Protein AF-A0A9Q0CT18-F1 (afdb_monomer)

Mean predicted aligned error: 7.5 Å

Organism: NCBI:txid2022672

Foldseek 3Di:
DDDDDDDDDDDPDDDDLPDPDDPPPPDDPLAAAAADEDLVVVLQLQFVVRQPLQPVVLLVVLLVVLVVPPCPPLLDDDPQLLVLLVPDDDPLNVLVLVVLVRQLSNLLSLLVHLQVSLVSNCVRHVSSSSSSNSLSVLSVSRSVSSQVSNVSNSDGDPSVVCVVPGDYDYDYPLLCLLQLLLVLLLLLLLLVVLLVLCVVVVVLCSGCVSVSSVVSNVSSVSSNSSSLSSCSSPCVCAPDPVVQLSNAVSLLVVLLSQLLVQVVSQVNQVSSVHRSLVSSLSSSVSSQVVSLQAHQWYFPSVPVVLSVLSVVLNVLVVQLVVLVPDPDDPVVSVVSNVVSVVVNVVSSVVRSPPDIDGGHHPVPPPPPPPPDD

Structure (mmCIF, N/CA/C/O backbone):
data_AF-A0A9Q0CT18-F1
#
_entry.id   AF-A0A9Q0CT18-F1
#
loop_
_atom_site.group_PDB
_atom_site.id
_atom_site.type_symbol
_atom_site.label_atom_id
_atom_site.label_alt_id
_atom_site.label_comp_id
_atom_site.label_asym_id
_atom_site.label_entity_id
_atom_site.label_seq_id
_atom_site.pdbx_PDB_ins_code
_atom_site.Cartn_x
_atom_site.Cartn_y
_atom_site.Cartn_z
_atom_site.occupancy
_atom_site.B_iso_or_equiv
_atom_site.auth_seq_id
_atom_site.auth_comp_id
_atom_site.auth_asym_id
_atom_site.auth_atom_id
_atom_site.pdbx_PDB_model_num
ATOM 1 N N . MET A 1 1 ? -78.141 -13.645 -13.204 1.00 37.09 1 MET A N 1
ATOM 2 C CA . MET A 1 1 ? -77.635 -14.468 -12.087 1.00 37.09 1 MET A CA 1
ATOM 3 C C . MET A 1 1 ? -76.149 -14.703 -12.318 1.00 37.09 1 MET A C 1
ATOM 5 O O . MET A 1 1 ? -75.851 -15.618 -13.051 1.00 37.09 1 MET A O 1
ATOM 9 N N . PHE A 1 2 ? -75.234 -13.877 -11.800 1.00 25.94 2 PHE A N 1
ATOM 10 C CA . PHE A 1 2 ? -73.840 -14.288 -11.570 1.00 25.94 2 PHE A CA 1
ATOM 11 C C . PHE A 1 2 ? -73.202 -13.406 -10.491 1.00 25.94 2 PHE A C 1
ATOM 13 O O . PHE A 1 2 ? -73.494 -12.220 -10.369 1.00 25.94 2 PHE A O 1
ATOM 20 N N . ARG A 1 3 ? -72.445 -14.095 -9.643 1.00 26.97 3 ARG A N 1
ATOM 21 C CA . ARG A 1 3 ? -72.035 -13.786 -8.272 1.00 26.97 3 ARG A CA 1
ATOM 22 C C . ARG A 1 3 ? -70.812 -12.869 -8.260 1.00 26.97 3 ARG A C 1
ATOM 24 O O . ARG A 1 3 ? -69.884 -13.076 -9.032 1.00 26.97 3 ARG A O 1
ATOM 31 N N . VAL A 1 4 ? -70.780 -11.946 -7.304 1.00 29.36 4 VAL A N 1
ATOM 32 C CA . VAL A 1 4 ? -69.551 -11.295 -6.838 1.00 29.36 4 VAL A CA 1
ATOM 33 C C . VAL A 1 4 ? -68.779 -12.294 -5.973 1.00 29.36 4 VAL A C 1
ATOM 35 O O . VAL A 1 4 ? -69.360 -12.881 -5.060 1.00 29.36 4 VAL A O 1
ATOM 38 N N . MET A 1 5 ? -67.482 -12.468 -6.226 1.00 28.91 5 MET A N 1
ATOM 39 C CA . MET A 1 5 ? -66.538 -13.013 -5.248 1.00 28.91 5 MET A CA 1
ATOM 40 C C . MET A 1 5 ? -65.206 -12.270 -5.335 1.00 28.91 5 MET A C 1
ATOM 42 O O . MET A 1 5 ? -64.633 -12.100 -6.407 1.00 28.91 5 MET A O 1
ATOM 46 N N . ALA A 1 6 ? -64.768 -11.805 -4.168 1.00 28.98 6 ALA A N 1
ATOM 47 C CA . ALA A 1 6 ? -63.523 -11.106 -3.924 1.00 28.98 6 ALA A CA 1
ATOM 48 C C . ALA A 1 6 ? -62.331 -12.074 -3.944 1.00 28.98 6 ALA A C 1
ATOM 50 O O . ALA A 1 6 ? -62.404 -13.167 -3.385 1.00 28.98 6 ALA A O 1
ATOM 51 N N . THR A 1 7 ? -61.212 -11.634 -4.513 1.00 28.05 7 THR A N 1
ATOM 52 C CA . THR A 1 7 ? -59.902 -12.279 -4.362 1.00 28.05 7 THR A CA 1
ATOM 53 C C . THR A 1 7 ? -59.005 -11.414 -3.489 1.00 28.05 7 THR A C 1
ATOM 55 O O . THR A 1 7 ? -58.726 -10.261 -3.812 1.00 28.05 7 THR A O 1
ATOM 58 N N . ALA A 1 8 ? -58.581 -11.997 -2.370 1.00 28.03 8 ALA A N 1
ATOM 59 C CA . ALA A 1 8 ? -57.641 -11.433 -1.417 1.00 28.03 8 ALA A CA 1
ATOM 60 C C . ALA A 1 8 ? -56.243 -11.292 -2.040 1.00 28.03 8 ALA A C 1
ATOM 62 O O . ALA A 1 8 ? -55.682 -12.257 -2.558 1.00 28.03 8 ALA A O 1
ATOM 63 N N . THR A 1 9 ? -55.667 -10.096 -1.956 1.00 27.78 9 THR A N 1
ATOM 64 C CA . THR A 1 9 ? -54.257 -9.844 -2.252 1.00 27.78 9 THR A CA 1
ATOM 65 C C . THR A 1 9 ? -53.419 -10.117 -1.005 1.00 27.78 9 THR A C 1
ATOM 67 O O . THR A 1 9 ? -53.618 -9.527 0.055 1.00 27.78 9 THR A O 1
ATOM 70 N N . ALA A 1 10 ? -52.476 -11.050 -1.131 1.00 29.23 10 ALA A N 1
ATOM 71 C CA . ALA A 1 10 ? -51.483 -11.342 -0.111 1.00 29.23 10 ALA A CA 1
ATOM 72 C C . ALA A 1 10 ? -50.518 -10.152 0.043 1.00 29.23 10 ALA A C 1
ATOM 74 O O . ALA A 1 10 ? -49.819 -9.775 -0.896 1.00 29.23 10 ALA A O 1
ATOM 75 N N . ASN A 1 11 ? -50.475 -9.570 1.243 1.00 26.28 11 ASN A N 1
ATOM 76 C CA . ASN A 1 11 ? -49.497 -8.558 1.633 1.00 26.28 11 ASN A CA 1
ATOM 77 C C . ASN A 1 11 ? -48.119 -9.207 1.840 1.00 26.28 11 ASN A C 1
ATOM 79 O O . ASN A 1 11 ? -47.824 -9.719 2.919 1.00 26.28 11 ASN A O 1
ATOM 83 N N . THR A 1 12 ? -47.239 -9.140 0.843 1.00 28.80 12 THR A N 1
ATOM 84 C CA . THR A 1 12 ? -45.795 -9.280 1.073 1.00 28.80 12 THR A CA 1
ATOM 85 C C . THR A 1 12 ? -45.243 -7.929 1.513 1.00 28.80 12 THR A C 1
ATOM 87 O O . THR A 1 12 ? -45.058 -7.024 0.699 1.00 28.80 12 THR A O 1
ATOM 90 N N . SER A 1 13 ? -45.001 -7.775 2.815 1.00 27.81 13 SER A N 1
ATOM 91 C CA . SER A 1 13 ? -44.369 -6.590 3.389 1.00 27.81 13 SER A CA 1
ATOM 92 C C . SER A 1 13 ? -42.893 -6.514 2.979 1.00 27.81 13 SER A C 1
ATOM 94 O O . SER A 1 13 ? -41.992 -7.058 3.616 1.00 27.81 13 SER A O 1
ATOM 96 N N . THR A 1 14 ? -42.608 -5.798 1.894 1.00 31.64 14 THR A N 1
ATOM 97 C CA . THR A 1 14 ? -41.249 -5.341 1.596 1.00 31.64 14 THR A CA 1
ATOM 98 C C . THR A 1 14 ? -40.839 -4.318 2.652 1.00 31.64 14 THR A C 1
ATOM 100 O O . THR A 1 14 ? -41.264 -3.163 2.605 1.00 31.64 14 THR A O 1
ATOM 103 N N . LYS A 1 15 ? -40.015 -4.736 3.623 1.00 30.94 15 LYS A N 1
ATOM 104 C CA . LYS A 1 15 ? -39.313 -3.808 4.521 1.00 30.94 15 LYS A CA 1
ATOM 105 C C . LYS A 1 15 ? -38.559 -2.773 3.668 1.00 30.94 15 LYS A C 1
ATOM 107 O O . LYS A 1 15 ? -37.808 -3.170 2.774 1.00 30.94 15 LYS A O 1
ATOM 112 N N . PRO A 1 16 ? -38.716 -1.463 3.921 1.00 31.94 16 PRO A N 1
ATOM 113 C CA . PRO A 1 16 ? -37.997 -0.452 3.163 1.00 31.94 16 PRO A CA 1
ATOM 114 C C . PRO A 1 16 ? -36.503 -0.543 3.495 1.00 31.94 16 PRO A C 1
ATOM 116 O O . PRO A 1 16 ? -36.105 -0.414 4.655 1.00 31.94 16 PRO A O 1
ATOM 119 N N . LYS A 1 17 ? -35.663 -0.755 2.473 1.00 32.50 17 LYS A N 1
ATOM 120 C CA . LYS A 1 17 ? -34.214 -0.542 2.580 1.00 32.50 17 LYS A CA 1
ATOM 121 C C . LYS A 1 17 ? -33.999 0.912 3.004 1.00 32.50 17 LYS A C 1
ATOM 123 O O . LYS A 1 17 ? -34.314 1.832 2.251 1.00 32.50 17 LYS A O 1
ATOM 128 N N . LYS A 1 18 ? -33.507 1.121 4.224 1.00 32.28 18 LYS A N 1
ATOM 129 C CA . LYS A 1 18 ? -33.183 2.448 4.755 1.00 32.28 18 LYS A CA 1
ATOM 130 C C . LYS A 1 18 ? -32.035 3.013 3.906 1.00 32.28 18 LYS A C 1
ATOM 132 O O . LYS A 1 18 ? -30.899 2.572 4.038 1.00 32.28 18 LYS A O 1
ATOM 137 N N . LYS A 1 19 ? -32.331 3.950 2.996 1.00 33.59 19 LYS A N 1
ATOM 138 C CA . LYS A 1 19 ? -31.304 4.774 2.339 1.00 33.59 19 LYS A CA 1
ATOM 139 C C . LYS A 1 19 ? -30.612 5.568 3.441 1.00 33.59 19 LYS A C 1
ATOM 141 O O . LYS A 1 19 ? -31.255 6.403 4.074 1.00 33.59 19 LYS A O 1
ATOM 146 N N . PHE A 1 20 ? -29.336 5.288 3.687 1.00 38.56 20 PHE A N 1
ATOM 147 C CA . PHE A 1 20 ? -28.523 6.139 4.544 1.00 38.56 20 PHE A CA 1
ATOM 148 C C . PHE A 1 20 ? -28.525 7.545 3.930 1.00 38.56 20 PHE A C 1
ATOM 150 O O . PHE A 1 20 ? -28.284 7.708 2.729 1.00 38.56 20 PHE A O 1
ATOM 157 N N . SER A 1 21 ? -28.878 8.555 4.725 1.00 33.00 21 SER A N 1
ATOM 158 C CA . SER A 1 21 ? -28.666 9.947 4.343 1.00 33.00 21 SER A CA 1
ATOM 159 C C . SER A 1 21 ? -27.179 10.123 4.065 1.00 33.00 21 SER A C 1
ATOM 161 O O . SER A 1 21 ? -26.369 9.682 4.875 1.00 33.00 21 SER A O 1
ATOM 163 N N . LYS A 1 22 ? -26.834 10.734 2.926 1.00 38.16 22 LYS A N 1
ATOM 164 C CA . LYS A 1 22 ? -25.461 11.072 2.538 1.00 38.16 22 LYS A CA 1
ATOM 165 C C . LYS A 1 22 ? -24.767 11.830 3.675 1.00 38.16 22 LYS A C 1
ATOM 167 O O . LYS A 1 22 ? -24.882 13.050 3.755 1.00 38.16 22 LYS A O 1
ATOM 172 N N . THR A 1 23 ? -24.036 11.128 4.530 1.00 37.28 23 THR A N 1
ATOM 173 C CA . THR A 1 23 ? -22.955 11.753 5.278 1.00 37.28 23 THR A CA 1
ATOM 174 C C . THR A 1 23 ? -21.861 11.954 4.246 1.00 37.28 23 THR A C 1
ATOM 176 O O . THR A 1 23 ? -21.271 10.996 3.755 1.00 37.28 23 THR A O 1
ATOM 179 N N . GLU A 1 24 ? -21.693 13.191 3.794 1.00 39.03 24 GLU A N 1
ATOM 180 C CA . GLU A 1 24 ? -20.613 13.557 2.888 1.00 39.03 24 GLU A CA 1
ATOM 181 C C . GLU A 1 24 ? -19.298 13.138 3.562 1.00 39.03 24 GLU A C 1
ATOM 183 O O . GLU A 1 24 ? -18.986 13.617 4.655 1.00 39.03 24 GLU A O 1
ATOM 188 N N . ILE A 1 25 ? -18.577 12.172 2.978 1.00 49.22 25 ILE A N 1
ATOM 189 C CA . ILE A 1 25 ? -17.281 11.734 3.505 1.00 49.22 25 ILE A CA 1
ATOM 190 C C . ILE A 1 25 ? -16.395 12.976 3.509 1.00 49.22 25 ILE A C 1
ATOM 192 O O . ILE A 1 25 ? -16.024 13.469 2.442 1.00 49.22 25 ILE A O 1
ATOM 196 N N . LYS A 1 26 ? -16.095 13.511 4.697 1.00 47.03 26 LYS A N 1
ATOM 197 C CA . LYS A 1 26 ? -15.188 14.650 4.840 1.00 47.03 26 LYS A CA 1
ATOM 198 C C . LYS A 1 26 ? -13.833 14.227 4.289 1.00 47.03 26 LYS A C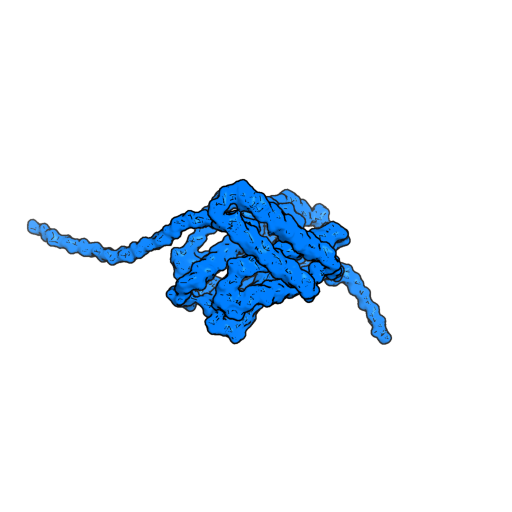 1
ATOM 200 O O . LYS A 1 26 ? -13.132 13.442 4.920 1.00 47.03 26 LYS A O 1
ATOM 205 N N . GLU A 1 27 ? -13.487 14.728 3.106 1.00 54.78 27 GLU A N 1
ATOM 206 C CA . GLU A 1 27 ? -12.212 14.420 2.468 1.00 54.78 27 GLU A CA 1
ATOM 207 C C . GLU A 1 27 ? -11.072 14.963 3.336 1.00 54.78 27 GLU A C 1
ATOM 209 O O . GLU A 1 27 ? -10.928 16.168 3.547 1.00 54.78 27 GLU A O 1
ATOM 214 N N . THR A 1 28 ? -10.262 14.050 3.862 1.00 60.06 28 THR A N 1
ATOM 215 C CA . THR A 1 28 ? -9.001 14.355 4.541 1.00 60.06 28 THR A CA 1
ATOM 216 C C . THR A 1 28 ? -7.823 13.961 3.650 1.00 60.06 28 THR A C 1
ATOM 218 O O . THR A 1 28 ? -7.990 13.322 2.607 1.00 60.06 28 THR A O 1
ATOM 221 N N . LEU A 1 29 ? -6.598 14.308 4.060 1.00 52.19 29 LEU A N 1
ATOM 222 C CA . LEU A 1 29 ? -5.382 13.788 3.420 1.00 52.19 29 LEU A CA 1
ATOM 223 C C . LEU A 1 29 ? -5.353 12.247 3.402 1.00 52.19 29 LEU A C 1
ATOM 225 O O . LEU A 1 29 ? -4.788 11.658 2.492 1.00 52.19 29 LEU A O 1
ATOM 229 N N . LEU A 1 30 ? -6.007 11.615 4.380 1.00 60.31 30 LEU A N 1
ATOM 230 C CA . LEU A 1 30 ? -5.958 10.181 4.654 1.00 60.31 30 LEU A CA 1
ATOM 231 C C . LEU A 1 30 ? -7.120 9.385 4.022 1.00 60.31 30 LEU A C 1
ATOM 233 O O . LEU A 1 30 ? -7.256 8.183 4.256 1.00 60.31 30 LEU A O 1
ATOM 237 N N . THR A 1 31 ? -8.003 10.049 3.269 1.00 69.25 31 THR A N 1
ATOM 238 C CA . THR A 1 31 ? -9.148 9.402 2.605 1.00 69.25 31 THR A CA 1
ATOM 239 C C . THR A 1 31 ? -8.705 8.770 1.278 1.00 69.25 31 THR A C 1
ATOM 241 O O . THR A 1 31 ? -7.980 9.438 0.536 1.00 69.25 31 THR A O 1
ATOM 244 N N . PRO A 1 32 ? -9.145 7.540 0.932 1.00 71.25 32 PRO A N 1
ATOM 245 C CA . PRO A 1 32 ? -8.850 6.931 -0.366 1.00 71.25 32 PRO A CA 1
ATOM 246 C C . PRO A 1 32 ? -9.275 7.831 -1.533 1.00 71.25 32 PRO A C 1
ATOM 248 O O . PRO A 1 32 ? -10.363 8.412 -1.515 1.00 71.25 32 PRO A O 1
ATOM 251 N N . ARG A 1 33 ? -8.416 7.949 -2.551 1.00 82.25 33 ARG A N 1
ATOM 252 C CA . ARG A 1 33 ? -8.641 8.793 -3.736 1.00 82.25 33 ARG A CA 1
ATOM 253 C C . ARG A 1 33 ? -8.632 7.967 -5.008 1.00 82.25 33 ARG A C 1
ATOM 255 O O . ARG A 1 33 ? -8.068 6.877 -5.050 1.00 82.25 33 ARG A O 1
ATOM 262 N N . PHE A 1 34 ? -9.253 8.519 -6.046 1.00 87.38 34 PHE A N 1
ATOM 263 C CA . PHE A 1 34 ? -9.203 7.954 -7.390 1.00 87.38 34 PHE A CA 1
ATOM 264 C C . PHE A 1 34 ? -8.017 8.557 -8.121 1.00 87.38 34 PHE A C 1
ATOM 266 O O . PHE A 1 34 ? -7.815 9.771 -8.047 1.00 87.38 34 PHE A O 1
ATOM 273 N N . TYR A 1 35 ? -7.232 7.728 -8.801 1.00 88.81 35 TYR A N 1
ATOM 274 C CA . TYR A 1 35 ? -5.984 8.161 -9.421 1.00 88.81 35 TYR A CA 1
ATOM 275 C C . TYR A 1 35 ? -6.036 8.079 -10.943 1.00 88.81 35 TYR A C 1
ATOM 277 O O . TYR A 1 35 ? -6.716 7.237 -11.524 1.00 88.81 35 TYR A O 1
ATOM 285 N N . THR A 1 36 ? -5.316 8.992 -11.586 1.00 92.06 36 THR A N 1
ATOM 286 C CA . THR A 1 36 ? -5.040 8.978 -13.024 1.00 92.06 36 THR A CA 1
ATOM 287 C C . THR A 1 36 ? -3.581 9.353 -13.257 1.00 92.06 36 THR A C 1
ATOM 289 O O . THR A 1 36 ? -2.927 9.900 -12.364 1.00 92.06 36 THR A O 1
ATOM 292 N N . THR A 1 37 ? -3.063 9.079 -14.448 1.00 95.75 37 THR A N 1
ATOM 293 C CA . THR A 1 37 ? -1.662 9.332 -14.782 1.00 95.75 37 THR A CA 1
ATOM 294 C C . THR A 1 37 ? -1.495 9.884 -16.191 1.00 95.75 37 THR A C 1
ATOM 296 O O . THR A 1 37 ? -2.474 10.089 -16.912 1.00 95.75 37 THR A O 1
ATOM 299 N N . ASP A 1 38 ? -0.250 10.171 -16.556 1.00 96.56 38 ASP A N 1
ATOM 300 C CA . ASP A 1 38 ? 0.129 10.510 -17.919 1.00 96.56 38 ASP A CA 1
ATOM 301 C C . ASP A 1 38 ? 0.225 9.215 -18.736 1.00 96.56 38 ASP A C 1
ATOM 303 O O . ASP A 1 38 ? 1.203 8.471 -18.658 1.00 96.56 38 ASP A O 1
ATOM 307 N N . PHE A 1 39 ? -0.853 8.897 -19.453 1.00 95.38 39 PHE A N 1
ATOM 308 C CA . PHE A 1 39 ? -0.930 7.671 -20.245 1.00 95.38 39 PHE A CA 1
ATOM 309 C C . PHE A 1 39 ? 0.007 7.693 -21.452 1.00 95.38 39 PHE A C 1
ATOM 311 O O . PHE A 1 39 ? 0.484 6.632 -21.844 1.00 95.38 39 PHE A O 1
ATOM 318 N N . ASP A 1 40 ? 0.306 8.871 -21.998 1.00 96.12 40 ASP A N 1
ATOM 319 C CA . ASP A 1 40 ? 1.212 8.998 -23.136 1.00 96.12 40 ASP A CA 1
ATOM 320 C C . ASP A 1 40 ? 2.658 8.735 -22.679 1.00 96.12 40 ASP A C 1
ATOM 322 O O . ASP A 1 40 ? 3.394 7.996 -23.334 1.00 96.12 40 ASP A O 1
ATOM 326 N N . GLU A 1 41 ? 3.047 9.243 -21.502 1.00 96.69 41 GLU A N 1
ATOM 327 C CA . GLU A 1 41 ? 4.329 8.902 -20.869 1.00 96.69 41 GLU A CA 1
ATOM 328 C C . GLU A 1 41 ? 4.395 7.400 -20.518 1.00 96.69 41 GLU A C 1
ATOM 330 O O . GLU A 1 41 ? 5.408 6.760 -20.795 1.00 96.69 41 GLU A O 1
ATOM 335 N N . MET A 1 42 ? 3.320 6.791 -19.994 1.00 96.19 42 MET A N 1
ATOM 336 C CA . MET A 1 42 ? 3.272 5.332 -19.768 1.00 96.19 42 MET A CA 1
ATOM 337 C C . MET A 1 42 ? 3.462 4.541 -21.070 1.00 96.19 42 MET A C 1
ATOM 339 O O . MET A 1 42 ? 4.226 3.577 -21.094 1.00 96.19 42 MET A O 1
ATOM 343 N N . GLU A 1 43 ? 2.801 4.941 -22.160 1.00 95.62 43 GLU A N 1
ATOM 344 C CA . GLU A 1 43 ? 2.976 4.314 -23.474 1.00 95.62 43 GLU A CA 1
ATOM 345 C C . GLU A 1 43 ? 4.432 4.412 -23.948 1.00 95.62 43 GLU A C 1
ATOM 347 O O . GLU A 1 43 ? 4.987 3.409 -24.392 1.00 95.62 43 GLU A O 1
ATOM 352 N N . GLN A 1 44 ? 5.092 5.564 -23.788 1.00 95.12 44 GLN A N 1
ATOM 353 C CA . GLN A 1 44 ? 6.511 5.718 -24.131 1.00 95.12 44 GLN A CA 1
ATOM 354 C C . GLN A 1 44 ? 7.428 4.835 -23.274 1.00 95.12 44 GLN A C 1
ATOM 356 O O . GLN A 1 44 ? 8.319 4.180 -23.817 1.00 95.12 44 GLN A O 1
ATOM 361 N N . LEU A 1 45 ? 7.200 4.779 -21.957 1.00 95.12 45 LEU A N 1
ATOM 362 C CA . LEU A 1 45 ? 8.011 3.992 -21.019 1.00 95.12 45 LEU A CA 1
ATOM 363 C C . LEU A 1 45 ? 7.974 2.487 -21.328 1.00 95.12 45 LEU A C 1
ATOM 365 O O . LEU A 1 45 ? 8.971 1.795 -21.104 1.00 95.12 45 LEU A O 1
ATOM 369 N N . PHE A 1 46 ? 6.854 1.981 -21.852 1.00 95.12 46 PHE A N 1
ATOM 370 C CA . PHE A 1 46 ? 6.678 0.560 -22.176 1.00 95.12 46 PHE A CA 1
ATOM 371 C C . PHE A 1 46 ? 6.799 0.232 -23.659 1.00 95.12 46 PHE A C 1
ATOM 373 O O . PHE A 1 46 ? 6.676 -0.936 -24.022 1.00 95.12 46 PHE A O 1
ATOM 380 N N . ASN A 1 47 ? 7.069 1.216 -24.512 1.00 94.94 47 ASN A N 1
ATOM 381 C CA . ASN A 1 47 ? 7.254 0.986 -25.935 1.00 94.94 47 ASN A CA 1
ATOM 382 C C . ASN A 1 47 ? 8.495 0.126 -26.194 1.00 94.94 47 ASN A C 1
ATOM 384 O O . ASN A 1 47 ? 9.612 0.516 -25.861 1.00 94.94 47 ASN A O 1
ATOM 388 N N . THR A 1 48 ? 8.293 -1.037 -26.814 1.00 92.31 48 THR A N 1
ATOM 389 C CA . THR A 1 48 ? 9.344 -2.027 -27.101 1.00 92.31 48 THR A CA 1
ATOM 390 C C . THR A 1 48 ? 10.388 -1.537 -28.114 1.00 92.31 48 THR A C 1
ATOM 392 O O . THR A 1 48 ? 11.539 -1.987 -28.121 1.00 92.31 48 THR A O 1
ATOM 395 N N . GLU A 1 49 ? 10.026 -0.572 -28.956 1.00 93.19 49 GLU A N 1
ATOM 396 C CA . GLU A 1 49 ? 10.926 0.053 -29.921 1.00 93.19 49 GLU A CA 1
ATOM 397 C C . GLU A 1 49 ? 11.780 1.149 -29.270 1.00 93.19 49 GLU A C 1
ATOM 399 O O . GLU A 1 49 ? 12.949 1.290 -29.638 1.00 93.19 49 GLU A O 1
ATOM 404 N N . ILE A 1 50 ? 11.237 1.865 -28.276 1.00 91.75 50 ILE A N 1
ATOM 405 C CA . ILE A 1 50 ? 11.886 3.005 -27.606 1.00 91.75 50 ILE A CA 1
ATOM 406 C C . ILE A 1 50 ? 12.695 2.560 -26.380 1.00 91.75 50 ILE A C 1
ATOM 408 O O . ILE A 1 50 ? 13.868 2.913 -26.257 1.00 91.75 50 ILE A O 1
ATOM 412 N N . ASN A 1 51 ? 12.102 1.782 -25.472 1.00 90.81 51 ASN A N 1
ATOM 413 C CA . ASN A 1 51 ? 12.747 1.367 -24.231 1.00 90.81 51 ASN A CA 1
ATOM 414 C C . ASN A 1 51 ? 13.441 0.007 -24.385 1.00 90.81 51 ASN A C 1
ATOM 416 O O . ASN A 1 51 ? 12.801 -1.042 -24.442 1.00 90.81 51 ASN A O 1
ATOM 420 N N . LYS A 1 52 ? 14.777 0.024 -24.397 1.00 88.25 52 LYS A N 1
ATOM 421 C CA . LYS A 1 52 ? 15.612 -1.182 -24.518 1.00 88.25 52 LYS A CA 1
ATOM 422 C C . LYS A 1 52 ? 15.879 -1.904 -23.196 1.00 88.25 52 LYS A C 1
ATOM 424 O O . LYS A 1 52 ? 16.424 -2.998 -23.227 1.00 88.25 52 LYS A O 1
ATOM 429 N N . ASN A 1 53 ? 15.462 -1.335 -22.065 1.00 88.44 53 ASN A N 1
ATOM 430 C CA . ASN A 1 53 ? 15.614 -1.949 -20.742 1.00 88.44 53 ASN A CA 1
ATOM 431 C C . ASN A 1 53 ? 14.445 -2.882 -20.377 1.00 88.44 53 ASN A C 1
ATOM 433 O O . ASN A 1 53 ? 14.410 -3.426 -19.276 1.00 88.44 53 ASN A O 1
ATOM 437 N N . LEU A 1 54 ? 13.461 -3.051 -21.267 1.00 90.75 54 LEU A N 1
ATOM 438 C CA . LEU A 1 54 ? 12.340 -3.963 -21.047 1.00 90.75 54 LEU A CA 1
ATOM 439 C C . LEU A 1 54 ? 12.825 -5.416 -21.104 1.00 90.75 54 LEU A C 1
ATOM 441 O O . LEU A 1 54 ? 13.106 -5.943 -22.181 1.00 90.75 54 LEU A O 1
ATOM 445 N N . ASN A 1 55 ? 12.863 -6.081 -19.951 1.00 92.62 55 ASN A N 1
ATOM 446 C CA . ASN A 1 55 ? 13.124 -7.512 -19.867 1.00 92.62 55 ASN A CA 1
ATOM 447 C C . ASN A 1 55 ? 11.854 -8.304 -20.218 1.00 92.62 55 ASN A C 1
ATOM 449 O O . ASN A 1 55 ? 11.054 -8.648 -19.349 1.00 92.62 55 ASN A O 1
ATOM 453 N N . GLN A 1 56 ? 11.640 -8.567 -21.510 1.00 93.62 56 GLN A N 1
ATOM 454 C CA . GLN A 1 56 ? 10.411 -9.229 -21.961 1.00 93.62 56 GLN A CA 1
ATOM 455 C C . GLN A 1 56 ? 10.260 -10.652 -21.420 1.00 93.62 56 GLN A C 1
ATOM 457 O O . GLN A 1 56 ? 9.142 -11.051 -21.121 1.00 93.62 56 GLN A O 1
ATOM 462 N N . ALA A 1 57 ? 11.358 -11.380 -21.203 1.00 95.25 57 ALA A N 1
ATOM 463 C CA . ALA A 1 57 ? 11.296 -12.716 -20.615 1.00 95.25 57 ALA A CA 1
ATOM 464 C C . ALA A 1 57 ? 10.742 -12.690 -19.175 1.00 95.25 57 ALA A C 1
ATOM 466 O O . ALA A 1 57 ? 9.936 -13.545 -18.810 1.00 95.25 57 ALA A O 1
ATOM 467 N N . GLU A 1 58 ? 11.117 -11.687 -18.370 1.00 95.50 58 GLU A N 1
ATOM 468 C CA . GLU A 1 58 ? 10.564 -11.488 -17.020 1.00 95.50 58 GLU A CA 1
ATOM 469 C C . GLU A 1 58 ? 9.071 -11.128 -17.083 1.00 95.50 58 GLU A C 1
ATOM 471 O O . GLU A 1 58 ? 8.268 -11.713 -16.356 1.00 95.50 58 GLU A O 1
ATOM 476 N N . PHE A 1 59 ? 8.662 -10.244 -18.001 1.00 97.44 59 PHE A N 1
ATOM 477 C CA . PHE A 1 59 ? 7.242 -9.919 -18.186 1.00 97.44 59 PHE A CA 1
ATOM 478 C C . PHE A 1 59 ? 6.414 -11.105 -18.695 1.00 97.44 59 PHE A C 1
ATOM 480 O O . PHE A 1 59 ? 5.291 -11.297 -18.240 1.00 97.44 59 PHE A O 1
ATOM 487 N N . GLU A 1 60 ? 6.939 -11.928 -19.599 1.00 98.12 60 GLU A N 1
ATOM 488 C CA . GLU A 1 60 ? 6.264 -13.140 -20.074 1.00 98.12 60 GLU A CA 1
ATOM 489 C C . GLU A 1 60 ? 6.101 -14.176 -18.953 1.00 98.12 60 GLU A C 1
ATOM 491 O O . GLU A 1 60 ? 5.035 -14.784 -18.824 1.00 98.12 60 GLU A O 1
ATOM 496 N N . ALA A 1 61 ? 7.118 -14.344 -18.101 1.00 97.88 61 ALA A N 1
ATOM 497 C CA . ALA A 1 61 ? 7.033 -15.206 -16.925 1.00 97.88 61 ALA A CA 1
ATOM 498 C C . ALA A 1 61 ? 5.956 -14.716 -15.944 1.00 97.88 61 ALA A C 1
ATOM 500 O O . ALA A 1 61 ? 5.096 -15.496 -15.532 1.00 97.88 61 ALA A O 1
ATOM 501 N N . LEU A 1 62 ? 5.945 -13.414 -15.641 1.00 97.94 62 LEU A N 1
ATOM 502 C CA . LEU A 1 62 ? 4.910 -12.794 -14.812 1.00 97.94 62 LEU A CA 1
ATOM 503 C C . LEU A 1 62 ? 3.521 -12.952 -15.440 1.00 97.94 62 LEU A C 1
ATOM 505 O O . LEU A 1 62 ? 2.569 -13.315 -14.757 1.00 97.94 62 LEU A O 1
ATOM 509 N N . LEU A 1 63 ? 3.384 -12.753 -16.751 1.00 98.50 63 LEU A N 1
ATOM 510 C CA . LEU A 1 63 ? 2.115 -12.944 -17.447 1.00 98.50 63 LEU A CA 1
ATOM 511 C C . LEU A 1 63 ? 1.574 -14.372 -17.279 1.00 98.50 63 LEU A C 1
ATOM 513 O O . LEU A 1 63 ? 0.375 -14.545 -17.058 1.00 98.50 63 LEU A O 1
ATOM 517 N N . ASN A 1 64 ? 2.435 -15.387 -17.351 1.00 98.12 64 ASN A N 1
ATOM 518 C CA . ASN A 1 64 ? 2.032 -16.775 -17.115 1.00 98.12 64 ASN A CA 1
ATOM 519 C C . ASN A 1 64 ? 1.568 -17.003 -15.668 1.00 98.12 64 ASN A C 1
ATOM 521 O O . ASN A 1 64 ? 0.561 -17.680 -15.445 1.00 98.12 64 ASN A O 1
ATOM 525 N N . GLU A 1 65 ? 2.236 -16.381 -14.698 1.00 97.06 65 GLU A N 1
ATOM 526 C CA . GLU A 1 65 ? 1.822 -16.411 -13.292 1.00 97.06 65 GLU A CA 1
ATOM 527 C C . GLU A 1 65 ? 0.418 -15.794 -13.108 1.00 97.06 65 GLU A C 1
ATOM 529 O O . GLU A 1 65 ? -0.468 -16.418 -12.524 1.00 97.06 65 GLU A O 1
ATOM 534 N N . PHE A 1 66 ? 0.144 -14.630 -13.711 1.00 97.94 66 PHE A N 1
ATOM 535 C CA . PHE A 1 66 ? -1.186 -13.996 -13.673 1.00 97.94 66 PHE A CA 1
ATOM 536 C C . PHE A 1 66 ? -2.277 -14.806 -14.398 1.00 97.94 66 PHE A C 1
ATOM 538 O O . PHE A 1 66 ? -3.436 -14.833 -13.957 1.00 97.94 66 PHE A O 1
ATOM 545 N N . LYS A 1 67 ? -1.929 -15.464 -15.514 1.00 97.88 67 LYS A N 1
ATOM 546 C CA . LYS A 1 67 ? -2.841 -16.327 -16.289 1.00 97.88 67 LYS A CA 1
ATOM 547 C C . LYS A 1 67 ? -3.260 -17.575 -15.525 1.00 97.88 67 LYS A C 1
ATOM 549 O O . LYS A 1 67 ? -4.364 -18.062 -15.754 1.00 97.88 67 LYS A O 1
ATOM 554 N N . THR A 1 68 ? -2.408 -18.064 -14.628 1.00 96.88 68 THR A N 1
ATOM 555 C CA . THR A 1 68 ? -2.686 -19.270 -13.841 1.00 96.88 68 THR A CA 1
ATOM 556 C C . THR A 1 68 ? -3.854 -19.066 -12.870 1.00 96.88 68 THR A C 1
ATOM 558 O O . THR A 1 68 ? -4.585 -20.014 -12.607 1.00 96.88 68 THR A O 1
ATOM 561 N N . ASP A 1 69 ? -4.088 -17.829 -12.406 1.00 95.06 69 ASP A N 1
ATOM 562 C CA . ASP A 1 69 ? -5.257 -17.434 -11.599 1.00 95.06 69 ASP A CA 1
ATOM 563 C C . ASP A 1 69 ? -5.565 -18.398 -10.441 1.00 95.06 69 ASP A C 1
ATOM 565 O O . ASP A 1 69 ? -6.670 -18.929 -10.312 1.00 95.06 69 ASP A O 1
ATOM 569 N N . TYR A 1 70 ? -4.583 -18.605 -9.560 1.00 93.38 70 TYR A N 1
ATOM 570 C CA . TYR A 1 70 ? -4.711 -19.489 -8.394 1.00 93.38 70 TYR A CA 1
ATOM 571 C C . TYR A 1 70 ? -5.936 -19.175 -7.513 1.00 93.38 70 TYR A C 1
ATOM 573 O O . TYR A 1 70 ? -6.457 -20.056 -6.831 1.00 93.38 70 TYR A O 1
ATOM 581 N N . ASN A 1 71 ? -6.429 -17.933 -7.559 1.00 93.06 71 ASN A N 1
ATOM 582 C CA . ASN A 1 71 ? -7.551 -17.450 -6.759 1.00 93.06 71 ASN A CA 1
ATOM 583 C C . ASN A 1 71 ? -8.905 -17.465 -7.493 1.00 93.06 71 ASN A C 1
ATOM 585 O O . ASN A 1 71 ? -9.887 -16.922 -6.972 1.00 93.06 71 ASN A O 1
ATOM 589 N N . GLN A 1 72 ? -9.009 -18.086 -8.676 1.00 91.69 72 GLN A N 1
ATOM 590 C CA . GLN A 1 72 ? -10.229 -18.102 -9.500 1.00 91.69 72 GLN A CA 1
ATOM 591 C C . GLN A 1 72 ? -11.489 -18.485 -8.706 1.00 91.69 72 GLN A C 1
ATOM 593 O O . GLN A 1 72 ? -12.522 -17.822 -8.816 1.00 91.69 72 GLN A O 1
ATOM 598 N N . THR A 1 73 ? -11.395 -19.523 -7.871 1.00 91.00 73 THR A N 1
ATOM 599 C CA . THR A 1 73 ? -12.507 -20.047 -7.060 1.00 91.00 73 THR A CA 1
ATOM 600 C C . THR A 1 73 ? -12.424 -19.656 -5.584 1.00 91.00 73 THR A C 1
ATOM 602 O O . THR A 1 73 ? -13.207 -20.155 -4.779 1.00 91.00 73 THR A O 1
ATOM 605 N N . HIS A 1 74 ? -11.486 -18.784 -5.206 1.00 91.19 74 HIS A N 1
ATOM 606 C CA . HIS A 1 74 ? -11.234 -18.437 -3.804 1.00 91.19 74 HIS A CA 1
ATOM 607 C C . HIS A 1 74 ? -12.321 -17.529 -3.220 1.00 91.19 74 HIS A C 1
ATOM 609 O O . HIS A 1 74 ? -12.801 -17.757 -2.117 1.00 91.19 74 HIS A O 1
ATOM 615 N N . PHE A 1 75 ? -12.783 -16.530 -3.976 1.00 91.00 75 PHE A N 1
ATOM 616 C CA . PHE A 1 75 ? -13.713 -15.493 -3.498 1.00 91.00 75 PHE A CA 1
ATOM 617 C C . PHE A 1 75 ? -15.192 -15.928 -3.498 1.00 91.00 75 PHE A C 1
ATOM 619 O O . PHE A 1 75 ? -16.088 -15.208 -3.958 1.00 91.00 75 PHE A O 1
ATOM 626 N N . VAL A 1 76 ? -15.459 -17.122 -2.967 1.00 91.25 76 VAL A N 1
ATOM 627 C CA . VAL A 1 76 ? -16.797 -17.704 -2.820 1.00 91.25 76 VAL A CA 1
ATOM 628 C C . VAL A 1 76 ? -17.266 -17.550 -1.377 1.00 91.25 76 VAL A C 1
ATOM 630 O O . VAL A 1 76 ? -16.575 -17.923 -0.431 1.00 91.25 76 VAL A O 1
ATOM 633 N N . ARG A 1 77 ? -18.459 -16.976 -1.204 1.00 92.44 77 ARG A N 1
ATOM 634 C CA . ARG A 1 77 ? -19.049 -16.692 0.111 1.00 92.44 77 ARG A CA 1
ATOM 635 C C . ARG A 1 77 ? -19.836 -17.894 0.624 1.00 92.44 77 ARG A C 1
ATOM 637 O O . ARG A 1 77 ? -20.407 -18.643 -0.164 1.00 92.44 77 ARG A O 1
ATOM 644 N N . ASN A 1 78 ? -19.928 -18.013 1.942 1.00 92.56 78 ASN A N 1
ATOM 645 C CA . ASN A 1 78 ? -20.733 -19.019 2.632 1.00 92.56 78 ASN A CA 1
ATOM 646 C C . ASN A 1 78 ? -21.748 -18.341 3.591 1.00 92.56 78 ASN A C 1
ATOM 648 O O . ASN A 1 78 ? -21.693 -17.118 3.770 1.00 92.56 78 ASN A O 1
ATOM 652 N N . PRO A 1 79 ? -22.684 -19.093 4.200 1.00 93.75 79 PRO A N 1
ATOM 653 C CA . PRO A 1 79 ? -23.673 -18.527 5.124 1.00 93.75 79 PRO A CA 1
ATOM 654 C C . PRO A 1 79 ? -23.092 -17.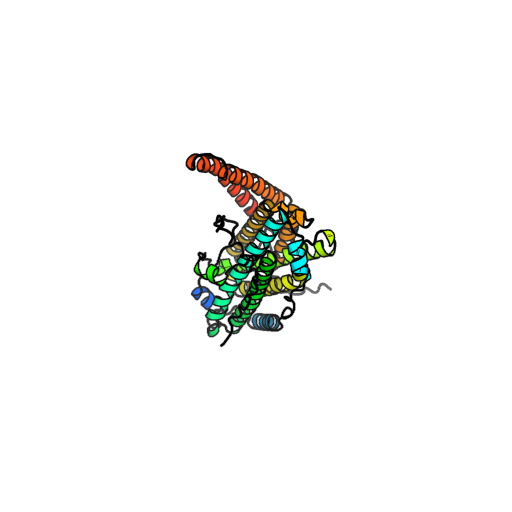841 6.375 1.00 93.75 79 PRO A C 1
ATOM 656 O O . PRO A 1 79 ? -23.734 -16.933 6.906 1.00 93.75 79 PRO A O 1
ATOM 659 N N . GLU A 1 80 ? -21.869 -18.192 6.804 1.00 95.50 80 GLU A N 1
ATOM 660 C CA . GLU A 1 80 ? -21.227 -17.630 8.009 1.00 95.50 80 GLU A CA 1
ATOM 661 C C . GLU A 1 80 ? -21.094 -16.103 7.936 1.00 95.50 80 GLU A C 1
ATOM 663 O O . GLU A 1 80 ? -21.137 -15.420 8.957 1.00 95.50 80 GLU A O 1
ATOM 668 N N . PHE A 1 81 ? -20.945 -15.552 6.727 1.00 96.62 81 PHE A N 1
ATOM 669 C CA . PHE A 1 81 ? -20.813 -14.112 6.505 1.00 96.62 81 PHE A CA 1
ATOM 670 C C . PHE A 1 81 ? -22.024 -13.341 7.031 1.00 96.62 81 PHE A C 1
ATOM 672 O O . PHE A 1 81 ? -21.881 -12.393 7.807 1.00 96.62 81 PHE A O 1
ATOM 679 N N . LYS A 1 82 ? -23.228 -13.783 6.651 1.00 95.31 82 LYS A N 1
ATOM 680 C CA . LYS A 1 82 ? -24.462 -13.112 7.055 1.00 95.31 82 LYS A CA 1
ATOM 681 C C . LYS A 1 82 ? -24.707 -13.265 8.554 1.00 95.31 82 LYS A C 1
ATOM 683 O O . LYS A 1 82 ? -25.049 -12.288 9.216 1.00 95.31 82 LYS A O 1
ATOM 688 N N . GLU A 1 83 ? -24.460 -14.455 9.095 1.00 95.75 83 GLU A N 1
ATOM 689 C CA . GLU A 1 83 ? -24.588 -14.713 10.531 1.00 95.75 83 GLU A CA 1
ATOM 690 C C . GLU A 1 83 ? -23.639 -13.849 11.371 1.00 95.75 83 GLU A C 1
ATOM 692 O O . GLU A 1 83 ? -24.041 -13.329 12.411 1.00 95.75 83 GLU A O 1
ATOM 697 N N . ALA A 1 84 ? -22.390 -13.672 10.928 1.00 95.81 84 ALA A N 1
ATOM 698 C CA . ALA A 1 84 ? -21.424 -12.815 11.607 1.00 95.81 84 ALA A CA 1
ATOM 699 C C . ALA A 1 84 ? -21.850 -11.339 11.576 1.00 95.81 84 ALA A C 1
ATOM 701 O O . ALA A 1 84 ? -21.822 -10.670 12.609 1.00 95.81 84 ALA A O 1
ATOM 702 N N . ALA A 1 85 ? -22.318 -10.843 10.424 1.00 95.75 85 ALA A N 1
ATOM 703 C CA . ALA A 1 85 ? -22.830 -9.476 10.309 1.00 95.75 85 ALA A CA 1
ATOM 704 C C . ALA A 1 85 ? -24.043 -9.215 11.217 1.00 95.75 85 ALA A C 1
ATOM 706 O O . ALA A 1 85 ? -24.139 -8.141 11.807 1.00 95.75 85 ALA A O 1
ATOM 707 N N . ASP A 1 86 ? -24.958 -10.182 11.349 1.00 95.06 86 ASP A N 1
ATOM 708 C CA . ASP A 1 86 ? -26.155 -10.048 12.192 1.00 95.06 86 ASP A CA 1
ATOM 709 C C . ASP A 1 86 ? -25.831 -10.046 13.696 1.00 95.06 86 ASP A C 1
ATOM 711 O O . ASP A 1 86 ? -26.549 -9.428 14.488 1.00 95.06 86 ASP A O 1
ATOM 715 N N . LYS A 1 87 ? -24.731 -10.697 14.098 1.00 94.56 87 LYS A N 1
ATOM 716 C CA . LYS A 1 87 ? -24.226 -10.694 15.482 1.00 94.56 87 LYS A CA 1
ATOM 717 C C . LYS A 1 87 ? -23.454 -9.419 15.832 1.00 94.56 87 LYS A C 1
ATOM 719 O O . LYS A 1 87 ? -23.366 -9.069 17.006 1.00 94.56 87 LYS A O 1
ATOM 724 N N . MET A 1 88 ? -22.901 -8.723 14.840 1.00 94.44 88 MET A N 1
ATOM 725 C CA . MET A 1 88 ? -22.089 -7.527 15.048 1.00 94.44 88 MET A CA 1
ATOM 726 C C . MET A 1 88 ? -22.968 -6.299 15.335 1.00 94.44 88 MET A C 1
ATOM 728 O O . MET A 1 88 ? -23.771 -5.873 14.503 1.00 94.44 88 MET A O 1
ATOM 732 N N . GLN A 1 89 ? -22.807 -5.703 16.519 1.00 89.56 89 GLN A N 1
ATOM 733 C CA . GLN A 1 89 ? -23.621 -4.580 17.000 1.00 89.56 89 GLN A CA 1
ATOM 734 C C . GLN A 1 89 ? -22.757 -3.444 17.565 1.00 89.56 89 GLN A C 1
ATOM 736 O O . GLN A 1 89 ? -21.565 -3.617 17.815 1.00 89.56 89 GLN A O 1
ATOM 741 N N . GLY A 1 90 ? -23.374 -2.278 17.777 1.00 91.00 90 GLY A N 1
ATOM 742 C CA . GLY A 1 90 ? -22.738 -1.139 18.442 1.00 91.00 90 GLY A CA 1
ATOM 743 C C . GLY A 1 90 ? -21.541 -0.551 17.675 1.00 91.00 90 GLY A C 1
ATOM 744 O O . GLY A 1 90 ? -21.504 -0.647 16.446 1.00 91.00 90 GLY A O 1
ATOM 745 N N . PRO A 1 91 ? -20.563 0.043 18.388 1.00 90.12 91 PRO A N 1
ATOM 746 C CA . PRO A 1 91 ? -19.411 0.719 17.782 1.00 90.12 91 PRO A CA 1
ATOM 747 C C . PRO A 1 91 ? -18.600 -0.163 16.825 1.00 90.12 91 PRO A C 1
ATOM 749 O O . PRO A 1 91 ? -18.239 0.276 15.737 1.00 90.12 91 PRO A O 1
ATOM 752 N N . LEU A 1 92 ? -18.398 -1.442 17.169 1.00 89.50 92 LEU A N 1
ATOM 753 C CA . LEU A 1 92 ? -17.662 -2.388 16.325 1.00 89.50 92 LEU A CA 1
ATOM 754 C C . LEU A 1 92 ? -18.300 -2.538 14.937 1.00 89.50 92 LEU A C 1
ATOM 756 O O . LEU A 1 92 ? -17.595 -2.616 13.934 1.00 89.50 92 LEU A O 1
ATOM 760 N N . ARG A 1 93 ? -19.638 -2.532 14.862 1.00 93.44 93 ARG A N 1
ATOM 761 C CA . ARG A 1 93 ? -20.361 -2.604 13.588 1.00 93.44 93 ARG A CA 1
ATOM 762 C C . ARG A 1 93 ? -20.079 -1.390 12.707 1.00 93.44 93 ARG A C 1
ATOM 764 O O . ARG A 1 93 ? -19.942 -1.538 11.497 1.00 93.44 93 ARG A O 1
ATOM 771 N N . GLU A 1 94 ? -20.049 -0.198 13.291 1.00 92.00 94 GLU A N 1
ATOM 772 C CA . GLU A 1 94 ? -19.801 1.047 12.556 1.00 92.00 94 GLU A CA 1
ATOM 773 C C . GLU A 1 94 ? -18.371 1.081 12.016 1.00 92.00 94 GLU A C 1
ATOM 775 O O . GLU A 1 94 ? -18.173 1.294 10.820 1.00 92.00 94 GLU A O 1
ATOM 780 N N . ILE A 1 95 ? -17.401 0.751 12.870 1.00 91.75 95 ILE A N 1
ATOM 781 C CA . ILE A 1 95 ? -15.980 0.684 12.520 1.00 91.75 95 ILE A CA 1
ATOM 782 C C . ILE A 1 95 ? -15.732 -0.356 11.419 1.00 91.75 95 ILE A C 1
ATOM 784 O O . ILE A 1 95 ? -15.023 -0.089 10.449 1.00 91.75 95 ILE A O 1
ATOM 788 N N . PHE A 1 96 ? -16.344 -1.539 11.527 1.00 93.94 96 PHE A N 1
ATOM 789 C CA . PHE A 1 96 ? -16.169 -2.594 10.532 1.00 93.94 96 PHE A CA 1
ATOM 790 C C . PHE A 1 96 ? -16.809 -2.245 9.180 1.00 93.94 96 PHE A C 1
ATOM 792 O O . PHE A 1 96 ? -16.249 -2.546 8.126 1.00 93.94 96 PHE A O 1
ATOM 799 N N . VAL A 1 97 ? -17.961 -1.567 9.185 1.00 93.94 97 VAL A N 1
ATOM 800 C CA . VAL A 1 97 ? -18.563 -1.036 7.954 1.00 93.94 97 VAL A CA 1
ATOM 801 C C . VAL A 1 97 ? -17.665 0.028 7.317 1.00 93.94 97 VAL A C 1
ATOM 803 O O . VAL A 1 97 ? -17.472 -0.021 6.102 1.00 93.94 97 VAL A O 1
ATOM 806 N N . GLU A 1 98 ? -17.085 0.944 8.103 1.00 91.50 98 GLU A N 1
ATOM 807 C CA . GLU A 1 98 ? -16.119 1.929 7.590 1.00 91.50 98 GLU A CA 1
ATOM 808 C C . GLU A 1 98 ? -14.908 1.229 6.959 1.00 91.50 98 GLU A C 1
ATOM 810 O O . GLU A 1 98 ? -14.489 1.599 5.860 1.00 91.50 98 GLU A O 1
ATOM 815 N N . PHE A 1 99 ? -14.370 0.195 7.615 1.00 92.00 99 PHE A N 1
ATOM 816 C CA . PHE A 1 99 ? -13.284 -0.624 7.075 1.00 92.00 99 PHE A CA 1
ATOM 817 C C . PHE A 1 99 ? -13.648 -1.195 5.696 1.00 92.00 99 PHE A C 1
ATOM 819 O O . PHE A 1 99 ? -12.933 -0.951 4.725 1.00 92.00 99 PHE A O 1
ATOM 826 N N . LEU A 1 100 ? -14.798 -1.871 5.574 1.00 94.69 100 LEU A N 1
ATOM 827 C CA . LEU A 1 100 ? -15.247 -2.450 4.303 1.00 94.69 100 LEU A CA 1
ATOM 828 C C . LEU A 1 100 ? -15.441 -1.393 3.205 1.00 94.69 100 LEU A C 1
ATOM 830 O O . LEU A 1 100 ? -15.053 -1.619 2.059 1.00 94.69 100 LEU A O 1
ATOM 834 N N . GLU A 1 101 ? -16.040 -0.247 3.535 1.00 91.75 101 GLU A N 1
ATOM 835 C CA . GLU A 1 101 ? -16.270 0.844 2.584 1.00 91.75 101 GLU A CA 1
ATOM 836 C C . GLU A 1 101 ? -14.955 1.436 2.066 1.00 91.75 101 GLU A C 1
ATOM 838 O O . GLU A 1 101 ? -14.784 1.626 0.854 1.00 91.75 101 GLU A O 1
ATOM 843 N N . ARG A 1 102 ? -14.009 1.708 2.971 1.00 88.94 102 ARG A N 1
ATOM 844 C CA . ARG A 1 102 ? -12.708 2.285 2.624 1.00 88.94 102 ARG A CA 1
ATOM 845 C C . ARG A 1 102 ? -11.869 1.318 1.805 1.00 88.94 102 ARG A C 1
ATOM 847 O O . ARG A 1 102 ? -11.352 1.735 0.770 1.00 88.94 102 ARG A O 1
ATOM 854 N N . SER A 1 103 ? -11.786 0.057 2.227 1.00 92.44 103 SER A N 1
ATOM 855 C CA . SER A 1 103 ? -11.077 -0.979 1.478 1.00 92.44 103 SER A CA 1
ATOM 856 C C . SER A 1 103 ? -11.698 -1.155 0.095 1.00 92.44 103 SER A C 1
ATOM 858 O O . SER A 1 103 ? -10.990 -1.062 -0.897 1.00 92.44 103 SER A O 1
ATOM 860 N N . CYS A 1 104 ? -13.030 -1.266 -0.016 1.00 94.12 104 CYS A N 1
ATOM 861 C CA . CYS A 1 104 ? -13.693 -1.424 -1.317 1.00 94.12 104 CYS A CA 1
ATOM 862 C C . CYS A 1 104 ? -13.393 -0.251 -2.261 1.00 94.12 104 CYS A C 1
ATOM 864 O O . CYS A 1 104 ? -13.164 -0.446 -3.454 1.00 94.12 104 CYS A O 1
ATOM 866 N N . THR A 1 105 ? -13.370 0.970 -1.722 1.00 90.62 105 THR A N 1
ATOM 867 C CA . THR A 1 105 ? -13.044 2.180 -2.486 1.00 90.62 105 THR A CA 1
ATOM 868 C C . THR A 1 105 ? -11.585 2.192 -2.954 1.00 90.62 105 THR A C 1
ATOM 870 O O . THR A 1 105 ? -11.318 2.684 -4.051 1.00 90.62 105 THR A O 1
ATOM 873 N N . ALA A 1 106 ? -10.654 1.674 -2.146 1.00 90.31 106 ALA A N 1
ATOM 874 C CA . ALA A 1 106 ? -9.239 1.578 -2.494 1.00 90.31 106 ALA A CA 1
ATOM 875 C C . ALA A 1 106 ? -9.003 0.570 -3.634 1.00 90.31 106 ALA A C 1
ATOM 877 O O . ALA A 1 106 ? -8.504 0.987 -4.680 1.00 90.31 106 ALA A O 1
ATOM 878 N N . GLU A 1 107 ? -9.488 -0.671 -3.506 1.00 93.19 107 GLU A N 1
ATOM 879 C CA . GLU A 1 107 ? -9.329 -1.703 -4.555 1.00 93.19 107 GLU A CA 1
ATOM 880 C C . GLU A 1 107 ? -10.007 -1.261 -5.862 1.00 93.19 107 GLU A C 1
ATOM 882 O O . GLU A 1 107 ? -9.475 -1.370 -6.968 1.00 93.19 107 GLU A O 1
ATOM 887 N N . PHE A 1 108 ? -11.189 -0.639 -5.753 1.00 93.69 108 PHE A N 1
ATOM 888 C CA . PHE A 1 108 ? -11.892 -0.130 -6.928 1.00 93.69 108 PHE A CA 1
ATOM 889 C C . PHE A 1 108 ? -11.148 1.026 -7.621 1.00 93.69 108 PHE A C 1
ATOM 891 O O . PHE A 1 108 ? -11.263 1.190 -8.838 1.00 93.69 108 PHE A O 1
ATOM 898 N N . SER A 1 109 ? -10.379 1.824 -6.875 1.00 91.12 109 SER A N 1
ATOM 899 C CA . SER A 1 109 ? -9.516 2.867 -7.440 1.00 91.12 109 SER A CA 1
ATOM 900 C C . SER A 1 109 ? -8.379 2.260 -8.268 1.00 91.12 109 SER A C 1
ATOM 902 O O . SER A 1 109 ? -8.186 2.669 -9.418 1.00 91.12 109 SER A O 1
ATOM 904 N N . GLY A 1 110 ? -7.690 1.246 -7.726 1.00 92.19 110 GLY A N 1
ATOM 905 C CA . GLY A 1 110 ? -6.645 0.492 -8.428 1.00 92.19 110 GLY A CA 1
ATOM 906 C C . GLY A 1 110 ? -7.172 -0.138 -9.717 1.00 92.19 110 GLY A C 1
ATOM 907 O O . GLY A 1 110 ? -6.654 0.135 -10.804 1.00 92.19 110 GLY A O 1
ATOM 908 N N . PHE A 1 111 ? -8.300 -0.851 -9.624 1.00 95.19 111 PHE A N 1
ATOM 909 C CA . PHE A 1 111 ? -9.004 -1.437 -10.769 1.00 95.19 111 PHE A CA 1
ATOM 910 C C . PHE A 1 111 ? -9.171 -0.461 -11.945 1.00 95.19 111 PHE A C 1
ATOM 912 O O . PHE A 1 111 ? -8.877 -0.814 -13.090 1.00 95.19 111 PHE A O 1
ATOM 919 N N . LEU A 1 112 ? -9.659 0.760 -11.690 1.00 93.81 112 LEU A N 1
ATOM 920 C CA . LEU A 1 112 ? -9.927 1.736 -12.751 1.00 93.81 112 LEU A CA 1
ATOM 921 C C . LEU A 1 112 ? -8.645 2.168 -13.469 1.00 93.81 112 LEU A C 1
ATOM 923 O O . LEU A 1 112 ? -8.642 2.259 -14.700 1.00 93.81 112 LEU A O 1
ATOM 927 N N . LEU A 1 113 ? -7.570 2.408 -12.716 1.00 94.19 113 LEU A N 1
ATOM 928 C CA . LEU A 1 113 ? -6.272 2.780 -13.273 1.00 94.19 113 LEU A CA 1
ATOM 929 C C . LEU A 1 113 ? -5.693 1.639 -14.119 1.00 94.19 113 LEU A C 1
ATOM 931 O O . LEU A 1 113 ? -5.320 1.852 -15.274 1.00 94.19 113 LEU A O 1
ATOM 935 N N . TYR A 1 114 ? -5.668 0.420 -13.577 1.00 96.56 114 TYR A N 1
ATOM 936 C CA . TYR A 1 114 ? -5.078 -0.744 -14.244 1.00 96.56 114 TYR A CA 1
ATOM 937 C C . TYR A 1 114 ? -5.860 -1.140 -15.495 1.00 96.56 114 TYR A C 1
ATOM 939 O O . TYR A 1 114 ? -5.268 -1.435 -16.532 1.00 96.56 114 TYR A O 1
ATOM 947 N N . LYS A 1 115 ? -7.193 -1.053 -15.451 1.00 96.31 115 LYS A N 1
ATOM 948 C CA . LYS A 1 115 ? -8.047 -1.296 -16.617 1.00 96.31 115 LYS A CA 1
ATOM 949 C C . LYS A 1 115 ? -7.741 -0.334 -17.765 1.00 96.31 115 LYS A C 1
ATOM 951 O O . LYS A 1 115 ? -7.716 -0.749 -18.925 1.00 96.31 115 LYS A O 1
ATOM 956 N N . GLU A 1 116 ? -7.533 0.947 -17.465 1.00 95.62 116 GLU A N 1
ATOM 957 C CA . GLU A 1 116 ? -7.205 1.935 -18.494 1.00 95.62 116 GLU A CA 1
ATOM 958 C C . GLU A 1 116 ? -5.787 1.718 -19.048 1.00 95.62 116 GLU A C 1
ATOM 960 O O . GLU A 1 116 ? -5.610 1.744 -20.266 1.00 95.62 116 GLU A O 1
ATOM 965 N N . LEU A 1 117 ? -4.804 1.391 -18.200 1.00 96.69 117 LEU A N 1
ATOM 966 C CA . LEU A 1 117 ? -3.448 1.026 -18.639 1.00 96.69 117 LEU A CA 1
ATOM 967 C C . LEU A 1 117 ? -3.441 -0.214 -19.538 1.00 96.69 117 LEU A C 1
ATOM 969 O O . LEU A 1 117 ? -2.872 -0.185 -20.631 1.00 96.69 117 LEU A O 1
ATOM 973 N N . GLY A 1 118 ? -4.157 -1.266 -19.141 1.00 97.50 118 GLY A N 1
ATOM 974 C CA . GLY A 1 118 ? -4.315 -2.483 -19.935 1.00 97.50 118 GLY A CA 1
ATOM 975 C C . GLY A 1 118 ? -5.003 -2.242 -21.281 1.00 97.50 118 GLY A C 1
ATOM 976 O O . GLY A 1 118 ? -4.773 -2.976 -22.238 1.00 97.50 118 GLY A O 1
ATOM 977 N N . ARG A 1 119 ? -5.821 -1.189 -21.410 1.00 97.50 119 ARG A N 1
ATOM 978 C CA . ARG A 1 119 ? -6.419 -0.777 -22.689 1.00 97.50 119 ARG A CA 1
ATOM 979 C C . ARG A 1 119 ? -5.444 0.017 -23.558 1.00 97.50 119 ARG A C 1
ATOM 981 O O . ARG A 1 119 ? -5.388 -0.226 -24.763 1.00 97.50 119 ARG A O 1
ATOM 988 N N . ARG A 1 120 ? -4.732 0.975 -22.963 1.00 96.38 120 ARG A N 1
ATOM 989 C CA . ARG A 1 120 ? -3.824 1.910 -23.648 1.00 96.38 120 ARG A CA 1
ATOM 990 C C . ARG A 1 120 ? -2.601 1.202 -24.219 1.00 96.38 120 ARG A C 1
ATOM 992 O O . ARG A 1 120 ? -2.295 1.348 -25.396 1.00 96.38 120 ARG A O 1
ATOM 999 N N . LEU A 1 121 ? -1.983 0.331 -23.425 1.00 96.94 121 LEU A N 1
ATOM 1000 C CA . LEU A 1 121 ? -0.713 -0.304 -23.775 1.00 96.94 121 LEU A CA 1
ATOM 1001 C C . LEU A 1 121 ? -0.832 -1.417 -24.829 1.00 96.94 121 LEU A C 1
ATOM 1003 O O . LEU A 1 121 ? 0.192 -1.880 -25.318 1.00 96.94 121 LEU A O 1
ATOM 1007 N N . LYS A 1 122 ? -2.041 -1.837 -25.238 1.00 96.12 122 LYS A N 1
ATOM 1008 C CA . LYS A 1 122 ? -2.248 -3.011 -26.118 1.00 96.12 122 LYS A CA 1
ATOM 1009 C C . LYS A 1 122 ? -1.451 -2.987 -27.415 1.00 96.12 122 LYS A C 1
ATOM 1011 O O . LYS A 1 122 ? -1.066 -4.041 -27.899 1.00 96.12 122 LYS A O 1
ATOM 1016 N N . LYS A 1 123 ? -1.274 -1.808 -28.010 1.00 94.56 123 LYS A N 1
ATOM 1017 C CA . LYS A 1 123 ? -0.540 -1.664 -29.276 1.00 94.56 123 LYS A CA 1
ATOM 1018 C C . LYS A 1 123 ? 0.967 -1.582 -29.063 1.00 94.56 123 LYS A C 1
ATOM 1020 O O . LYS A 1 123 ? 1.724 -2.012 -29.921 1.00 94.56 123 LYS A O 1
ATOM 1025 N N . THR A 1 124 ? 1.370 -1.022 -27.932 1.00 94.81 124 THR A N 1
ATOM 1026 C CA . THR A 1 124 ? 2.742 -0.606 -27.651 1.00 94.81 124 THR A CA 1
ATOM 1027 C C . THR A 1 124 ? 3.528 -1.699 -26.928 1.00 94.81 124 THR A C 1
ATOM 1029 O O . THR A 1 124 ? 4.704 -1.908 -27.207 1.00 94.81 124 THR A O 1
ATOM 1032 N N . ASN A 1 125 ? 2.865 -2.428 -26.028 1.00 96.62 125 ASN A N 1
ATOM 1033 C CA . ASN A 1 125 ? 3.393 -3.599 -25.339 1.00 96.62 125 ASN A CA 1
ATOM 1034 C C . ASN A 1 125 ? 2.235 -4.532 -24.928 1.00 96.62 125 ASN A C 1
ATOM 1036 O O . ASN A 1 125 ? 1.671 -4.379 -23.839 1.00 96.62 125 ASN A O 1
ATOM 1040 N N . PRO A 1 126 ? 1.853 -5.486 -25.799 1.00 97.31 126 PRO A N 1
ATOM 1041 C CA . PRO A 1 126 ? 0.734 -6.392 -25.550 1.00 97.31 126 PRO A CA 1
ATOM 1042 C C . PRO A 1 126 ? 0.876 -7.227 -24.271 1.00 97.31 126 PRO A C 1
ATOM 1044 O O . PRO A 1 126 ? -0.128 -7.465 -23.605 1.00 97.31 126 PRO A O 1
ATOM 1047 N N . VAL A 1 127 ? 2.101 -7.630 -23.906 1.00 98.12 127 VAL A N 1
ATOM 1048 C CA . VAL A 1 127 ? 2.382 -8.444 -22.710 1.00 98.12 127 VAL A CA 1
ATOM 1049 C C . VAL A 1 127 ? 2.061 -7.647 -21.447 1.00 98.12 127 VAL A C 1
ATOM 1051 O O . VAL A 1 127 ? 1.214 -8.055 -20.656 1.00 98.12 127 VAL A O 1
ATOM 1054 N N . VAL A 1 128 ? 2.655 -6.460 -21.296 1.00 97.81 128 VAL A N 1
ATOM 1055 C CA . VAL A 1 128 ? 2.403 -5.574 -20.144 1.00 97.81 128 VAL A CA 1
ATOM 1056 C C . VAL A 1 128 ? 0.931 -5.149 -20.086 1.00 97.81 128 VAL A C 1
ATOM 1058 O O . VAL A 1 128 ? 0.338 -5.092 -19.009 1.00 97.81 128 VAL A O 1
ATOM 1061 N N . ALA A 1 129 ? 0.303 -4.903 -21.240 1.00 98.31 129 ALA A N 1
ATOM 1062 C CA . ALA A 1 129 ? -1.120 -4.586 -21.317 1.00 98.31 129 ALA A CA 1
ATOM 1063 C C . ALA A 1 129 ? -2.018 -5.734 -20.819 1.00 98.31 129 ALA A C 1
ATOM 1065 O O . ALA A 1 129 ? -3.0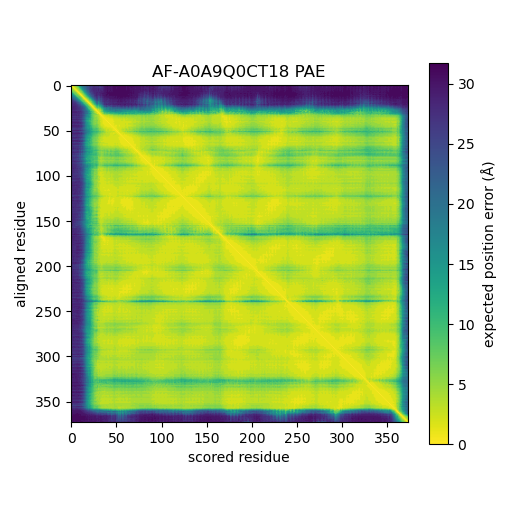38 -5.492 -20.162 1.00 98.31 129 ALA A O 1
ATOM 1066 N N . GLU A 1 130 ? -1.656 -6.982 -21.131 1.00 98.62 130 GLU A N 1
ATOM 1067 C CA . GLU A 1 130 ? -2.377 -8.164 -20.664 1.00 98.62 130 GLU A CA 1
ATOM 1068 C C . GLU A 1 130 ? -2.202 -8.354 -19.152 1.00 98.62 130 GLU A C 1
ATOM 1070 O O . GLU A 1 130 ? -3.201 -8.571 -18.468 1.00 98.62 130 GLU A O 1
ATOM 1075 N N . ILE A 1 131 ? -0.994 -8.151 -18.609 1.00 98.56 131 ILE A N 1
ATOM 1076 C CA . ILE A 1 131 ? -0.759 -8.192 -17.155 1.00 98.56 131 ILE A CA 1
ATOM 1077 C C . ILE A 1 131 ? -1.628 -7.154 -16.436 1.00 98.56 131 ILE A C 1
ATOM 1079 O O . ILE A 1 131 ? -2.375 -7.518 -15.534 1.00 98.56 131 ILE A O 1
ATOM 1083 N N . PHE A 1 132 ? -1.638 -5.886 -16.871 1.00 98.44 132 PHE A N 1
ATOM 1084 C CA . PHE A 1 132 ? -2.520 -4.867 -16.277 1.00 98.44 132 PHE A CA 1
ATOM 1085 C C . PHE A 1 132 ? -4.007 -5.228 -16.381 1.00 98.44 132 PHE A C 1
ATOM 1087 O O . PHE A 1 132 ? -4.788 -4.921 -15.480 1.00 98.44 132 PHE A O 1
ATOM 1094 N N . SER A 1 133 ? -4.416 -5.892 -17.465 1.00 98.56 133 SER A N 1
ATOM 1095 C CA . SER A 1 133 ? -5.793 -6.366 -17.615 1.00 98.56 133 SER A CA 1
ATOM 1096 C C . SER A 1 133 ? -6.124 -7.467 -16.597 1.00 98.56 133 SER A C 1
ATOM 1098 O O . SER A 1 133 ? -7.207 -7.434 -16.013 1.00 98.56 133 SER A O 1
ATOM 1100 N N . LEU A 1 134 ? -5.203 -8.400 -16.341 1.00 98.44 134 LEU A N 1
ATOM 1101 C CA . LEU A 1 134 ? -5.366 -9.463 -15.342 1.00 98.44 134 LEU A CA 1
ATOM 1102 C C . LEU A 1 134 ? -5.298 -8.918 -13.910 1.00 98.44 134 LEU A C 1
ATOM 1104 O O . LEU A 1 134 ? -6.155 -9.245 -13.100 1.00 98.44 134 LEU A O 1
ATOM 1108 N N . MET A 1 135 ? -4.396 -7.982 -13.632 1.00 97.75 135 MET A N 1
ATOM 1109 C CA . MET A 1 135 ? -4.357 -7.259 -12.360 1.00 97.75 135 MET A CA 1
ATOM 1110 C C . MET A 1 135 ? -5.669 -6.499 -12.116 1.00 97.75 135 MET A C 1
ATOM 1112 O O . MET A 1 135 ? -6.256 -6.572 -11.045 1.00 97.75 135 MET A O 1
ATOM 1116 N N . SER A 1 136 ? -6.239 -5.862 -13.149 1.00 97.62 136 SER A N 1
ATOM 1117 C CA . SER A 1 136 ? -7.564 -5.236 -13.034 1.00 97.62 136 SER A CA 1
ATOM 1118 C C . SER A 1 136 ? -8.692 -6.244 -12.755 1.00 97.62 136 SER A C 1
ATOM 1120 O O . SER A 1 136 ? -9.670 -5.900 -12.090 1.00 97.62 136 SER A O 1
ATOM 1122 N N . ARG A 1 137 ? -8.588 -7.494 -13.233 1.00 97.62 137 ARG A N 1
ATOM 1123 C CA . ARG A 1 137 ? -9.528 -8.567 -12.860 1.00 97.62 1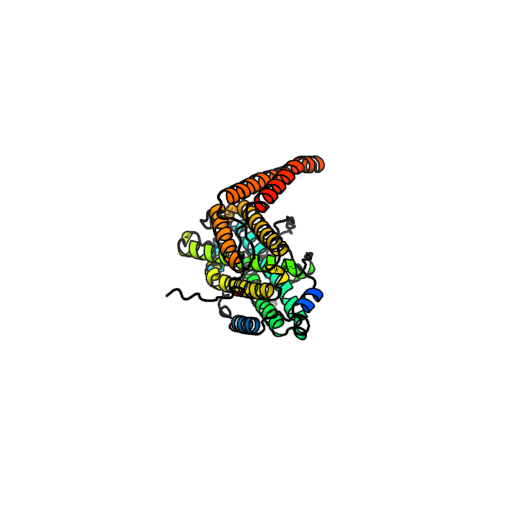37 ARG A CA 1
ATOM 1124 C C . ARG A 1 137 ? -9.420 -8.853 -11.362 1.00 97.62 137 ARG A C 1
ATOM 1126 O O . ARG A 1 137 ? -10.457 -9.019 -10.722 1.00 97.62 137 ARG A O 1
ATOM 1133 N N . ASP A 1 138 ? -8.206 -8.910 -10.831 1.00 97.50 138 ASP A N 1
ATOM 1134 C CA . ASP A 1 138 ? -7.931 -9.240 -9.430 1.00 97.50 138 ASP A CA 1
ATOM 1135 C C . ASP A 1 138 ? -8.514 -8.154 -8.511 1.00 97.50 138 ASP A C 1
ATOM 1137 O O . ASP A 1 138 ? -9.422 -8.448 -7.730 1.00 97.50 138 ASP A O 1
ATOM 1141 N N . GLU A 1 139 ? -8.198 -6.885 -8.775 1.00 96.56 139 GLU A N 1
ATOM 1142 C CA . GLU A 1 139 ? -8.770 -5.731 -8.061 1.00 96.56 139 GLU A CA 1
ATOM 1143 C C . GLU A 1 139 ? -10.302 -5.644 -8.151 1.00 96.56 139 GLU A C 1
ATOM 1145 O O . GLU A 1 139 ? -11.007 -5.293 -7.199 1.00 96.56 139 GLU A O 1
ATOM 1150 N N . ALA A 1 140 ? -10.878 -5.989 -9.309 1.00 95.62 140 ALA A N 1
ATOM 1151 C CA . ALA A 1 140 ? -12.329 -6.028 -9.461 1.00 95.62 140 ALA A CA 1
ATOM 1152 C C . ALA A 1 140 ? -12.969 -7.133 -8.602 1.00 95.62 140 ALA A C 1
ATOM 1154 O O . ALA A 1 140 ? -14.072 -6.938 -8.074 1.00 95.62 140 ALA A O 1
ATOM 1155 N N . ARG A 1 141 ? -12.304 -8.290 -8.449 1.00 96.25 141 ARG A N 1
ATOM 1156 C CA . ARG A 1 141 ? -12.757 -9.365 -7.550 1.00 96.25 141 ARG A CA 1
ATOM 1157 C C . ARG A 1 141 ? -12.691 -8.913 -6.101 1.00 96.25 141 ARG A C 1
ATOM 1159 O O . ARG A 1 141 ? -13.679 -9.081 -5.389 1.00 96.25 141 ARG A O 1
ATOM 1166 N N . HIS A 1 142 ? -11.583 -8.303 -5.705 1.00 96.56 142 HIS A N 1
ATOM 1167 C CA . HIS A 1 142 ? -11.341 -7.747 -4.377 1.00 96.56 142 HIS A CA 1
ATOM 1168 C C . HIS A 1 142 ? -12.404 -6.711 -3.984 1.00 96.56 142 HIS A C 1
ATOM 1170 O O . HIS A 1 142 ? -13.165 -6.911 -3.028 1.00 96.56 142 HIS A O 1
ATOM 1176 N N . ALA A 1 143 ? -12.570 -5.665 -4.801 1.00 95.19 143 ALA A N 1
ATOM 1177 C CA . ALA A 1 143 ? -13.594 -4.639 -4.611 1.00 95.19 143 ALA A CA 1
ATOM 1178 C C . ALA A 1 143 ? -15.008 -5.241 -4.571 1.00 95.19 143 ALA A C 1
ATOM 1180 O O . ALA A 1 143 ? -15.830 -4.889 -3.718 1.00 95.19 143 ALA A O 1
ATOM 1181 N N . GLY A 1 144 ? -15.303 -6.176 -5.479 1.00 95.12 144 GLY A N 1
ATOM 1182 C CA . GLY A 1 144 ? -16.589 -6.865 -5.541 1.00 95.12 144 GLY A CA 1
ATOM 1183 C C . GLY A 1 144 ? -16.870 -7.730 -4.310 1.00 95.12 144 GLY A C 1
ATOM 1184 O O . GLY A 1 144 ? -18.012 -7.786 -3.848 1.00 95.12 144 GLY A O 1
ATOM 1185 N N . PHE A 1 145 ? -15.851 -8.387 -3.756 1.00 96.12 145 PHE A N 1
ATOM 1186 C CA . PHE A 1 145 ? -15.965 -9.209 -2.555 1.00 96.12 145 PHE A CA 1
ATOM 1187 C C . PHE A 1 145 ? -16.242 -8.352 -1.314 1.00 96.12 145 PHE A C 1
ATOM 1189 O O . PHE A 1 145 ? -17.163 -8.661 -0.554 1.00 96.12 145 PHE A O 1
ATOM 1196 N N . LEU A 1 146 ? -15.551 -7.215 -1.173 1.00 96.31 146 LEU A N 1
ATOM 1197 C CA . LEU A 1 146 ? -15.801 -6.232 -0.111 1.00 96.31 146 LEU A CA 1
ATOM 1198 C C . LEU A 1 146 ? -17.200 -5.609 -0.214 1.00 96.31 146 LEU A C 1
ATOM 1200 O O . LEU A 1 146 ? -17.921 -5.531 0.781 1.00 96.31 146 LEU A O 1
ATOM 1204 N N . ASN A 1 147 ? -17.636 -5.236 -1.423 1.00 94.75 147 ASN A N 1
ATOM 1205 C CA . ASN A 1 147 ? -18.972 -4.668 -1.636 1.00 94.75 147 ASN A CA 1
ATOM 1206 C C . ASN A 1 147 ? -20.091 -5.684 -1.333 1.00 94.75 147 ASN A C 1
ATOM 1208 O O . ASN A 1 147 ? -21.143 -5.341 -0.788 1.00 94.75 147 ASN A O 1
ATOM 1212 N N . LYS A 1 148 ? -19.861 -6.969 -1.634 1.00 95.00 148 LYS A N 1
ATOM 1213 C CA . LYS A 1 148 ? -20.747 -8.050 -1.181 1.00 95.00 148 LYS A CA 1
ATOM 1214 C C . LYS A 1 148 ? -20.766 -8.140 0.348 1.00 95.00 148 LYS A C 1
ATOM 1216 O O . LYS A 1 148 ? -21.845 -8.305 0.908 1.00 95.00 148 LYS A O 1
ATOM 1221 N N . GLY A 1 149 ? -19.625 -7.970 1.017 1.00 95.50 149 GLY A N 1
ATOM 1222 C CA . GLY A 1 149 ? -19.549 -7.874 2.479 1.00 95.50 149 GLY A CA 1
ATOM 1223 C C . GLY A 1 149 ? -20.452 -6.778 3.052 1.00 95.50 149 GLY A C 1
ATOM 1224 O O . GLY A 1 149 ? -21.268 -7.049 3.932 1.00 95.50 149 GLY A O 1
ATOM 1225 N N . LEU A 1 150 ? -20.414 -5.571 2.475 1.00 94.62 150 LEU A N 1
ATOM 1226 C CA . LEU A 1 150 ? -21.311 -4.465 2.854 1.00 94.62 150 LEU A CA 1
ATOM 1227 C C . LEU A 1 150 ? -22.799 -4.843 2.753 1.00 94.62 150 LEU A C 1
ATOM 1229 O O . LEU A 1 150 ? -23.608 -4.401 3.574 1.00 94.62 150 LEU A O 1
ATOM 1233 N N . SER A 1 151 ? -23.164 -5.699 1.793 1.00 94.19 151 SER A N 1
ATOM 1234 C CA . SER A 1 151 ? -24.555 -6.134 1.598 1.00 94.19 151 SER A CA 1
ATOM 1235 C C . SER A 1 151 ? -25.104 -6.922 2.783 1.00 94.19 151 SER A C 1
ATOM 1237 O O . SER A 1 151 ? -26.303 -6.834 3.055 1.00 94.19 151 SER A O 1
ATOM 1239 N N . ASP A 1 152 ? -24.259 -7.612 3.551 1.00 95.12 152 ASP A N 1
ATOM 1240 C CA . ASP A 1 152 ? -24.706 -8.309 4.763 1.00 95.12 152 ASP A CA 1
ATOM 1241 C C . ASP A 1 152 ? -25.161 -7.334 5.847 1.00 95.12 152 ASP A C 1
ATOM 1243 O O . ASP A 1 152 ? -26.092 -7.623 6.604 1.00 95.12 152 ASP A O 1
ATOM 1247 N N . PHE A 1 153 ? -24.552 -6.149 5.865 1.00 95.19 153 PHE A N 1
ATOM 1248 C CA . PHE A 1 153 ? -24.911 -5.026 6.723 1.00 95.19 153 PHE A CA 1
ATOM 1249 C C . PHE A 1 153 ? -26.054 -4.182 6.140 1.00 95.19 153 PHE A C 1
ATOM 1251 O O . PHE A 1 153 ? -26.400 -3.144 6.707 1.00 95.19 153 PHE A O 1
ATOM 1258 N N . ASN A 1 154 ? -26.685 -4.648 5.053 1.00 92.75 154 ASN A N 1
ATOM 1259 C CA . ASN A 1 154 ? -27.719 -3.961 4.277 1.00 92.75 154 ASN A CA 1
ATOM 1260 C C . ASN A 1 154 ? -27.237 -2.658 3.615 1.00 92.75 154 ASN A C 1
ATOM 1262 O O . ASN A 1 154 ? -28.027 -1.734 3.412 1.00 92.75 154 ASN A O 1
ATOM 1266 N N . LEU A 1 155 ? -25.950 -2.592 3.274 1.00 92.56 155 LEU A N 1
ATOM 1267 C CA . LEU A 1 155 ? -25.310 -1.470 2.592 1.00 92.56 155 LEU A CA 1
ATOM 1268 C C . LEU A 1 155 ? -24.771 -1.924 1.233 1.00 92.56 155 LEU A C 1
ATOM 1270 O O . LEU A 1 155 ? -24.525 -3.101 1.010 1.00 92.56 155 LEU A O 1
ATOM 1274 N N . ALA A 1 156 ? -24.601 -1.000 0.299 1.00 88.44 156 ALA A N 1
ATOM 1275 C CA . ALA A 1 156 ? -23.938 -1.292 -0.966 1.00 88.44 156 ALA A CA 1
ATOM 1276 C C . ALA A 1 156 ? -23.357 -0.002 -1.531 1.00 88.44 156 ALA A C 1
ATOM 1278 O O . ALA A 1 156 ? -24.028 1.034 -1.531 1.00 88.44 156 ALA A O 1
ATOM 1279 N N . LEU A 1 157 ? -22.134 -0.083 -2.043 1.00 86.69 157 LEU A N 1
ATOM 1280 C CA . LEU A 1 157 ? -21.539 0.988 -2.823 1.00 86.69 157 LEU A CA 1
ATOM 1281 C C . LEU A 1 157 ? -21.983 0.868 -4.277 1.00 86.69 157 LEU A C 1
ATOM 1283 O O . LEU A 1 157 ? -21.869 -0.191 -4.903 1.00 86.69 157 LEU A O 1
ATOM 1287 N N . ASP A 1 158 ? -22.458 1.983 -4.825 1.00 86.00 158 ASP A N 1
ATOM 1288 C CA . ASP A 1 158 ? -22.672 2.125 -6.260 1.00 86.00 158 ASP A CA 1
ATOM 1289 C C . ASP A 1 158 ? -21.340 2.493 -6.921 1.00 86.00 158 ASP A C 1
ATOM 1291 O O . ASP A 1 158 ? -20.985 3.664 -7.078 1.00 86.00 158 ASP A O 1
ATOM 1295 N N . LEU A 1 159 ? -20.578 1.460 -7.275 1.00 84.75 159 LEU A N 1
ATOM 1296 C CA . LEU A 1 159 ? -19.260 1.609 -7.886 1.00 84.75 159 LEU A CA 1
ATOM 1297 C C . LEU A 1 159 ? -19.330 2.367 -9.224 1.00 84.75 159 LEU A C 1
ATOM 1299 O O . LEU A 1 159 ? -18.451 3.172 -9.524 1.00 84.75 159 LEU A O 1
ATOM 1303 N N . GLY A 1 160 ? -20.408 2.191 -9.998 1.00 82.94 160 GLY A N 1
ATOM 1304 C CA . GLY A 1 160 ? -20.606 2.906 -11.262 1.00 82.94 160 GLY A CA 1
ATOM 1305 C C . GLY A 1 160 ? -20.865 4.401 -11.063 1.00 82.94 160 GLY A C 1
ATOM 1306 O O . GLY A 1 160 ? -20.377 5.228 -11.840 1.00 82.94 160 GLY A O 1
ATOM 1307 N N . PHE A 1 161 ? -21.598 4.766 -10.009 1.00 81.31 161 PHE A N 1
ATOM 1308 C CA . PHE A 1 161 ? -21.732 6.158 -9.587 1.00 81.31 161 PHE A CA 1
ATOM 1309 C C . PHE A 1 161 ? -20.396 6.731 -9.100 1.00 81.31 161 PHE A C 1
ATOM 1311 O O . PHE A 1 161 ? -20.042 7.840 -9.503 1.00 81.31 161 PHE A O 1
ATOM 1318 N N . LEU A 1 162 ? -19.629 5.984 -8.292 1.00 77.69 162 LEU A N 1
ATOM 1319 C CA . LEU A 1 162 ? -18.328 6.433 -7.779 1.00 77.69 162 LEU A CA 1
ATOM 1320 C C . LEU A 1 162 ? -17.361 6.811 -8.908 1.00 77.69 162 LEU A C 1
ATOM 1322 O O . LEU A 1 162 ? -16.735 7.866 -8.821 1.00 77.69 162 LEU A O 1
ATOM 1326 N N . THR A 1 163 ? -17.309 6.032 -9.995 1.00 80.88 163 THR A N 1
ATOM 1327 C CA . THR A 1 163 ? -16.496 6.352 -11.186 1.00 80.88 163 THR A CA 1
ATOM 1328 C C . THR A 1 163 ? -16.833 7.719 -11.789 1.00 80.88 163 THR A C 1
ATOM 1330 O O . THR A 1 163 ? -15.945 8.417 -12.265 1.00 80.88 163 THR A O 1
ATOM 1333 N N . LYS A 1 164 ? -18.110 8.120 -11.784 1.00 79.44 164 LYS A N 1
ATOM 1334 C CA . LYS A 1 164 ? -18.563 9.384 -12.394 1.00 79.44 164 LYS A CA 1
ATOM 1335 C C . LYS A 1 164 ? -18.482 10.572 -11.442 1.00 79.44 164 LYS A C 1
ATOM 1337 O O . LYS A 1 164 ? -18.334 11.704 -11.890 1.00 79.44 164 LYS A O 1
ATOM 1342 N N . ALA A 1 165 ? -18.661 10.325 -10.147 1.00 76.81 165 ALA A N 1
ATOM 1343 C CA . ALA A 1 165 ? -18.819 11.373 -9.147 1.00 76.81 165 ALA A CA 1
ATOM 1344 C C . ALA A 1 165 ? -17.500 11.784 -8.476 1.00 76.81 165 ALA A C 1
ATOM 1346 O O . ALA A 1 165 ? -17.397 12.910 -7.987 1.00 76.81 165 ALA A O 1
ATOM 1347 N N . ARG A 1 166 ? -16.504 10.890 -8.407 1.00 75.56 166 ARG A N 1
ATOM 1348 C CA . ARG A 1 166 ? -15.237 11.170 -7.722 1.00 75.56 166 ARG A CA 1
ATOM 1349 C C . ARG A 1 166 ? -14.281 11.985 -8.587 1.00 75.56 166 ARG A C 1
ATOM 1351 O O . ARG A 1 166 ? -14.186 11.809 -9.798 1.00 75.56 166 ARG A O 1
ATOM 1358 N N . LYS A 1 167 ? -13.531 12.869 -7.925 1.00 84.25 167 LYS A N 1
ATOM 1359 C CA . LYS A 1 167 ? -12.427 13.610 -8.537 1.00 84.25 167 LYS A CA 1
ATOM 1360 C C . LYS A 1 167 ? -11.211 12.700 -8.673 1.00 84.25 167 LYS A C 1
ATOM 1362 O O . LYS A 1 167 ? -10.810 12.052 -7.707 1.00 84.25 167 LYS A O 1
ATOM 1367 N N . TYR A 1 168 ? -10.608 12.713 -9.854 1.00 86.88 168 TYR A N 1
ATOM 1368 C CA . TYR A 1 168 ? -9.357 12.017 -10.115 1.00 86.88 168 TYR A CA 1
ATOM 1369 C C . TYR A 1 168 ? -8.172 12.894 -9.709 1.00 86.88 168 TYR A C 1
ATOM 1371 O O . TYR A 1 168 ? -8.093 14.068 -10.067 1.00 86.88 168 TYR A O 1
ATOM 1379 N N . THR A 1 169 ? -7.252 12.313 -8.950 1.00 89.62 169 THR A N 1
ATOM 1380 C CA . THR A 1 169 ? -5.977 12.914 -8.565 1.00 89.62 169 THR A CA 1
ATOM 1381 C C . THR A 1 169 ? -4.911 12.448 -9.547 1.00 89.62 169 THR A C 1
ATOM 1383 O O . THR A 1 169 ? -4.724 11.248 -9.742 1.00 89.62 169 THR A O 1
ATOM 1386 N N . PHE A 1 170 ? -4.223 13.393 -10.178 1.00 92.44 170 PHE A N 1
ATOM 1387 C CA . PHE A 1 170 ? -3.153 13.087 -11.119 1.00 92.44 170 PHE A CA 1
ATOM 1388 C C . PHE A 1 170 ? -1.848 12.749 -10.389 1.00 92.44 170 PHE A C 1
ATOM 1390 O O . PHE A 1 170 ? -1.410 13.503 -9.519 1.00 92.44 170 PHE A O 1
ATOM 1397 N N . PHE A 1 171 ? -1.198 11.665 -10.807 1.00 91.56 171 PHE A N 1
ATOM 1398 C CA . PHE A 1 171 ? 0.172 11.323 -10.439 1.00 91.56 171 PHE A CA 1
ATOM 1399 C C . PHE A 1 171 ? 1.000 11.041 -11.688 1.00 91.56 171 PHE A C 1
ATOM 1401 O O . PHE A 1 171 ? 0.549 10.346 -12.595 1.00 91.56 171 PHE A O 1
ATOM 1408 N N . LYS A 1 172 ? 2.243 11.530 -11.718 1.00 94.75 172 LYS A N 1
ATOM 1409 C CA . LYS A 1 172 ? 3.185 11.164 -12.783 1.00 94.75 172 LYS A CA 1
ATOM 1410 C C . LYS A 1 172 ? 3.502 9.659 -12.743 1.00 94.75 172 LYS A C 1
ATOM 1412 O O . LYS A 1 172 ? 3.596 9.121 -11.637 1.00 94.75 172 LYS A O 1
ATOM 1417 N N . PRO A 1 173 ? 3.764 9.011 -13.890 1.00 94.62 173 PRO A N 1
ATOM 1418 C CA . PRO A 1 173 ? 4.129 7.593 -13.985 1.00 94.62 173 PRO A CA 1
ATOM 1419 C C . PRO A 1 173 ? 5.194 7.143 -12.988 1.00 94.62 173 PRO A C 1
ATOM 1421 O O . PRO A 1 173 ? 4.988 6.184 -12.249 1.00 94.62 173 PRO A O 1
ATOM 1424 N N . LYS A 1 174 ? 6.285 7.912 -12.864 1.00 93.81 174 LYS A N 1
ATOM 1425 C CA . LYS A 1 174 ? 7.337 7.665 -11.866 1.00 93.81 174 LYS A CA 1
ATOM 1426 C C . LYS A 1 174 ? 6.770 7.457 -10.456 1.00 93.81 174 LYS A C 1
ATOM 1428 O O . LYS A 1 174 ? 7.195 6.558 -9.742 1.00 93.81 174 LYS A O 1
ATOM 1433 N N . PHE A 1 175 ? 5.838 8.310 -10.039 1.00 94.19 175 PHE A N 1
ATOM 1434 C CA . PHE A 1 175 ? 5.258 8.273 -8.698 1.00 94.19 175 PHE A CA 1
ATOM 1435 C C . PHE A 1 175 ? 4.249 7.142 -8.533 1.00 94.19 175 PHE A C 1
ATOM 1437 O O . PHE A 1 175 ? 4.197 6.563 -7.453 1.00 94.19 175 PHE A O 1
ATOM 1444 N N . ILE A 1 176 ? 3.512 6.792 -9.594 1.00 93.62 176 ILE A N 1
ATOM 1445 C CA . ILE A 1 176 ? 2.669 5.592 -9.615 1.00 93.62 176 ILE A CA 1
ATOM 1446 C C . ILE A 1 176 ? 3.520 4.351 -9.338 1.00 93.62 176 ILE A C 1
ATOM 1448 O O . ILE A 1 176 ? 3.151 3.557 -8.485 1.00 93.62 176 ILE A O 1
ATOM 1452 N N . PHE A 1 177 ? 4.694 4.209 -9.962 1.00 94.88 177 PHE A N 1
ATOM 1453 C CA . PHE A 1 177 ? 5.525 3.020 -9.749 1.00 94.88 177 PHE A CA 1
ATOM 1454 C C . PHE A 1 177 ? 5.991 2.855 -8.301 1.00 94.88 177 PHE A C 1
ATOM 1456 O O . PHE A 1 177 ? 5.815 1.778 -7.741 1.00 94.88 177 PHE A O 1
ATOM 1463 N N . TYR A 1 178 ? 6.522 3.905 -7.662 1.00 95.25 178 TYR A N 1
ATOM 1464 C CA . TYR A 1 178 ? 6.910 3.803 -6.248 1.00 95.25 178 TYR A CA 1
ATOM 1465 C C . TYR A 1 178 ? 5.705 3.604 -5.329 1.00 95.25 178 TYR A C 1
ATOM 1467 O O . TYR A 1 178 ? 5.742 2.743 -4.453 1.00 95.25 178 TYR A O 1
ATOM 1475 N N . ALA A 1 179 ? 4.660 4.422 -5.499 1.00 93.88 179 ALA A N 1
ATOM 1476 C CA . ALA A 1 179 ? 3.518 4.429 -4.594 1.00 93.88 179 ALA A CA 1
ATOM 1477 C C . ALA A 1 179 ? 2.730 3.124 -4.683 1.00 93.88 179 ALA A C 1
ATOM 1479 O O . ALA A 1 179 ? 2.391 2.560 -3.647 1.00 93.88 179 ALA A O 1
ATOM 1480 N N . THR A 1 180 ? 2.482 2.623 -5.894 1.00 94.12 180 THR A N 1
ATOM 1481 C CA . THR A 1 180 ? 1.776 1.360 -6.075 1.00 94.12 180 THR A CA 1
ATOM 1482 C C . THR A 1 180 ? 2.626 0.193 -5.597 1.00 94.12 180 THR A C 1
ATOM 1484 O O . THR A 1 180 ? 2.136 -0.558 -4.770 1.00 94.12 180 THR A O 1
ATOM 1487 N N . TYR A 1 181 ? 3.913 0.095 -5.964 1.00 96.56 181 TYR A N 1
ATOM 1488 C CA . TYR A 1 181 ? 4.791 -0.962 -5.434 1.00 96.56 181 TYR A CA 1
ATOM 1489 C C . TYR A 1 181 ? 4.744 -1.047 -3.899 1.00 96.56 181 TYR A C 1
ATOM 1491 O O . TYR A 1 181 ? 4.573 -2.125 -3.334 1.00 96.56 181 TYR A O 1
ATOM 1499 N N . LEU A 1 182 ? 4.846 0.099 -3.218 1.00 96.56 182 LEU A N 1
ATOM 1500 C CA . LEU A 1 182 ? 4.729 0.165 -1.761 1.00 96.56 182 LEU A CA 1
ATOM 1501 C C . LEU A 1 182 ? 3.330 -0.205 -1.263 1.00 96.56 182 LEU A C 1
ATOM 1503 O O . LEU A 1 182 ? 3.230 -0.894 -0.254 1.00 96.56 182 LEU A O 1
ATOM 1507 N N . SER A 1 183 ? 2.271 0.239 -1.944 1.00 93.88 183 SER A N 1
ATOM 1508 C CA . SER A 1 183 ? 0.887 -0.095 -1.594 1.00 93.88 183 SER A CA 1
ATOM 1509 C C . SER A 1 183 ? 0.657 -1.605 -1.618 1.00 93.88 183 SER A C 1
ATOM 1511 O O . SER A 1 183 ? 0.173 -2.139 -0.626 1.00 93.88 183 SER A O 1
ATOM 1513 N N . GLU A 1 184 ? 1.083 -2.290 -2.683 1.00 95.44 184 GLU A N 1
ATOM 1514 C CA . GLU A 1 184 ? 0.955 -3.748 -2.823 1.00 95.44 184 GLU A CA 1
ATOM 1515 C C . GLU A 1 184 ? 1.753 -4.481 -1.725 1.00 95.44 184 GLU A C 1
ATOM 1517 O O . GLU A 1 184 ? 1.252 -5.385 -1.054 1.00 95.44 184 GLU A O 1
ATOM 1522 N N . LYS A 1 185 ? 3.005 -4.064 -1.459 1.00 96.69 185 LYS A N 1
ATOM 1523 C CA . LYS A 1 185 ? 3.830 -4.710 -0.419 1.00 96.69 185 LYS A CA 1
ATOM 1524 C C . LYS A 1 185 ? 3.298 -4.458 0.995 1.00 96.69 185 LYS A C 1
ATOM 1526 O O . LYS A 1 185 ? 3.351 -5.364 1.825 1.00 96.69 185 LYS A O 1
ATOM 1531 N N . ILE A 1 186 ? 2.741 -3.280 1.274 1.00 95.88 186 ILE A N 1
ATOM 1532 C CA . ILE A 1 186 ? 2.054 -3.023 2.547 1.00 95.88 186 ILE A CA 1
ATOM 1533 C C . ILE A 1 186 ? 0.766 -3.836 2.646 1.00 95.88 186 ILE A C 1
ATOM 1535 O O . ILE A 1 186 ? 0.521 -4.431 3.694 1.00 95.88 186 ILE A O 1
ATOM 1539 N N . GLY A 1 187 ? -0.040 -3.887 1.582 1.00 94.75 187 GLY A N 1
ATOM 1540 C CA . GLY A 1 187 ? -1.256 -4.698 1.511 1.00 94.75 187 GLY A CA 1
ATOM 1541 C C . GLY A 1 187 ? -0.970 -6.153 1.869 1.00 94.75 187 GLY A C 1
ATOM 1542 O O . GLY A 1 187 ? -1.582 -6.691 2.796 1.00 94.75 187 GLY A O 1
ATOM 1543 N N . TYR A 1 188 ? 0.062 -6.736 1.246 1.00 97.12 188 TYR A N 1
ATOM 1544 C CA . TYR A 1 188 ? 0.551 -8.077 1.565 1.00 97.12 188 TYR A CA 1
ATOM 1545 C C . TYR A 1 188 ? 0.807 -8.268 3.065 1.00 97.12 188 TYR A C 1
ATOM 1547 O O . TYR A 1 188 ? 0.203 -9.146 3.688 1.00 97.12 188 TYR A O 1
ATOM 1555 N N . TRP A 1 189 ? 1.686 -7.443 3.651 1.00 97.69 189 TRP A N 1
ATOM 1556 C CA . TRP A 1 189 ? 2.109 -7.599 5.045 1.00 97.69 189 TRP A CA 1
ATOM 1557 C C . TRP A 1 189 ? 0.960 -7.388 6.029 1.00 97.69 189 TRP A C 1
ATOM 1559 O O . TRP A 1 189 ? 0.841 -8.124 7.004 1.00 97.69 189 TRP A O 1
ATOM 1569 N N . ARG A 1 190 ? 0.052 -6.451 5.753 1.00 96.38 190 ARG A N 1
ATOM 1570 C CA . ARG A 1 190 ? -1.138 -6.238 6.588 1.00 96.38 190 ARG A CA 1
ATOM 1571 C C . ARG A 1 190 ? -2.049 -7.455 6.577 1.00 96.38 190 ARG A C 1
ATOM 1573 O O . ARG A 1 190 ? -2.441 -7.939 7.638 1.00 96.38 190 ARG A O 1
ATOM 1580 N N . TYR A 1 191 ? -2.382 -7.951 5.389 1.00 96.44 191 TYR A N 1
ATOM 1581 C CA . TYR A 1 191 ? -3.307 -9.066 5.231 1.00 96.44 191 TYR A CA 1
ATOM 1582 C C . TYR A 1 191 ? -2.760 -10.348 5.855 1.00 96.44 191 TYR A C 1
ATOM 1584 O O . TYR A 1 191 ? -3.473 -10.993 6.628 1.00 96.44 191 TYR A O 1
ATOM 1592 N N . ILE A 1 192 ? -1.490 -10.685 5.608 1.00 96.12 192 ILE A N 1
ATOM 1593 C CA . ILE A 1 192 ? -0.902 -11.902 6.173 1.00 96.12 192 ILE A CA 1
ATOM 1594 C C . ILE A 1 192 ? -0.742 -11.821 7.696 1.00 96.12 192 ILE A C 1
ATOM 1596 O O . ILE A 1 192 ? -0.990 -12.813 8.383 1.00 96.12 192 ILE A O 1
ATOM 1600 N N . THR A 1 193 ? -0.389 -10.654 8.246 1.00 97.25 193 THR A N 1
ATOM 1601 C CA . THR A 1 193 ? -0.246 -10.472 9.698 1.00 97.25 193 THR A CA 1
ATOM 1602 C C . THR A 1 193 ? -1.596 -10.566 10.403 1.00 97.25 193 THR A C 1
ATOM 1604 O O . THR A 1 193 ? -1.713 -11.303 11.382 1.00 97.25 193 THR A O 1
ATOM 1607 N N . ILE A 1 194 ? -2.641 -9.916 9.874 1.00 97.06 194 ILE A N 1
ATOM 1608 C CA . ILE A 1 194 ? -4.008 -10.039 10.410 1.00 97.06 194 ILE A CA 1
ATOM 1609 C C . ILE A 1 194 ? -4.488 -11.493 10.336 1.00 97.06 194 ILE A C 1
ATOM 1611 O O . ILE A 1 194 ? -5.023 -12.015 11.314 1.00 97.06 194 ILE A O 1
ATOM 1615 N N . PHE A 1 195 ? -4.277 -12.166 9.202 1.00 96.88 195 PHE A N 1
ATOM 1616 C CA . PHE A 1 195 ? -4.676 -13.562 9.029 1.00 96.88 195 PHE A CA 1
ATOM 1617 C C . PHE A 1 195 ? -4.015 -14.483 10.057 1.00 96.88 195 PHE A C 1
ATOM 1619 O O . PHE A 1 195 ? -4.706 -15.251 10.725 1.00 96.88 195 PHE A O 1
ATOM 1626 N N . ARG A 1 196 ? -2.686 -14.405 10.201 1.00 97.00 196 ARG A N 1
ATOM 1627 C CA . ARG A 1 196 ? -1.927 -15.255 11.132 1.00 97.00 196 ARG A CA 1
ATOM 1628 C C . ARG A 1 196 ? -2.363 -15.024 12.576 1.00 97.00 196 ARG A C 1
ATOM 1630 O O . ARG A 1 196 ? -2.661 -15.991 13.270 1.00 97.00 196 ARG A O 1
ATOM 1637 N N . HIS A 1 197 ? -2.503 -13.761 12.979 1.00 97.44 197 HIS A N 1
ATOM 1638 C CA . HIS A 1 197 ? -3.001 -13.398 14.307 1.00 97.44 197 HIS A CA 1
ATOM 1639 C C . HIS A 1 197 ? -4.381 -13.999 14.595 1.00 97.44 197 HIS A C 1
ATOM 1641 O O . HIS A 1 197 ? -4.579 -14.628 15.632 1.00 97.44 197 HIS A O 1
ATOM 1647 N N . LEU A 1 198 ? -5.333 -13.855 13.668 1.00 97.19 198 LEU A N 1
ATOM 1648 C CA . LEU A 1 198 ? -6.700 -14.356 13.846 1.00 97.19 198 LEU A CA 1
ATOM 1649 C C . LEU A 1 198 ? -6.807 -15.881 13.737 1.00 97.19 198 LEU A C 1
ATOM 1651 O O . LEU A 1 198 ? -7.712 -16.472 14.325 1.00 97.19 198 LEU A O 1
ATOM 1655 N N . LYS A 1 199 ? -5.882 -16.528 13.024 1.00 96.06 199 LYS A N 1
ATOM 1656 C CA . LYS A 1 199 ? -5.758 -17.989 12.995 1.00 96.06 199 LYS A CA 1
ATOM 1657 C C . LYS A 1 199 ? -5.318 -18.540 14.353 1.00 96.06 199 LYS A C 1
ATOM 1659 O O . LYS A 1 199 ? -5.836 -19.568 14.779 1.00 96.06 199 LYS A O 1
ATOM 1664 N N . GLU A 1 200 ? -4.394 -17.858 15.026 1.00 97.06 200 GLU A N 1
ATOM 1665 C CA . GLU A 1 200 ? -3.933 -18.208 16.378 1.00 97.06 200 GLU A CA 1
ATOM 1666 C C . GLU A 1 200 ? -4.936 -17.785 17.463 1.00 97.06 200 GLU A C 1
ATOM 1668 O O . GLU A 1 200 ? -5.041 -18.440 18.499 1.00 97.06 200 GLU A O 1
ATOM 1673 N N . ASN A 1 201 ? -5.721 -16.735 17.201 1.00 97.19 201 ASN A N 1
ATOM 1674 C CA . ASN A 1 201 ? -6.686 -16.157 18.134 1.00 97.19 201 ASN A CA 1
ATOM 1675 C C . ASN A 1 201 ? -8.109 -16.093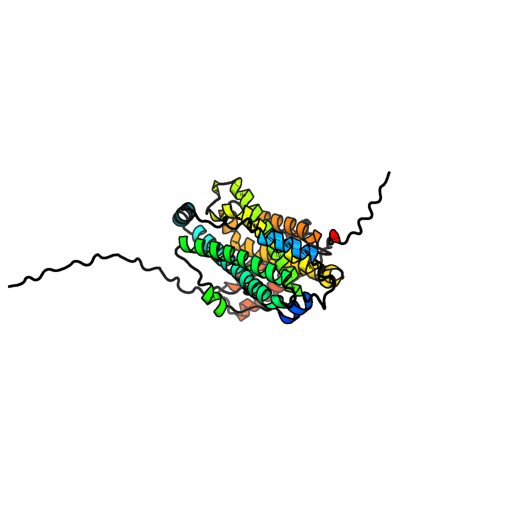 17.537 1.00 97.19 201 ASN A C 1
ATOM 1677 O O . ASN A 1 201 ? -8.647 -15.001 17.305 1.00 97.19 201 ASN A O 1
ATOM 1681 N N . PRO A 1 202 ? -8.766 -17.245 17.304 1.00 96.00 202 PRO A N 1
ATOM 1682 C CA . PRO A 1 202 ? -10.051 -17.310 16.606 1.00 96.00 202 PRO A CA 1
ATOM 1683 C C . PRO A 1 202 ? -11.191 -16.569 17.323 1.00 96.00 202 PRO A C 1
ATOM 1685 O O . PRO A 1 202 ? -12.172 -16.198 16.682 1.00 96.00 202 PRO A O 1
ATOM 1688 N N . GLN A 1 203 ? -11.070 -16.310 18.630 1.00 95.38 203 GLN A N 1
ATOM 1689 C CA . GLN A 1 203 ? -12.034 -15.530 19.412 1.00 95.38 203 GLN A CA 1
ATOM 1690 C C . GLN A 1 203 ? -12.166 -14.072 18.948 1.00 95.38 203 GLN A C 1
ATOM 1692 O O . GLN A 1 203 ? -13.216 -13.467 19.153 1.00 95.38 203 GLN A O 1
ATOM 1697 N N . TYR A 1 204 ? -11.135 -13.518 18.304 1.00 95.31 204 TYR A N 1
ATOM 1698 C CA . TYR A 1 204 ? -11.150 -12.157 17.763 1.00 95.31 204 TYR A CA 1
ATOM 1699 C C . TYR A 1 204 ? -11.610 -12.094 16.299 1.00 95.31 204 TYR A C 1
ATOM 1701 O O . TYR A 1 204 ? -11.697 -11.015 15.710 1.00 95.31 204 TYR A O 1
ATOM 1709 N N . GLN A 1 205 ? -11.929 -13.236 15.682 1.00 94.62 205 GLN A N 1
ATOM 1710 C CA . GLN A 1 205 ? -12.373 -13.282 14.294 1.00 94.62 205 GLN A CA 1
ATOM 1711 C C . GLN A 1 205 ? -13.844 -12.862 14.180 1.00 94.62 205 GLN A C 1
ATOM 1713 O O . GLN A 1 205 ? -14.759 -13.684 14.129 1.00 94.62 205 GLN A O 1
ATOM 1718 N N . VAL A 1 206 ? -14.063 -11.551 14.104 1.00 94.06 206 VAL A N 1
ATOM 1719 C CA . VAL A 1 206 ? -15.401 -10.940 14.141 1.00 94.06 206 VAL A CA 1
ATOM 1720 C C . VAL A 1 206 ? -16.195 -11.078 12.836 1.00 94.06 206 VAL A C 1
ATOM 1722 O O . VAL A 1 206 ? -17.408 -10.872 12.825 1.00 94.06 206 VAL A O 1
ATOM 1725 N N . TYR A 1 207 ? -15.533 -11.427 11.728 1.00 96.25 207 TYR A N 1
ATOM 1726 C CA . TYR A 1 207 ? -16.166 -11.600 10.421 1.00 96.25 207 TYR A CA 1
ATOM 1727 C C . TYR A 1 207 ? -15.351 -12.545 9.512 1.00 96.25 207 TYR A C 1
ATOM 1729 O O . TYR A 1 207 ? -14.120 -12.500 9.555 1.00 96.25 207 TYR A O 1
ATOM 1737 N N . PRO A 1 208 ? -15.972 -13.382 8.650 1.00 96.12 208 PRO A N 1
ATOM 1738 C CA . PRO A 1 208 ? -15.240 -14.394 7.879 1.00 96.12 208 PRO A CA 1
ATOM 1739 C C . PRO A 1 208 ? -14.269 -13.862 6.822 1.00 96.12 208 PRO A C 1
ATOM 1741 O O . PRO A 1 208 ? -13.441 -14.635 6.351 1.00 96.12 208 PRO A O 1
ATOM 1744 N N . ILE A 1 209 ? -14.336 -12.576 6.445 1.00 96.19 209 ILE A N 1
ATOM 1745 C CA . ILE A 1 209 ? -13.473 -11.999 5.396 1.00 96.19 209 ILE A CA 1
ATOM 1746 C C . ILE A 1 209 ? -11.982 -12.235 5.659 1.00 96.19 209 ILE A C 1
ATOM 1748 O O . ILE A 1 209 ? -11.236 -12.509 4.726 1.00 96.19 209 ILE A O 1
ATOM 1752 N N . PHE A 1 210 ? -11.565 -12.216 6.926 1.00 95.50 210 PHE A N 1
ATOM 1753 C CA . PHE A 1 210 ? -10.168 -12.388 7.309 1.00 95.50 210 PHE A CA 1
ATOM 1754 C C . PHE A 1 210 ? -9.615 -13.767 6.938 1.00 95.50 210 PHE A C 1
ATOM 1756 O O . PHE A 1 210 ? -8.437 -13.876 6.621 1.00 95.50 210 PHE A O 1
ATOM 1763 N N . LYS A 1 211 ? -10.459 -14.809 6.868 1.00 95.00 211 LYS A N 1
ATOM 1764 C CA . LYS A 1 211 ? -10.052 -16.151 6.407 1.00 95.00 211 LYS A CA 1
ATOM 1765 C C . LYS A 1 211 ? -9.557 -16.152 4.957 1.00 95.00 211 LYS A C 1
ATOM 1767 O O . LYS A 1 211 ? -8.862 -17.072 4.546 1.00 95.00 211 LYS A O 1
ATOM 1772 N N . TYR A 1 212 ? -9.930 -15.139 4.176 1.00 95.81 212 TYR A N 1
ATOM 1773 C CA . TYR A 1 212 ? -9.597 -15.039 2.759 1.00 95.81 212 TYR A CA 1
ATOM 1774 C C . TYR A 1 212 ? -8.282 -14.290 2.522 1.00 95.81 212 TYR A C 1
ATOM 1776 O O . TYR A 1 212 ? -7.780 -14.323 1.399 1.00 95.81 212 TYR A O 1
ATOM 1784 N N . PHE A 1 213 ? -7.717 -13.658 3.558 1.00 95.19 213 PHE A N 1
ATOM 1785 C CA . PHE A 1 213 ? -6.530 -12.811 3.451 1.00 95.19 213 PHE A CA 1
ATOM 1786 C C . PHE A 1 213 ? -5.254 -13.583 3.096 1.00 95.19 213 PHE A C 1
ATOM 1788 O O . PHE A 1 213 ? -4.400 -13.011 2.434 1.00 95.19 213 PHE A O 1
ATOM 1795 N N . GLU A 1 214 ? -5.132 -14.868 3.451 1.00 93.31 214 GLU A N 1
ATOM 1796 C CA . GLU A 1 214 ? -3.948 -15.686 3.117 1.00 93.31 214 GLU A CA 1
ATOM 1797 C C . GLU A 1 214 ? -3.714 -15.802 1.607 1.00 93.31 214 GLU A C 1
ATOM 1799 O O . GLU A 1 214 ? -2.594 -15.644 1.134 1.00 93.31 214 GLU A O 1
ATOM 1804 N N . ASN A 1 215 ? -4.778 -16.047 0.846 1.00 91.44 215 ASN A N 1
ATOM 1805 C CA . ASN A 1 215 ? -4.713 -16.155 -0.610 1.00 91.44 215 ASN A CA 1
ATOM 1806 C C . ASN A 1 215 ? -4.804 -14.786 -1.285 1.00 91.44 215 ASN A C 1
ATOM 1808 O O . ASN A 1 215 ? -4.142 -14.568 -2.297 1.00 91.44 215 ASN A O 1
ATOM 1812 N N . TRP A 1 216 ? -5.596 -13.864 -0.723 1.00 95.00 216 TRP A N 1
ATOM 1813 C CA . TRP A 1 216 ? -5.676 -12.488 -1.213 1.00 95.00 216 TRP A CA 1
ATOM 1814 C C . TRP A 1 216 ? -4.297 -11.837 -1.189 1.00 95.00 216 TRP A C 1
ATOM 1816 O O . TRP A 1 216 ? -3.862 -11.320 -2.208 1.00 95.00 216 TRP A O 1
ATOM 1826 N N . CYS A 1 217 ? -3.553 -11.940 -0.083 1.00 93.38 217 CYS A N 1
ATOM 1827 C CA . CYS A 1 217 ? -2.229 -11.335 -0.002 1.00 93.38 217 CYS A CA 1
ATOM 1828 C C . CYS A 1 217 ? -1.288 -11.876 -1.093 1.00 93.38 217 CYS A C 1
ATOM 1830 O O . CYS A 1 217 ? -0.432 -11.146 -1.567 1.00 93.38 217 CYS A O 1
ATOM 1832 N N . GLN A 1 218 ? -1.466 -13.108 -1.579 1.00 93.81 218 GLN A N 1
ATOM 1833 C CA . GLN A 1 218 ? -0.671 -13.601 -2.708 1.00 93.81 218 GLN A CA 1
ATOM 1834 C C . GLN A 1 218 ? -0.960 -12.859 -4.024 1.00 93.81 218 GLN A C 1
ATOM 1836 O O . GLN A 1 218 ? -0.040 -12.734 -4.831 1.00 93.81 218 GLN A O 1
ATOM 1841 N N . ASP A 1 219 ? -2.183 -12.351 -4.243 1.00 95.69 219 ASP A N 1
ATOM 1842 C CA . ASP A 1 219 ? -2.464 -11.435 -5.363 1.00 95.69 219 ASP A CA 1
ATOM 1843 C C . ASP A 1 219 ? -1.624 -10.162 -5.200 1.00 95.69 219 ASP A C 1
ATOM 1845 O O . ASP A 1 219 ? -0.824 -9.858 -6.080 1.00 95.69 219 ASP A O 1
ATOM 1849 N N . GLU A 1 220 ? -1.673 -9.523 -4.024 1.00 95.44 220 GLU A N 1
ATOM 1850 C CA . GLU A 1 220 ? -0.860 -8.334 -3.696 1.00 95.44 220 GLU A CA 1
ATOM 1851 C C . GLU A 1 220 ? 0.644 -8.592 -3.889 1.00 95.44 220 GLU A C 1
ATOM 1853 O O . GLU A 1 220 ? 1.394 -7.748 -4.384 1.00 95.44 220 GLU A O 1
ATOM 1858 N N . ASN A 1 221 ? 1.128 -9.788 -3.528 1.00 95.44 221 ASN A N 1
ATOM 1859 C CA . ASN A 1 221 ? 2.533 -10.115 -3.734 1.00 95.44 221 ASN A CA 1
ATOM 1860 C C . ASN A 1 221 ? 2.884 -10.160 -5.228 1.00 95.44 221 ASN A C 1
ATOM 1862 O O . ASN A 1 221 ? 3.869 -9.527 -5.615 1.00 95.44 221 ASN A O 1
ATOM 1866 N N . ARG A 1 222 ? 2.068 -10.838 -6.051 1.00 97.12 222 ARG A N 1
ATOM 1867 C CA . ARG A 1 222 ? 2.234 -10.911 -7.516 1.00 97.12 222 ARG A CA 1
ATOM 1868 C C . ARG A 1 222 ? 2.128 -9.538 -8.175 1.00 97.12 222 ARG A C 1
ATOM 1870 O O . ARG A 1 222 ? 2.919 -9.225 -9.064 1.00 97.12 222 ARG A O 1
ATOM 1877 N N . HIS A 1 223 ? 1.197 -8.701 -7.722 1.00 97.88 223 HIS A N 1
ATOM 1878 C CA . HIS A 1 223 ? 1.088 -7.309 -8.156 1.00 97.88 223 HIS A CA 1
ATOM 1879 C C . HIS A 1 223 ? 2.380 -6.548 -7.840 1.00 97.88 223 HIS A C 1
ATOM 1881 O O . HIS A 1 223 ? 2.975 -5.919 -8.717 1.00 97.88 223 HIS A O 1
ATOM 1887 N N . GLY A 1 224 ? 2.881 -6.672 -6.608 1.00 96.38 224 GLY A N 1
ATOM 1888 C CA . GLY A 1 2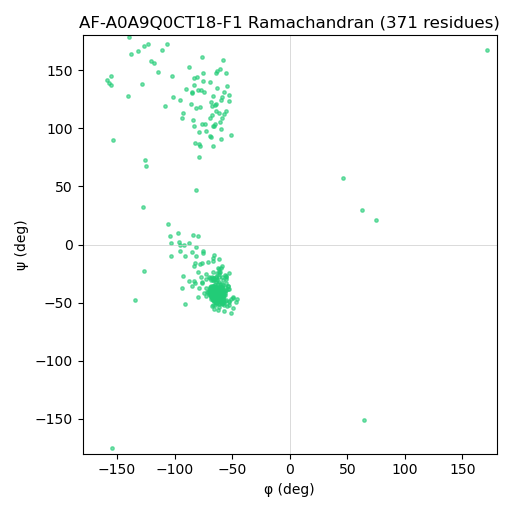24 ? 4.145 -6.073 -6.196 1.00 96.38 224 GLY A CA 1
ATOM 1889 C C . GLY A 1 224 ? 5.348 -6.577 -7.003 1.00 96.38 224 GLY A C 1
ATOM 1890 O O . GLY A 1 224 ? 6.242 -5.789 -7.307 1.00 96.38 224 GLY A O 1
ATOM 1891 N N . ASP A 1 225 ? 5.379 -7.854 -7.382 1.00 96.06 225 ASP A N 1
ATOM 1892 C CA . ASP A 1 225 ? 6.450 -8.430 -8.208 1.00 96.06 225 ASP A CA 1
ATOM 1893 C C . ASP A 1 225 ? 6.399 -7.885 -9.643 1.00 96.06 225 ASP A C 1
ATOM 1895 O O . ASP A 1 225 ? 7.429 -7.521 -10.213 1.00 96.06 225 ASP A O 1
ATOM 1899 N N . PHE A 1 226 ? 5.199 -7.689 -10.192 1.00 97.75 226 PHE A N 1
ATOM 1900 C CA . PHE A 1 226 ? 5.031 -6.981 -11.456 1.00 97.75 226 PHE A CA 1
ATOM 1901 C C . PHE A 1 226 ? 5.515 -5.529 -11.377 1.00 97.75 226 PHE A C 1
ATOM 1903 O O . PHE A 1 226 ? 6.311 -5.108 -12.215 1.00 97.75 226 PHE A O 1
ATOM 1910 N N . PHE A 1 227 ? 5.126 -4.765 -10.351 1.00 96.81 227 PHE A N 1
ATOM 1911 C CA . PHE A 1 227 ? 5.619 -3.393 -10.176 1.00 96.81 227 PHE A CA 1
ATOM 1912 C C . PHE A 1 227 ? 7.128 -3.315 -9.923 1.00 96.81 227 PHE A C 1
ATOM 1914 O O . PHE A 1 227 ? 7.764 -2.345 -10.339 1.00 96.81 227 PHE A O 1
ATOM 1921 N N . SER A 1 228 ? 7.718 -4.340 -9.305 1.00 95.00 228 SER A N 1
ATOM 1922 C CA . SER A 1 228 ? 9.171 -4.483 -9.210 1.00 95.00 228 SER A CA 1
ATOM 1923 C C . SER A 1 228 ? 9.808 -4.571 -10.601 1.00 95.00 228 SER A C 1
ATOM 1925 O O . SER A 1 228 ? 10.715 -3.794 -10.902 1.00 95.00 228 SER A O 1
ATOM 1927 N N . ALA A 1 229 ? 9.281 -5.419 -11.490 1.00 95.31 229 ALA A N 1
ATOM 1928 C CA . ALA A 1 229 ? 9.747 -5.504 -12.876 1.00 95.31 229 ALA A CA 1
ATOM 1929 C C . ALA A 1 229 ? 9.552 -4.181 -13.644 1.00 95.31 229 ALA A C 1
ATOM 1931 O O . ALA A 1 229 ? 10.440 -3.761 -14.389 1.00 95.31 229 ALA A O 1
ATOM 1932 N N . LEU A 1 230 ? 8.443 -3.457 -13.418 1.00 95.38 230 LEU A N 1
ATOM 1933 C CA . LEU A 1 230 ? 8.238 -2.123 -14.006 1.00 95.38 230 LEU A CA 1
ATOM 1934 C C . LEU A 1 230 ? 9.294 -1.113 -13.533 1.00 95.38 230 LEU A C 1
ATOM 1936 O O . LEU A 1 230 ? 9.780 -0.324 -14.341 1.00 95.38 230 LEU A O 1
ATOM 1940 N N . LEU A 1 231 ? 9.672 -1.138 -12.251 1.00 94.25 231 LEU A N 1
ATOM 1941 C CA . LEU A 1 231 ? 10.739 -0.289 -11.711 1.00 94.25 231 LEU A CA 1
ATOM 1942 C C . LEU A 1 231 ? 12.108 -0.653 -12.302 1.00 94.25 231 LEU A C 1
ATOM 1944 O O . LEU A 1 231 ? 12.842 0.244 -12.712 1.00 94.25 231 LEU A O 1
ATOM 1948 N N . LYS A 1 232 ? 12.439 -1.948 -12.399 1.00 92.38 232 LYS A N 1
ATOM 1949 C CA . LYS A 1 232 ? 13.700 -2.426 -12.999 1.00 92.38 232 LYS A CA 1
ATOM 1950 C C . LYS A 1 232 ? 13.821 -2.053 -14.475 1.00 92.38 232 LYS A C 1
ATOM 1952 O O . LYS A 1 232 ? 14.895 -1.653 -14.918 1.00 92.38 232 LYS A O 1
ATOM 1957 N N . ALA A 1 233 ? 12.713 -2.095 -15.216 1.00 92.69 233 ALA A N 1
ATOM 1958 C CA . ALA A 1 233 ? 12.652 -1.659 -16.610 1.00 92.69 233 ALA A CA 1
ATOM 1959 C C . ALA A 1 233 ? 12.888 -0.147 -16.802 1.00 92.69 233 ALA A C 1
ATOM 1961 O O . ALA A 1 233 ? 13.016 0.318 -17.938 1.00 92.69 233 ALA A O 1
ATOM 1962 N N . GLN A 1 234 ? 12.942 0.623 -15.710 1.00 92.62 234 GLN A N 1
ATOM 1963 C CA . GLN A 1 234 ? 13.211 2.058 -15.689 1.00 92.62 234 GLN A CA 1
ATOM 1964 C C . GLN A 1 234 ? 14.390 2.369 -14.751 1.00 92.62 234 GLN A C 1
ATOM 1966 O O . GLN A 1 234 ? 14.189 2.936 -13.673 1.00 92.62 234 GLN A O 1
ATOM 1971 N N . PRO A 1 235 ? 15.641 2.047 -15.137 1.00 88.88 235 PRO A N 1
ATOM 1972 C CA . PRO A 1 235 ? 16.805 2.165 -14.253 1.00 88.88 235 PRO A CA 1
ATOM 1973 C C . PRO A 1 235 ? 17.016 3.571 -13.666 1.00 88.88 235 PRO A C 1
ATOM 1975 O O . PRO A 1 235 ? 17.534 3.723 -12.562 1.00 88.88 235 PRO A O 1
ATOM 1978 N N . GLN A 1 236 ? 16.549 4.623 -14.347 1.00 89.50 236 GLN A N 1
ATOM 1979 C CA . GLN A 1 236 ? 16.540 6.005 -13.852 1.00 89.50 236 GLN A CA 1
ATOM 1980 C C . GLN A 1 236 ? 15.697 6.213 -12.578 1.00 89.50 236 GLN A C 1
ATOM 1982 O O . GLN A 1 236 ? 15.762 7.269 -11.947 1.00 89.50 236 GLN A O 1
ATOM 1987 N N . PHE A 1 237 ? 14.872 5.236 -12.201 1.00 91.75 237 PHE A N 1
ATOM 1988 C CA . PHE A 1 237 ? 14.118 5.222 -10.951 1.00 91.75 237 PHE A CA 1
ATOM 1989 C C . PHE A 1 237 ? 14.827 4.439 -9.839 1.00 91.75 237 PHE A C 1
ATOM 1991 O O . PHE A 1 237 ? 14.375 4.491 -8.699 1.00 91.75 237 PHE A O 1
ATOM 1998 N N . LEU A 1 238 ? 15.950 3.772 -10.111 1.00 91.25 238 LEU A N 1
ATOM 1999 C CA . LEU A 1 238 ? 16.665 2.970 -9.112 1.00 91.25 238 LEU A CA 1
ATOM 2000 C C . LEU A 1 238 ? 18.153 3.327 -8.979 1.00 91.25 238 LEU A C 1
ATOM 2002 O O . LEU A 1 238 ? 18.721 3.102 -7.919 1.00 91.25 238 LEU A O 1
ATOM 2006 N N . ASN A 1 239 ? 18.786 3.932 -9.987 1.00 85.81 239 ASN A N 1
ATOM 2007 C CA . ASN A 1 239 ? 20.254 3.953 -10.056 1.00 85.81 239 ASN A CA 1
ATOM 2008 C C . ASN A 1 239 ? 20.924 5.276 -9.650 1.00 85.81 239 ASN A C 1
ATOM 2010 O O . ASN A 1 239 ? 22.146 5.313 -9.523 1.00 85.81 239 ASN A O 1
ATOM 2014 N N . ASP A 1 240 ? 20.183 6.373 -9.461 1.00 82.69 240 ASP A N 1
ATOM 2015 C CA . ASP A 1 240 ? 20.777 7.687 -9.175 1.00 82.69 240 ASP A CA 1
ATOM 2016 C C . ASP A 1 240 ? 20.522 8.194 -7.742 1.00 82.69 240 ASP A C 1
ATOM 2018 O O . ASP A 1 240 ? 19.705 7.682 -6.973 1.00 82.69 240 ASP A O 1
ATOM 2022 N N . TRP A 1 241 ? 21.243 9.248 -7.348 1.00 90.00 241 TRP A N 1
ATOM 2023 C CA . TRP A 1 241 ? 21.054 9.870 -6.031 1.00 90.00 241 TRP A CA 1
ATOM 2024 C C . TRP A 1 241 ? 19.631 10.424 -5.852 1.00 90.00 241 TRP A C 1
ATOM 2026 O O . TRP A 1 241 ? 19.122 10.469 -4.732 1.00 90.00 241 TRP A O 1
ATOM 2036 N N . LYS A 1 242 ? 18.954 10.811 -6.945 1.00 94.00 242 LYS A N 1
ATOM 2037 C CA . LYS A 1 242 ? 17.553 11.245 -6.900 1.00 94.00 242 LYS A CA 1
ATOM 2038 C C . LYS A 1 242 ? 16.641 10.067 -6.576 1.00 94.00 242 LYS A C 1
ATOM 2040 O O . LYS A 1 242 ? 15.699 10.248 -5.814 1.00 94.00 242 LYS A O 1
ATOM 2045 N N . ALA A 1 243 ? 16.899 8.881 -7.116 1.00 92.75 243 ALA A N 1
ATOM 2046 C CA . ALA A 1 243 ? 16.175 7.651 -6.830 1.00 92.75 243 ALA A CA 1
ATOM 2047 C C . ALA A 1 243 ? 16.288 7.280 -5.352 1.00 92.75 243 ALA A C 1
ATOM 2049 O O . ALA A 1 243 ? 15.276 6.919 -4.754 1.00 92.75 243 ALA A O 1
ATOM 2050 N N . LYS A 1 244 ? 17.458 7.474 -4.725 1.00 94.50 244 LYS A N 1
ATOM 2051 C CA . LYS A 1 244 ? 17.611 7.328 -3.264 1.00 94.50 244 LYS A CA 1
ATOM 2052 C C . LYS A 1 244 ? 16.683 8.261 -2.489 1.00 94.50 244 LYS A C 1
ATOM 2054 O O . LYS A 1 244 ? 16.002 7.825 -1.564 1.00 94.50 244 LYS A O 1
ATOM 2059 N N . LEU A 1 245 ? 16.614 9.534 -2.883 1.00 96.12 245 LEU A N 1
ATOM 2060 C CA . LEU A 1 245 ? 15.715 10.504 -2.250 1.00 96.12 245 LEU A CA 1
ATOM 2061 C C . LEU A 1 245 ? 14.240 10.142 -2.461 1.00 96.12 245 LEU A C 1
ATOM 2063 O O . LEU A 1 245 ? 13.470 10.126 -1.506 1.00 96.12 245 LEU A O 1
ATOM 2067 N N . TRP A 1 246 ? 13.848 9.801 -3.691 1.00 96.50 246 TRP A N 1
ATOM 2068 C CA . TRP A 1 246 ? 12.467 9.430 -4.003 1.00 96.50 246 TRP A CA 1
ATOM 2069 C C . TRP A 1 246 ? 12.033 8.157 -3.283 1.00 96.50 246 TRP A C 1
ATOM 2071 O O . TRP A 1 246 ? 10.965 8.154 -2.680 1.00 96.50 246 TRP A O 1
ATOM 2081 N N . SER A 1 247 ? 12.865 7.118 -3.270 1.00 96.06 247 SER A N 1
ATOM 2082 C CA . SER A 1 247 ? 12.562 5.856 -2.583 1.00 96.06 247 SER A CA 1
ATOM 2083 C C . SER A 1 247 ? 12.294 6.090 -1.098 1.00 96.06 247 SER A C 1
ATOM 2085 O O . SER A 1 247 ? 11.241 5.715 -0.586 1.00 96.06 247 SER A O 1
ATOM 2087 N N . ARG A 1 248 ? 13.181 6.831 -0.421 1.00 97.12 248 ARG A N 1
ATOM 2088 C CA . ARG A 1 248 ? 13.004 7.216 0.988 1.00 97.12 248 ARG A CA 1
ATOM 2089 C C . ARG A 1 248 ? 11.776 8.090 1.206 1.00 97.12 248 ARG A C 1
ATOM 2091 O O . ARG A 1 248 ? 11.075 7.914 2.198 1.00 97.12 248 ARG A O 1
ATOM 2098 N N . PHE A 1 249 ? 11.515 9.027 0.296 1.00 97.56 249 PHE A N 1
ATOM 2099 C CA . PHE A 1 249 ? 10.361 9.916 0.379 1.00 97.56 249 PHE A CA 1
ATOM 2100 C C . PHE A 1 249 ? 9.058 9.120 0.312 1.00 97.56 249 PHE A C 1
ATOM 2102 O O . PHE A 1 249 ? 8.165 9.348 1.128 1.00 97.56 249 PHE A O 1
ATOM 2109 N N . PHE A 1 250 ? 8.953 8.172 -0.621 1.00 97.31 250 PHE A N 1
ATOM 2110 C CA . PHE A 1 250 ? 7.772 7.330 -0.757 1.00 97.31 250 PHE A CA 1
ATOM 2111 C C . PHE A 1 250 ? 7.627 6.358 0.415 1.00 97.31 250 PHE A C 1
ATOM 2113 O O . PHE A 1 250 ? 6.535 6.292 0.973 1.00 97.31 250 PHE A O 1
ATOM 2120 N N . CYS A 1 251 ? 8.708 5.706 0.866 1.00 98.00 251 CYS A N 1
ATOM 2121 C CA . CYS A 1 251 ? 8.681 4.903 2.093 1.00 98.00 251 CYS A CA 1
ATOM 2122 C C . CYS A 1 251 ? 8.133 5.725 3.269 1.00 98.00 251 CYS A C 1
ATOM 2124 O O . CYS A 1 251 ? 7.156 5.330 3.896 1.00 98.00 251 CYS A O 1
ATOM 2126 N N . LEU A 1 252 ? 8.691 6.917 3.518 1.00 98.44 252 LEU A N 1
ATOM 2127 C CA . LEU A 1 252 ? 8.272 7.751 4.646 1.00 98.44 252 LEU A CA 1
ATOM 2128 C C . LEU A 1 252 ? 6.816 8.181 4.514 1.00 98.44 252 LEU A C 1
ATOM 2130 O O . LEU A 1 252 ? 6.053 8.080 5.470 1.00 98.44 252 LEU A O 1
ATOM 2134 N N . SER A 1 253 ? 6.436 8.660 3.329 1.00 96.56 253 SER A N 1
ATOM 2135 C CA . SER A 1 253 ? 5.087 9.156 3.065 1.00 96.56 253 SER A CA 1
ATOM 2136 C C . SER A 1 253 ? 4.048 8.075 3.329 1.00 96.56 253 SER A C 1
ATOM 2138 O O . SER A 1 253 ? 3.037 8.349 3.974 1.00 96.56 253 SER A O 1
ATOM 2140 N N . VAL A 1 254 ? 4.301 6.847 2.875 1.00 95.62 254 VAL A N 1
ATOM 2141 C CA . VAL A 1 254 ? 3.370 5.736 3.060 1.00 95.62 254 VAL A CA 1
ATOM 2142 C C . VAL A 1 254 ? 3.357 5.265 4.520 1.00 95.62 254 VAL A C 1
ATOM 2144 O O . VAL A 1 254 ? 2.274 5.126 5.082 1.00 95.62 254 VAL A O 1
ATOM 2147 N N . TYR A 1 255 ? 4.514 5.112 5.175 1.00 98.12 255 TYR A N 1
ATOM 2148 C CA . TYR A 1 255 ? 4.578 4.675 6.579 1.00 98.12 255 TYR A CA 1
ATOM 2149 C C . TYR A 1 255 ? 3.923 5.673 7.535 1.00 98.12 255 TYR A C 1
ATOM 2151 O O . TYR A 1 255 ? 3.125 5.278 8.379 1.00 98.12 255 TYR A O 1
ATOM 2159 N N . VAL A 1 256 ? 4.197 6.973 7.372 1.00 97.81 256 VAL A N 1
ATOM 2160 C CA . VAL A 1 256 ? 3.565 8.031 8.177 1.00 97.81 256 VAL A CA 1
ATOM 2161 C C . VAL A 1 256 ? 2.060 8.062 7.927 1.00 97.81 256 VAL A C 1
ATOM 2163 O O . VAL A 1 256 ? 1.282 8.138 8.874 1.00 97.81 256 VAL A O 1
ATOM 2166 N N . THR A 1 257 ? 1.630 7.975 6.664 1.00 95.06 257 THR A N 1
ATOM 2167 C CA . THR A 1 257 ? 0.200 7.963 6.321 1.00 95.06 257 THR A CA 1
ATOM 2168 C C . THR A 1 257 ? -0.509 6.774 6.958 1.00 95.06 257 THR A C 1
ATOM 2170 O O . THR A 1 257 ? -1.580 6.965 7.528 1.00 95.06 257 THR A O 1
ATOM 2173 N N . MET A 1 258 ? 0.083 5.578 6.891 1.00 95.62 258 MET A N 1
ATOM 2174 C CA . MET A 1 258 ? -0.459 4.366 7.508 1.00 95.62 258 MET A CA 1
ATOM 2175 C C . MET A 1 258 ? -0.549 4.522 9.030 1.00 95.62 258 MET A C 1
ATOM 2177 O O . MET A 1 258 ? -1.652 4.484 9.568 1.00 95.62 258 MET A O 1
ATOM 2181 N N . TYR A 1 259 ? 0.572 4.833 9.690 1.00 97.88 259 TYR A N 1
ATOM 2182 C CA . TYR A 1 259 ? 0.659 4.933 11.152 1.00 97.88 259 TYR A CA 1
ATOM 2183 C C . TYR A 1 259 ? -0.325 5.959 11.731 1.00 97.88 259 TYR A C 1
ATOM 2185 O O . TYR A 1 259 ? -1.028 5.698 12.706 1.00 97.88 259 TYR A O 1
ATOM 2193 N N . LEU A 1 260 ? -0.438 7.137 11.102 1.00 96.62 260 LEU A N 1
ATOM 2194 C CA . LEU A 1 260 ? -1.394 8.164 11.528 1.00 96.62 260 LEU A CA 1
ATOM 2195 C C . LEU A 1 260 ? -2.852 7.757 11.273 1.00 96.62 260 LEU A C 1
ATOM 2197 O O . LEU A 1 260 ? -3.732 8.118 12.056 1.00 96.62 260 LEU A O 1
ATOM 2201 N N . ASN A 1 261 ? -3.132 7.060 10.167 1.00 93.56 261 ASN A N 1
ATOM 2202 C CA . ASN A 1 261 ? -4.484 6.621 9.816 1.00 93.56 261 ASN A CA 1
ATOM 2203 C C . ASN A 1 261 ? -4.997 5.539 10.763 1.00 93.56 261 ASN A C 1
ATOM 2205 O O . ASN A 1 261 ? -6.165 5.585 11.159 1.00 93.56 261 ASN A O 1
ATOM 2209 N N . ASP A 1 262 ? -4.119 4.604 11.103 1.00 95.25 262 ASP A N 1
ATOM 2210 C CA . ASP A 1 262 ? -4.431 3.435 11.907 1.00 95.25 262 ASP A CA 1
ATOM 2211 C C . ASP A 1 262 ? -4.490 3.784 13.392 1.00 95.25 262 ASP A C 1
ATOM 2213 O O . ASP A 1 262 ? -5.442 3.383 14.057 1.00 95.25 262 ASP A O 1
ATOM 2217 N N . CYS A 1 263 ? -3.617 4.670 13.892 1.00 95.81 263 CYS A N 1
ATOM 2218 C CA . CYS A 1 263 ? -3.751 5.211 15.252 1.00 95.81 263 CYS A CA 1
ATOM 2219 C C . CYS A 1 263 ? -5.096 5.932 15.473 1.00 95.81 263 CYS A C 1
ATOM 2221 O O . CYS A 1 263 ? -5.706 5.774 16.530 1.00 95.81 263 CYS A O 1
ATOM 2223 N N . GLN A 1 264 ? -5.617 6.649 14.465 1.00 91.56 264 GLN A N 1
ATOM 2224 C CA . GLN A 1 264 ? -6.967 7.247 14.508 1.00 91.56 264 GLN A CA 1
ATOM 2225 C C . GLN A 1 264 ? -8.103 6.209 14.517 1.00 91.56 264 GLN A C 1
ATOM 2227 O O . GLN A 1 264 ? -9.260 6.578 14.707 1.00 91.56 264 GLN A O 1
ATOM 2232 N N . ARG A 1 265 ? -7.798 4.935 14.258 1.00 90.81 265 ARG A N 1
ATOM 2233 C CA . ARG A 1 265 ? -8.744 3.814 14.150 1.00 90.81 265 ARG A CA 1
ATOM 2234 C C . ARG A 1 265 ? -8.341 2.657 15.051 1.00 90.81 265 ARG A C 1
ATOM 2236 O O . ARG A 1 265 ? -8.592 1.499 14.727 1.00 90.81 265 ARG A O 1
ATOM 2243 N N . THR A 1 266 ? -7.731 2.983 16.185 1.00 95.00 266 THR A N 1
ATOM 2244 C CA . THR A 1 266 ? -7.239 1.995 17.146 1.00 95.00 266 THR A CA 1
ATOM 2245 C C . THR A 1 266 ? -8.329 1.005 17.563 1.00 95.00 266 THR A C 1
ATOM 2247 O O . THR A 1 266 ? -8.073 -0.195 17.576 1.00 95.00 266 THR A O 1
ATOM 2250 N N . ASP A 1 267 ? -9.569 1.471 17.732 1.00 93.50 267 ASP A N 1
ATOM 2251 C CA . ASP A 1 267 ? -10.723 0.630 18.069 1.00 93.50 267 ASP A CA 1
ATOM 2252 C C . ASP A 1 267 ? -10.958 -0.538 17.085 1.00 93.50 267 ASP A C 1
ATOM 2254 O O . ASP A 1 267 ? -11.468 -1.586 17.484 1.00 93.50 267 ASP A O 1
ATOM 2258 N N . PHE A 1 268 ? -10.589 -0.399 15.801 1.00 93.44 268 PHE A N 1
ATOM 2259 C CA . PHE A 1 268 ? -10.667 -1.505 14.837 1.00 93.44 268 PHE A CA 1
ATOM 2260 C C . PHE A 1 268 ? -9.681 -2.618 15.191 1.00 93.44 268 PHE A C 1
ATOM 2262 O O . PHE A 1 268 ? -10.073 -3.781 15.282 1.00 93.44 268 PHE A O 1
ATOM 2269 N N . TYR A 1 269 ? -8.410 -2.257 15.381 1.00 94.88 269 TYR A N 1
ATOM 2270 C CA . TYR A 1 269 ? -7.327 -3.201 15.646 1.00 94.88 269 TYR A CA 1
ATOM 2271 C C . TYR A 1 269 ? -7.494 -3.856 17.014 1.00 94.88 269 TYR A C 1
ATOM 2273 O O . TYR A 1 269 ? -7.424 -5.080 17.117 1.00 94.88 269 TYR A O 1
ATOM 2281 N N . GLU A 1 270 ? -7.829 -3.074 18.039 1.00 94.44 270 GLU A N 1
ATOM 2282 C CA . GLU A 1 270 ? -8.127 -3.601 19.373 1.00 94.44 270 GLU A CA 1
ATOM 2283 C C . GLU A 1 270 ? -9.361 -4.512 19.354 1.00 94.44 270 GLU A C 1
ATOM 2285 O O . GLU A 1 270 ? -9.370 -5.560 20.003 1.00 94.44 270 GLU A O 1
ATOM 2290 N N . GLY A 1 271 ? -10.371 -4.185 18.538 1.00 92.25 271 GLY A N 1
ATOM 2291 C CA . GLY A 1 271 ? -11.555 -5.020 18.327 1.00 92.25 271 GLY A CA 1
ATOM 2292 C C . GLY A 1 271 ? -11.257 -6.400 17.729 1.00 92.25 271 GLY A C 1
ATOM 2293 O O . GLY A 1 271 ? -12.032 -7.334 17.940 1.00 92.25 271 GLY A O 1
ATOM 2294 N N . ILE A 1 272 ? -10.127 -6.551 17.032 1.00 94.56 272 ILE A N 1
ATOM 2295 C CA . ILE A 1 272 ? -9.612 -7.835 16.533 1.00 94.56 272 ILE A CA 1
ATOM 2296 C C . ILE A 1 272 ? -8.406 -8.346 17.343 1.00 94.56 272 ILE A C 1
ATOM 2298 O O . ILE A 1 272 ? -7.686 -9.241 16.900 1.00 94.56 272 ILE A O 1
ATOM 2302 N N . GLY A 1 273 ? -8.197 -7.818 18.552 1.00 95.50 273 GLY A N 1
ATOM 2303 C CA . GLY A 1 273 ? -7.189 -8.292 19.501 1.00 95.50 273 GLY A CA 1
ATOM 2304 C C . GLY A 1 273 ? -5.748 -7.914 19.158 1.00 95.50 273 GLY A C 1
ATOM 2305 O O . GLY A 1 273 ? -4.831 -8.585 19.624 1.00 95.50 273 GLY A O 1
ATOM 2306 N N . LEU A 1 274 ? -5.539 -6.888 18.333 1.00 96.75 274 LEU A N 1
ATOM 2307 C CA . LEU A 1 274 ? -4.222 -6.364 17.973 1.00 96.75 274 LEU A CA 1
ATOM 2308 C C . LEU A 1 274 ? -3.917 -5.073 18.735 1.00 96.75 274 LEU A C 1
ATOM 2310 O O . LEU A 1 274 ? -4.787 -4.225 18.920 1.00 96.75 274 LEU A O 1
ATOM 2314 N N . ASN A 1 275 ? -2.648 -4.879 19.094 1.00 97.62 275 ASN A N 1
ATOM 2315 C CA . ASN A 1 275 ? -2.142 -3.555 19.439 1.00 97.62 275 ASN A CA 1
ATOM 2316 C C . ASN A 1 275 ? -1.809 -2.796 18.145 1.00 97.62 275 ASN A C 1
ATOM 2318 O O . ASN A 1 275 ? -0.923 -3.213 17.399 1.00 97.62 275 ASN A O 1
ATOM 2322 N N . THR A 1 276 ? -2.489 -1.674 17.894 1.00 97.19 276 THR A N 1
ATOM 2323 C CA . THR A 1 276 ? -2.341 -0.882 16.659 1.00 97.19 276 THR A CA 1
ATOM 2324 C C . THR A 1 276 ? -0.892 -0.515 16.351 1.00 97.19 276 THR A C 1
ATOM 2326 O O . THR A 1 276 ? -0.422 -0.713 15.236 1.00 97.19 276 THR A O 1
ATOM 2329 N N . LYS A 1 277 ? -0.154 -0.000 17.342 1.00 97.75 277 LYS A N 1
ATOM 2330 C CA . LYS A 1 277 ? 1.206 0.514 17.128 1.00 97.75 277 LYS A CA 1
ATOM 2331 C C . LYS A 1 277 ? 2.213 -0.608 16.899 1.00 97.75 277 LYS A C 1
ATOM 2333 O O . LYS A 1 277 ? 3.136 -0.442 16.105 1.00 97.75 277 LYS A O 1
ATOM 2338 N N . GLU A 1 278 ? 2.060 -1.732 17.595 1.00 98.19 278 GLU A N 1
ATOM 2339 C CA . GLU A 1 278 ? 2.900 -2.916 17.383 1.00 98.19 278 GLU A CA 1
ATOM 2340 C C . GLU A 1 278 ? 2.632 -3.543 16.012 1.00 98.19 278 GLU A C 1
ATOM 2342 O O . GLU A 1 278 ? 3.580 -3.847 15.286 1.00 98.19 278 GLU A O 1
ATOM 2347 N N . PHE A 1 279 ? 1.356 -3.659 15.632 1.00 98.31 279 PHE A N 1
ATOM 2348 C CA . PHE A 1 279 ? 0.941 -4.109 14.307 1.00 98.31 279 PHE A CA 1
ATOM 2349 C C . PHE A 1 279 ? 1.535 -3.225 13.203 1.00 98.31 279 PHE A C 1
ATOM 2351 O O . PHE A 1 279 ? 2.202 -3.735 12.301 1.00 98.31 279 PHE A O 1
ATOM 2358 N N . ASP A 1 280 ? 1.366 -1.905 13.301 1.00 98.19 280 ASP A N 1
ATOM 2359 C CA . ASP A 1 280 ? 1.863 -0.978 12.287 1.00 98.19 280 ASP A CA 1
ATOM 2360 C C . ASP A 1 280 ? 3.385 -1.008 12.177 1.00 98.19 280 ASP A C 1
ATOM 2362 O O . ASP A 1 280 ? 3.920 -1.044 11.070 1.00 98.19 280 ASP A O 1
ATOM 2366 N N . MET A 1 281 ? 4.101 -1.020 13.306 1.00 98.50 281 MET A N 1
ATOM 2367 C CA . MET A 1 281 ? 5.562 -1.094 13.283 1.00 98.50 281 MET A CA 1
ATOM 2368 C C . MET A 1 281 ? 6.051 -2.401 12.665 1.00 98.50 281 MET A C 1
ATOM 2370 O O . MET A 1 281 ? 6.997 -2.371 11.881 1.00 98.50 281 MET A O 1
ATOM 2374 N N . HIS A 1 282 ? 5.400 -3.528 12.957 1.00 98.50 282 HIS A N 1
ATOM 2375 C CA . HIS A 1 282 ? 5.724 -4.797 12.313 1.00 98.50 282 HIS A CA 1
ATOM 2376 C C . HIS A 1 282 ? 5.532 -4.719 10.789 1.00 98.50 282 HIS A C 1
ATOM 2378 O O . HIS A 1 282 ? 6.448 -5.052 10.038 1.00 98.50 282 HIS A O 1
ATOM 2384 N N . VAL A 1 283 ? 4.390 -4.200 10.325 1.00 98.50 283 VAL A N 1
ATOM 2385 C CA . VAL A 1 283 ? 4.112 -4.016 8.891 1.00 98.50 283 VAL A CA 1
ATOM 2386 C C . VAL A 1 283 ? 5.129 -3.077 8.235 1.00 98.50 283 VAL A C 1
ATOM 2388 O O . VAL A 1 283 ? 5.615 -3.373 7.142 1.00 98.50 283 VAL A O 1
ATOM 2391 N N . ILE A 1 284 ? 5.485 -1.965 8.889 1.00 98.62 284 ILE A N 1
ATOM 2392 C CA . ILE A 1 284 ? 6.492 -1.013 8.397 1.00 98.62 284 ILE A CA 1
ATOM 2393 C C . ILE A 1 284 ? 7.847 -1.703 8.240 1.00 98.62 284 ILE A C 1
ATOM 2395 O O . ILE A 1 284 ? 8.468 -1.574 7.187 1.00 98.62 284 ILE A O 1
ATOM 2399 N N . ILE A 1 285 ? 8.305 -2.438 9.256 1.00 98.62 285 ILE A N 1
ATOM 2400 C CA . ILE A 1 285 ? 9.609 -3.113 9.247 1.00 98.62 285 ILE A CA 1
ATOM 2401 C C . ILE A 1 285 ? 9.676 -4.135 8.111 1.00 98.62 285 ILE A C 1
ATOM 2403 O O . ILE A 1 285 ? 10.601 -4.095 7.298 1.00 98.62 285 ILE A O 1
ATOM 2407 N N . GLU A 1 286 ? 8.678 -5.010 8.002 1.00 98.25 286 GLU A N 1
ATOM 2408 C CA . GLU A 1 286 ? 8.665 -6.065 6.987 1.00 98.25 286 GLU A CA 1
ATOM 2409 C C . GLU A 1 286 ? 8.517 -5.508 5.561 1.00 98.25 286 GLU A C 1
ATOM 2411 O O . GLU A 1 286 ? 9.203 -5.944 4.625 1.00 98.25 286 GLU A O 1
ATOM 2416 N N . THR A 1 287 ? 7.712 -4.455 5.392 1.00 97.94 287 THR A N 1
ATOM 2417 C CA . THR A 1 287 ? 7.631 -3.724 4.122 1.00 97.94 287 THR A CA 1
ATOM 2418 C C . THR A 1 287 ? 8.976 -3.095 3.773 1.00 97.94 287 THR A C 1
ATOM 2420 O O . THR A 1 287 ? 9.437 -3.231 2.641 1.00 97.94 287 THR A O 1
ATOM 2423 N N . ASN A 1 288 ? 9.643 -2.446 4.730 1.00 97.31 288 ASN A N 1
ATOM 2424 C CA . ASN A 1 288 ? 10.923 -1.779 4.508 1.00 97.31 288 ASN A CA 1
ATOM 2425 C C . ASN A 1 288 ? 12.040 -2.767 4.146 1.00 97.31 288 ASN A C 1
ATOM 2427 O O . ASN A 1 288 ? 12.831 -2.501 3.245 1.00 97.31 288 ASN A O 1
ATOM 2431 N N . ARG A 1 289 ? 12.061 -3.943 4.784 1.00 95.81 289 ARG A N 1
ATOM 2432 C CA . ARG A 1 289 ? 12.957 -5.054 4.423 1.00 95.81 289 ARG A CA 1
ATOM 2433 C C . ARG A 1 289 ? 12.692 -5.565 3.008 1.00 95.81 289 ARG A C 1
ATOM 2435 O O . ARG A 1 289 ? 13.629 -5.855 2.269 1.00 95.81 289 ARG A O 1
ATOM 2442 N N . THR A 1 290 ? 11.422 -5.653 2.613 1.00 94.38 290 THR A N 1
ATOM 2443 C CA . THR A 1 290 ? 11.028 -6.082 1.261 1.00 94.38 290 THR A CA 1
ATOM 2444 C C . THR A 1 290 ? 11.432 -5.047 0.210 1.00 94.38 290 THR A C 1
ATOM 2446 O O . THR A 1 290 ? 11.978 -5.397 -0.834 1.00 94.38 290 THR A O 1
ATOM 2449 N N . THR A 1 291 ? 11.211 -3.760 0.479 1.00 94.56 291 THR A N 1
ATOM 2450 C CA . THR A 1 291 ? 11.507 -2.677 -0.468 1.00 94.56 291 THR A CA 1
ATOM 2451 C C . THR A 1 291 ? 13.004 -2.427 -0.618 1.00 94.56 291 THR A C 1
ATOM 2453 O O . THR A 1 291 ? 13.437 -2.106 -1.724 1.00 94.56 291 THR A O 1
ATOM 2456 N N . ALA A 1 292 ? 13.806 -2.687 0.421 1.00 94.38 292 ALA A N 1
ATOM 2457 C CA . ALA A 1 292 ? 15.272 -2.655 0.368 1.00 94.38 292 ALA A CA 1
ATOM 2458 C C . ALA A 1 292 ? 15.872 -3.629 -0.663 1.00 94.38 292 ALA A C 1
ATOM 2460 O O . ALA A 1 292 ? 17.007 -3.456 -1.094 1.00 94.38 292 ALA A O 1
ATOM 2461 N N . ARG A 1 293 ? 15.119 -4.639 -1.112 1.00 91.19 293 ARG A N 1
ATOM 2462 C CA . ARG A 1 293 ? 15.563 -5.539 -2.186 1.00 91.19 293 ARG A CA 1
ATOM 2463 C C . ARG A 1 293 ? 15.505 -4.921 -3.574 1.00 91.19 293 ARG A C 1
ATOM 2465 O O . ARG A 1 293 ? 15.870 -5.607 -4.513 1.00 91.19 293 ARG A O 1
ATOM 2472 N N . ILE A 1 294 ? 14.970 -3.709 -3.728 1.00 92.19 294 ILE A N 1
ATOM 2473 C CA . ILE A 1 294 ? 14.811 -3.026 -5.021 1.00 92.19 294 ILE A CA 1
ATOM 2474 C C . ILE A 1 294 ? 15.266 -1.578 -4.922 1.00 92.19 294 ILE A C 1
ATOM 2476 O O . ILE A 1 294 ? 16.008 -1.100 -5.778 1.00 92.19 294 ILE A O 1
ATOM 2480 N N . PHE A 1 295 ? 14.823 -0.867 -3.887 1.00 95.06 295 PHE A N 1
ATOM 2481 C CA . PHE A 1 295 ? 15.156 0.533 -3.704 1.00 95.06 295 PHE A CA 1
ATOM 2482 C C . PHE A 1 295 ? 16.637 0.712 -3.358 1.00 95.06 295 PHE A C 1
ATOM 2484 O O . PHE A 1 295 ? 17.169 -0.046 -2.553 1.00 95.06 295 PHE A O 1
ATOM 2491 N N . PRO A 1 296 ? 17.302 1.740 -3.915 1.00 94.50 296 PRO A N 1
ATOM 2492 C CA . PRO A 1 296 ? 18.720 2.000 -3.662 1.00 94.50 296 PRO A CA 1
ATOM 2493 C C . PRO A 1 296 ? 19.012 2.523 -2.247 1.00 94.50 296 PRO A C 1
ATOM 2495 O O . PRO A 1 296 ? 20.162 2.605 -1.828 1.00 94.50 296 PRO A O 1
ATOM 2498 N N . ALA A 1 297 ? 17.984 2.974 -1.530 1.00 95.19 297 ALA A N 1
ATOM 2499 C CA . ALA A 1 297 ? 18.076 3.383 -0.138 1.00 95.19 297 ALA A CA 1
ATOM 2500 C C . ALA A 1 297 ? 16.690 3.323 0.506 1.00 95.19 297 ALA A C 1
ATOM 2502 O O . ALA A 1 297 ? 15.696 3.737 -0.101 1.00 95.19 297 ALA A O 1
ATOM 2503 N N . VAL A 1 298 ? 16.644 2.894 1.763 1.00 97.06 298 VAL A N 1
ATOM 2504 C CA . VAL A 1 298 ? 15.432 2.873 2.586 1.00 97.06 298 VAL A CA 1
ATOM 2505 C C . VAL A 1 298 ? 15.659 3.603 3.908 1.00 97.06 298 VAL A C 1
ATOM 2507 O O . VAL A 1 298 ? 16.770 4.030 4.231 1.00 97.06 298 VAL A O 1
ATOM 2510 N N . LEU A 1 299 ? 14.581 3.810 4.661 1.00 97.94 299 LEU A N 1
ATOM 2511 C CA . LEU A 1 299 ? 14.651 4.416 5.989 1.00 97.94 299 LEU A CA 1
ATOM 2512 C C . LEU A 1 299 ? 15.183 3.396 7.000 1.00 97.94 299 LEU A C 1
ATOM 2514 O O . LEU A 1 299 ? 14.883 2.207 6.893 1.00 97.94 299 LEU A O 1
ATOM 2518 N N . ASP A 1 300 ? 15.912 3.866 8.009 1.00 97.62 300 ASP A N 1
ATOM 2519 C CA . ASP A 1 300 ? 16.283 3.062 9.177 1.00 97.62 300 ASP A CA 1
ATOM 2520 C C . ASP A 1 300 ? 15.094 2.970 10.152 1.00 97.62 300 ASP A C 1
ATOM 2522 O O . ASP A 1 300 ? 15.014 3.686 11.150 1.00 97.62 300 ASP A O 1
ATOM 2526 N N . VAL A 1 301 ? 14.101 2.148 9.792 1.00 98.19 301 VAL A N 1
ATOM 2527 C CA . VAL A 1 301 ? 12.827 2.034 10.529 1.00 98.19 301 VAL A CA 1
ATOM 2528 C C . VAL A 1 301 ? 12.921 1.192 11.802 1.00 98.19 301 VAL A C 1
ATOM 2530 O O . VAL A 1 301 ? 12.036 1.276 12.650 1.00 98.19 301 VAL A O 1
ATOM 2533 N N . GLU A 1 302 ? 13.975 0.385 11.937 1.00 97.44 302 GLU A N 1
ATOM 2534 C CA . GLU A 1 302 ? 14.234 -0.429 13.133 1.00 97.44 302 GLU A CA 1
ATOM 2535 C C . GLU A 1 302 ? 14.918 0.389 14.238 1.00 97.44 302 GLU A C 1
ATOM 2537 O O . GLU A 1 302 ? 14.886 0.009 15.409 1.00 97.44 302 GLU A O 1
ATOM 2542 N N . ASN A 1 303 ? 15.476 1.553 13.895 1.00 97.88 303 ASN A N 1
ATOM 2543 C CA . ASN A 1 303 ? 15.966 2.509 14.871 1.00 97.88 303 ASN A CA 1
ATOM 2544 C C . ASN A 1 303 ? 14.829 2.972 15.800 1.00 97.88 303 ASN A C 1
ATOM 2546 O O . ASN A 1 303 ? 13.838 3.530 15.314 1.00 97.88 303 ASN A O 1
ATOM 2550 N N . PRO A 1 304 ? 14.966 2.841 17.134 1.00 97.69 304 PRO A N 1
ATOM 2551 C CA . PRO A 1 304 ? 13.937 3.280 18.078 1.00 97.69 304 PRO A CA 1
ATOM 2552 C C . PRO A 1 304 ? 13.540 4.754 17.916 1.00 97.69 304 PRO A C 1
ATOM 2554 O O . PRO A 1 304 ? 12.402 5.135 18.201 1.00 97.69 304 PRO A O 1
ATOM 2557 N N . GLU A 1 305 ? 14.456 5.588 17.413 1.00 98.06 305 GLU A N 1
ATOM 2558 C CA . GLU A 1 305 ? 14.179 6.986 17.096 1.00 98.06 305 GLU A CA 1
ATOM 2559 C C . GLU A 1 305 ? 13.116 7.159 16.013 1.00 98.06 305 GLU A C 1
ATOM 2561 O O . GLU A 1 305 ? 12.322 8.095 16.097 1.00 98.06 305 GLU A O 1
ATOM 2566 N N . PHE A 1 306 ? 13.042 6.257 15.032 1.00 98.56 306 PHE A N 1
ATOM 2567 C CA . PHE A 1 306 ? 12.029 6.323 13.983 1.00 98.56 306 PHE A CA 1
ATOM 2568 C C . PHE A 1 306 ? 10.624 6.179 14.574 1.00 98.56 306 PHE A C 1
ATOM 2570 O O . PHE A 1 306 ? 9.772 7.049 14.378 1.00 98.56 306 PHE A O 1
ATOM 2577 N N . LYS A 1 307 ? 10.409 5.144 15.398 1.00 98.25 307 LYS A N 1
ATOM 2578 C CA . LYS A 1 307 ? 9.140 4.944 16.113 1.00 98.25 307 LYS A CA 1
ATOM 2579 C C . LYS A 1 307 ? 8.820 6.123 17.032 1.00 98.25 307 LYS A C 1
ATOM 2581 O O . LYS A 1 307 ? 7.691 6.608 17.034 1.00 98.25 307 LYS A O 1
ATOM 2586 N N . ARG A 1 308 ? 9.812 6.634 17.772 1.00 98.50 308 ARG A N 1
ATOM 2587 C CA . ARG A 1 308 ? 9.630 7.803 18.649 1.00 98.50 308 ARG A CA 1
ATOM 2588 C C . ARG A 1 308 ? 9.116 9.021 17.877 1.00 98.50 308 ARG A C 1
ATOM 2590 O O . ARG A 1 308 ? 8.261 9.744 18.380 1.00 98.50 308 ARG A O 1
ATOM 2597 N N . LYS A 1 309 ? 9.615 9.249 16.659 1.00 98.56 309 LYS A N 1
ATOM 2598 C CA . LYS A 1 309 ? 9.139 10.330 15.784 1.00 98.56 309 LYS A CA 1
ATOM 2599 C C . LYS A 1 309 ? 7.712 10.089 15.314 1.00 98.56 309 LYS A C 1
ATOM 2601 O O . LYS A 1 309 ? 6.906 11.008 15.398 1.00 98.56 309 LYS A O 1
ATOM 2606 N N . LEU A 1 310 ? 7.382 8.873 14.876 1.00 98.62 310 LEU A N 1
ATOM 2607 C CA . LEU A 1 310 ? 6.012 8.518 14.493 1.00 98.62 310 LEU A CA 1
ATOM 2608 C C . LEU A 1 310 ? 5.020 8.737 15.645 1.00 98.62 310 LEU A C 1
ATOM 2610 O O . LEU A 1 310 ? 3.971 9.342 15.439 1.00 98.62 310 LEU A O 1
ATOM 2614 N N . ASP A 1 311 ? 5.375 8.331 16.866 1.00 98.50 311 ASP A N 1
ATOM 2615 C CA . ASP A 1 311 ? 4.547 8.555 18.056 1.00 98.50 311 ASP A CA 1
ATOM 2616 C C . ASP A 1 311 ? 4.305 10.050 18.321 1.00 98.50 311 ASP A C 1
ATOM 2618 O O . ASP A 1 311 ? 3.167 10.457 18.549 1.00 98.50 311 ASP A O 1
ATOM 2622 N N . ARG A 1 312 ? 5.331 10.899 18.181 1.00 98.56 312 ARG A N 1
ATOM 2623 C CA . ARG A 1 312 ? 5.157 12.360 18.269 1.00 98.56 312 ARG A CA 1
ATOM 2624 C C . ARG A 1 312 ? 4.268 12.917 17.162 1.00 98.56 312 ARG A C 1
ATOM 2626 O O . ARG A 1 312 ? 3.478 13.824 17.410 1.00 98.56 312 ARG A O 1
ATOM 2633 N N . MET A 1 313 ? 4.381 12.400 15.936 1.00 98.56 313 MET A N 1
ATOM 2634 C CA . MET A 1 313 ? 3.503 12.814 14.838 1.00 98.56 313 MET A CA 1
ATOM 2635 C C . MET A 1 313 ? 2.035 12.495 15.150 1.00 98.56 313 MET A C 1
ATOM 2637 O O . MET A 1 313 ? 1.173 13.305 14.811 1.00 98.56 313 MET A O 1
ATOM 2641 N N . VAL A 1 314 ? 1.751 11.368 15.819 1.00 98.19 314 VAL A N 1
ATOM 2642 C CA . VAL A 1 314 ? 0.398 11.018 16.290 1.00 98.19 314 VAL A CA 1
ATOM 2643 C C . VAL A 1 314 ? -0.106 12.063 17.281 1.00 98.19 314 VAL A C 1
ATOM 2645 O O . VAL A 1 314 ? -1.146 12.669 17.026 1.00 98.19 314 VAL A O 1
ATOM 2648 N N . GLU A 1 315 ? 0.660 12.356 18.335 1.00 98.19 315 GLU A N 1
ATOM 2649 C CA . GLU A 1 315 ? 0.291 13.352 19.355 1.00 98.19 315 GLU A CA 1
ATOM 2650 C C . GLU A 1 315 ? 0.017 14.737 18.742 1.00 98.19 315 GLU A C 1
ATOM 2652 O O . GLU A 1 315 ? -0.962 15.411 19.074 1.00 98.19 315 GLU A O 1
ATOM 2657 N N . ILE A 1 316 ? 0.868 15.179 17.811 1.00 98.25 316 ILE A N 1
ATOM 2658 C CA . ILE A 1 316 ? 0.695 16.464 17.121 1.00 98.25 316 ILE A CA 1
ATOM 2659 C C . ILE A 1 316 ? -0.558 16.434 16.238 1.00 98.25 316 ILE A C 1
ATOM 2661 O O . ILE A 1 316 ? -1.331 17.396 16.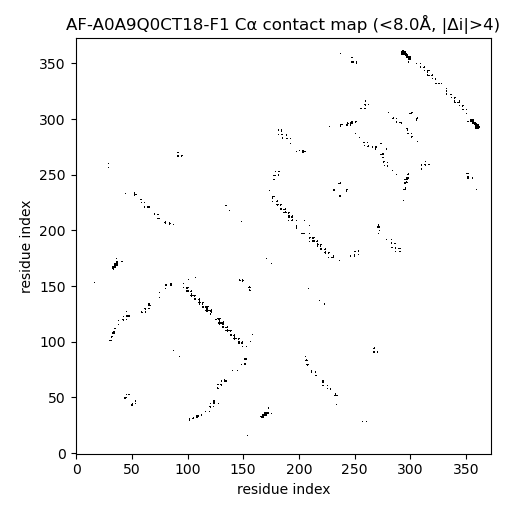214 1.00 98.25 316 ILE A O 1
ATOM 2665 N N . ASN A 1 317 ? -0.781 15.343 15.505 1.00 96.44 317 ASN A N 1
ATOM 2666 C CA . ASN A 1 317 ? -1.941 15.203 14.635 1.00 96.44 317 ASN A CA 1
ATOM 2667 C C . ASN A 1 317 ? -3.260 15.186 15.432 1.00 96.44 317 ASN A C 1
ATOM 2669 O O . ASN A 1 317 ? -4.226 15.831 15.020 1.00 96.44 317 ASN A O 1
ATOM 2673 N N . GLU A 1 318 ? -3.292 14.548 16.602 1.00 95.88 318 GLU A N 1
ATOM 2674 C CA . GLU A 1 318 ? -4.429 14.596 17.531 1.00 95.88 318 GLU A CA 1
ATOM 2675 C C . GLU A 1 318 ? -4.733 16.030 17.983 1.00 95.88 318 GLU A C 1
ATOM 2677 O O . GLU A 1 318 ? -5.885 16.468 17.938 1.00 95.88 318 GLU A O 1
ATOM 2682 N N . GLN A 1 319 ? -3.706 16.818 18.316 1.00 97.06 319 GLN A N 1
ATOM 2683 C CA . GLN A 1 319 ? -3.879 18.237 18.650 1.00 97.06 319 GLN A CA 1
ATOM 2684 C C . GLN A 1 319 ? -4.428 19.045 17.462 1.00 97.06 319 GLN A C 1
ATOM 2686 O O . GLN A 1 319 ? -5.326 19.877 17.632 1.00 97.06 319 GLN A O 1
ATOM 2691 N N . ILE A 1 320 ? -3.951 18.786 16.237 1.00 95.62 320 ILE A N 1
ATOM 2692 C CA . ILE A 1 320 ? -4.477 19.425 15.016 1.00 95.62 320 ILE A CA 1
ATOM 2693 C C . ILE A 1 320 ? -5.962 19.083 14.825 1.00 95.62 320 ILE A C 1
ATOM 2695 O O . ILE A 1 320 ? -6.768 19.957 14.466 1.00 95.62 320 ILE A O 1
ATOM 2699 N N . MET A 1 321 ? -6.349 17.829 15.068 1.00 93.19 321 MET A N 1
ATOM 2700 C CA . MET A 1 321 ? -7.739 17.378 14.992 1.00 93.19 321 MET A CA 1
ATOM 2701 C C . MET A 1 321 ? -8.605 18.037 16.071 1.00 93.19 321 MET A C 1
ATOM 2703 O O . MET A 1 321 ? -9.653 18.593 15.735 1.00 93.19 321 MET A O 1
ATOM 2707 N N . ALA A 1 322 ? -8.138 18.101 17.319 1.00 95.06 322 ALA A N 1
ATOM 2708 C CA . ALA A 1 322 ? -8.839 18.769 18.415 1.00 95.06 322 ALA A CA 1
ATOM 2709 C C . ALA A 1 322 ? -9.088 20.261 18.115 1.00 95.06 322 ALA A C 1
ATOM 2711 O O . ALA A 1 322 ? -10.206 20.763 18.257 1.00 95.06 322 ALA A O 1
ATOM 2712 N N . VAL A 1 323 ? -8.087 20.977 17.584 1.00 95.31 323 VAL A N 1
ATOM 2713 C CA . VAL A 1 323 ? -8.263 22.372 17.140 1.00 95.31 323 VAL A CA 1
ATOM 2714 C C . VAL A 1 323 ? -9.292 22.468 16.008 1.00 95.31 323 VAL A C 1
ATOM 2716 O O . VAL A 1 323 ? -10.110 23.392 15.992 1.00 95.31 323 VAL A O 1
ATOM 2719 N N . SER A 1 324 ? -9.293 21.513 15.072 1.00 91.25 324 SER A N 1
ATOM 2720 C CA . SER A 1 324 ? -10.272 21.460 13.974 1.00 91.25 324 SER A CA 1
ATOM 2721 C C . SER A 1 324 ? -11.711 21.326 14.476 1.00 91.25 324 SER A C 1
ATOM 2723 O O . SER A 1 324 ? -12.607 21.967 13.918 1.00 91.25 324 SER A O 1
ATOM 2725 N N . GLN A 1 325 ? -11.909 20.517 15.517 1.00 92.00 325 GLN A N 1
ATOM 2726 C CA . GLN A 1 325 ? -13.210 20.198 16.104 1.00 92.00 325 GLN A CA 1
ATOM 2727 C C . GLN A 1 325 ? -13.706 21.248 17.106 1.00 92.00 325 GLN A C 1
ATOM 2729 O O . GLN A 1 325 ? -14.901 21.306 17.353 1.00 92.00 325 GLN A O 1
ATOM 2734 N N . SER A 1 326 ? -12.826 22.108 17.633 1.00 92.56 326 SER A N 1
ATOM 2735 C CA . SER A 1 326 ? -13.210 23.174 18.574 1.00 92.56 326 SER A CA 1
ATOM 2736 C C . SER A 1 326 ? -14.266 24.148 18.019 1.00 92.56 326 SER A C 1
ATOM 2738 O O . SER A 1 326 ? -14.360 24.336 16.810 1.00 92.56 326 SER A O 1
ATOM 2740 N N . ASP A 1 327 ? -14.988 24.869 18.878 1.00 93.12 327 ASP A N 1
ATOM 2741 C CA . ASP A 1 327 ? -15.999 25.864 18.457 1.00 93.12 327 ASP A CA 1
ATOM 2742 C C . ASP A 1 327 ? -15.410 27.226 18.037 1.00 93.12 327 ASP A C 1
ATOM 2744 O O . ASP A 1 327 ? -16.125 28.195 17.789 1.00 93.12 327 ASP A O 1
ATOM 2748 N N . ASN A 1 328 ? -14.080 27.325 17.941 1.00 91.25 328 ASN A N 1
ATOM 2749 C CA . ASN A 1 328 ? -13.403 28.563 17.557 1.00 91.25 328 ASN A CA 1
ATOM 2750 C C . ASN A 1 328 ? -13.763 28.993 16.119 1.00 91.25 328 ASN A C 1
ATOM 2752 O O . ASN A 1 328 ? -13.933 28.160 15.225 1.00 91.25 328 ASN A O 1
ATOM 2756 N N . ILE A 1 329 ? -13.763 30.304 15.851 1.00 94.06 329 ILE A N 1
ATOM 2757 C CA . ILE A 1 329 ? -13.927 30.822 14.484 1.00 94.06 329 ILE A CA 1
ATOM 2758 C C . ILE A 1 329 ? -12.788 30.330 13.559 1.00 94.06 329 ILE A C 1
ATOM 2760 O O . ILE A 1 329 ? -11.662 30.129 14.033 1.00 94.06 329 ILE A O 1
ATOM 2764 N N . PRO A 1 330 ? -13.021 30.172 12.238 1.00 93.44 330 PRO A N 1
ATOM 2765 C CA . PRO A 1 330 ? -12.032 29.606 11.310 1.00 93.44 330 PRO A CA 1
ATOM 2766 C C . PRO A 1 330 ? -10.649 30.271 11.349 1.00 93.44 330 PRO A C 1
ATOM 2768 O O . PRO A 1 330 ? -9.633 29.580 11.295 1.00 93.44 330 PRO A O 1
ATOM 2771 N N . LEU A 1 331 ? -10.594 31.597 11.511 1.00 95.31 331 LEU A N 1
ATOM 2772 C CA . LEU A 1 331 ? -9.332 32.335 11.620 1.00 95.31 331 LEU A CA 1
ATOM 2773 C C . LEU A 1 331 ? -8.505 31.885 12.834 1.00 95.31 331 LEU A C 1
ATOM 2775 O O . LEU A 1 331 ? -7.319 31.591 12.708 1.00 95.31 331 LEU A O 1
ATOM 2779 N N . VAL A 1 332 ? -9.142 31.770 14.001 1.00 94.62 332 VAL A N 1
ATOM 2780 C CA . VAL A 1 332 ? -8.489 31.328 15.242 1.00 94.62 332 VAL A CA 1
ATOM 2781 C C . VAL A 1 332 ? -8.057 29.867 15.136 1.00 94.62 332 VAL A C 1
ATOM 2783 O O . VAL A 1 332 ? -6.959 29.527 15.576 1.00 94.62 332 VAL A O 1
ATOM 2786 N N . LYS A 1 333 ? -8.869 29.002 14.508 1.00 94.19 333 LYS A N 1
ATOM 2787 C CA . LYS A 1 333 ? -8.476 27.612 14.223 1.00 94.19 333 LYS A CA 1
ATOM 2788 C C . LYS A 1 333 ? -7.208 27.557 13.377 1.00 94.19 333 LYS A C 1
ATOM 2790 O O . LYS A 1 333 ? -6.295 26.810 13.711 1.00 94.19 333 LYS A O 1
ATOM 2795 N N . ASN A 1 334 ? -7.137 28.353 12.313 1.00 93.88 334 ASN A N 1
ATOM 2796 C CA . ASN A 1 334 ? -5.971 28.386 11.435 1.00 93.88 334 ASN A CA 1
ATOM 2797 C C . ASN A 1 334 ? -4.724 28.874 12.180 1.00 93.88 334 ASN A C 1
ATOM 2799 O O . ASN A 1 334 ? -3.697 28.205 12.123 1.00 93.88 334 ASN A O 1
ATOM 2803 N N . LEU A 1 335 ? -4.829 29.959 12.955 1.00 95.94 335 LEU A N 1
ATOM 2804 C CA . LEU A 1 335 ? -3.713 30.472 13.758 1.00 95.94 335 LEU A CA 1
ATOM 2805 C C . LEU A 1 335 ? -3.200 29.446 14.779 1.00 95.94 335 LEU A C 1
ATOM 2807 O O . LEU A 1 335 ? -1.993 29.273 14.911 1.00 95.94 335 LEU A O 1
ATOM 2811 N N . LYS A 1 336 ? -4.099 28.714 15.451 1.00 95.56 336 LYS A N 1
ATOM 2812 C CA . LYS A 1 336 ? -3.728 27.636 16.385 1.00 95.56 336 LYS A CA 1
ATOM 2813 C C . LYS A 1 336 ? -3.106 26.421 15.687 1.00 95.56 336 LYS A C 1
ATOM 2815 O O . LYS A 1 336 ? -2.270 25.747 16.276 1.00 95.56 336 LYS A O 1
ATOM 2820 N N . LYS A 1 337 ? -3.494 26.132 14.440 1.00 96.06 337 LYS A N 1
ATOM 2821 C CA . LYS A 1 337 ? -2.953 25.005 13.663 1.00 96.06 337 LYS A CA 1
ATOM 2822 C C . LYS A 1 337 ? -1.561 25.259 13.107 1.00 96.06 337 LYS A C 1
ATOM 2824 O O . LYS A 1 337 ? -0.812 24.301 12.993 1.00 96.06 337 LYS A O 1
ATOM 2829 N N . ILE A 1 338 ? -1.213 26.497 12.754 1.00 97.00 338 ILE A N 1
ATOM 2830 C CA . ILE A 1 338 ? 0.096 26.829 12.161 1.00 97.00 338 ILE A CA 1
ATOM 2831 C C . ILE A 1 338 ? 1.277 26.240 12.956 1.00 97.00 338 ILE A C 1
ATOM 2833 O O . ILE A 1 338 ? 2.057 25.505 12.347 1.00 97.00 338 ILE A O 1
ATOM 2837 N N . PRO A 1 339 ? 1.424 26.478 14.277 1.00 97.69 339 PRO A N 1
ATOM 2838 C CA . PRO A 1 339 ? 2.553 25.928 15.028 1.00 97.69 339 PRO A CA 1
ATOM 2839 C C . PRO A 1 339 ? 2.532 24.395 15.091 1.00 97.69 339 PRO A C 1
ATOM 2841 O O . PRO A 1 339 ? 3.586 23.771 15.026 1.00 97.69 339 PRO A O 1
ATOM 2844 N N . LEU A 1 340 ? 1.348 23.778 15.150 1.00 97.94 340 LEU A N 1
ATOM 2845 C CA . LEU A 1 340 ? 1.208 22.320 15.167 1.00 97.94 340 LEU A CA 1
ATOM 2846 C C . LEU A 1 340 ? 1.577 21.693 13.816 1.00 97.94 340 LEU A C 1
ATOM 2848 O O . LEU A 1 340 ? 2.295 20.702 13.767 1.00 97.94 340 LEU A O 1
ATOM 2852 N N . ILE A 1 341 ? 1.138 22.292 12.707 1.00 97.19 341 ILE A N 1
ATOM 2853 C CA . ILE A 1 341 ? 1.513 21.854 11.357 1.00 97.19 341 ILE A CA 1
ATOM 2854 C C . ILE A 1 341 ? 3.021 22.021 11.158 1.00 97.19 341 ILE A C 1
ATOM 2856 O O . ILE A 1 341 ? 3.661 21.120 10.625 1.00 97.19 341 ILE A O 1
ATOM 2860 N N . ALA A 1 342 ? 3.604 23.131 11.618 1.00 98.12 342 ALA A N 1
ATOM 2861 C CA . ALA A 1 342 ? 5.049 23.333 11.570 1.00 98.12 342 ALA A CA 1
ATOM 2862 C C . ALA A 1 342 ? 5.802 22.263 12.381 1.00 98.12 342 ALA A C 1
ATOM 2864 O O . ALA A 1 342 ? 6.797 21.728 11.897 1.00 98.12 342 ALA A O 1
ATOM 2865 N N . ALA A 1 343 ? 5.306 21.898 13.569 1.00 98.25 343 ALA A N 1
ATOM 2866 C CA . ALA A 1 343 ? 5.870 20.816 14.374 1.00 98.25 343 ALA A CA 1
ATOM 2867 C C . ALA A 1 343 ? 5.761 19.450 13.672 1.00 98.25 343 ALA A C 1
ATOM 2869 O O . ALA A 1 343 ? 6.743 18.713 13.621 1.00 98.25 343 ALA A O 1
ATOM 2870 N N . LEU A 1 344 ? 4.610 19.138 13.065 1.00 98.06 344 LEU A N 1
ATOM 2871 C CA . LEU A 1 344 ? 4.412 17.900 12.307 1.00 98.06 344 LEU A CA 1
ATOM 2872 C C . LEU A 1 344 ? 5.371 17.813 11.113 1.00 98.06 344 LEU A C 1
ATOM 2874 O O . LEU A 1 344 ? 6.038 16.800 10.919 1.00 98.06 344 LEU A O 1
ATOM 2878 N N . VAL A 1 345 ? 5.475 18.893 10.333 1.00 97.94 345 VAL A N 1
ATOM 2879 C CA . VAL A 1 345 ? 6.408 18.987 9.201 1.00 97.94 345 VAL A CA 1
ATOM 2880 C C . VAL A 1 345 ? 7.853 18.847 9.677 1.00 97.94 345 VAL A C 1
ATOM 2882 O O . VAL A 1 345 ? 8.636 18.157 9.029 1.00 97.94 345 VAL A O 1
ATOM 2885 N N . SER A 1 346 ? 8.202 19.443 10.819 1.00 98.31 346 SER A N 1
ATOM 2886 C CA . SER A 1 346 ? 9.529 19.308 11.425 1.00 98.31 346 SER A CA 1
ATOM 2887 C C . SER A 1 346 ? 9.856 17.851 11.763 1.00 98.31 346 SER A C 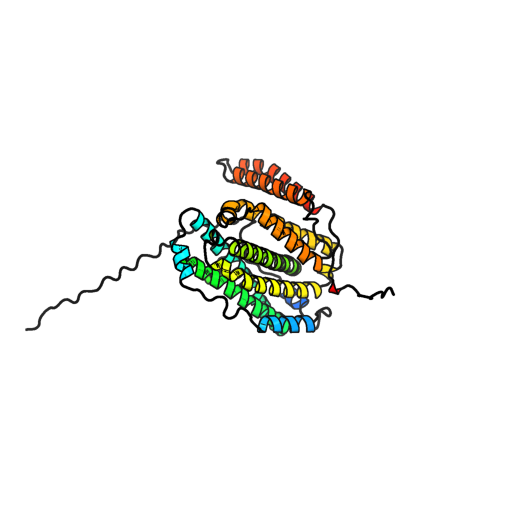1
ATOM 2889 O O . SER A 1 346 ? 10.924 17.373 11.387 1.00 98.31 346 SER A O 1
ATOM 2891 N N . GLU A 1 347 ? 8.936 17.108 12.389 1.00 98.38 347 GLU A N 1
ATOM 2892 C CA . GLU A 1 347 ? 9.156 15.685 12.685 1.00 98.38 347 GLU A CA 1
ATOM 2893 C C . GLU A 1 347 ? 9.254 14.840 11.404 1.00 98.38 347 GLU A C 1
ATOM 2895 O O . GLU A 1 347 ? 10.111 13.959 11.326 1.00 98.38 347 GLU A O 1
ATOM 2900 N N . ILE A 1 348 ? 8.448 15.124 10.370 1.00 98.31 348 ILE A N 1
ATOM 2901 C CA . ILE A 1 348 ? 8.541 14.438 9.067 1.00 98.31 348 ILE A CA 1
ATOM 2902 C C . ILE A 1 348 ? 9.911 14.685 8.427 1.00 98.31 348 ILE A C 1
ATOM 2904 O O . ILE A 1 348 ? 10.565 13.740 7.988 1.00 98.31 348 ILE A O 1
ATOM 2908 N N . ILE A 1 349 ? 10.381 15.935 8.402 1.00 98.44 349 ILE A N 1
ATOM 2909 C CA . ILE A 1 349 ? 11.711 16.279 7.880 1.00 98.44 349 ILE A CA 1
ATOM 2910 C C . ILE A 1 349 ? 12.796 15.595 8.715 1.00 98.44 349 ILE A C 1
ATOM 2912 O O . ILE A 1 349 ? 13.726 15.022 8.155 1.00 98.44 349 ILE A O 1
ATOM 2916 N N . ALA A 1 350 ? 12.673 15.600 10.042 1.00 98.19 350 ALA A N 1
ATOM 2917 C CA . ALA A 1 350 ? 13.639 14.961 10.923 1.00 98.19 350 ALA A CA 1
ATOM 2918 C C . ALA A 1 350 ? 13.700 13.440 10.713 1.00 98.19 350 ALA A C 1
ATOM 2920 O O . ALA A 1 350 ? 14.793 12.883 10.738 1.00 98.19 350 ALA A O 1
ATOM 2921 N N . ALA A 1 351 ? 12.562 12.774 10.486 1.00 98.31 351 ALA A N 1
ATOM 2922 C CA . ALA A 1 351 ? 12.509 11.353 10.139 1.00 98.31 351 ALA A CA 1
ATOM 2923 C C . ALA A 1 351 ? 13.112 11.093 8.751 1.00 98.31 351 ALA A C 1
ATOM 2925 O O . ALA A 1 351 ? 13.893 10.162 8.577 1.00 98.31 351 ALA A O 1
ATOM 2926 N N . TYR A 1 352 ? 12.814 11.954 7.774 1.00 98.44 352 TYR A N 1
ATOM 2927 C CA . TYR A 1 352 ? 13.388 11.860 6.435 1.00 98.44 352 TYR A CA 1
ATOM 2928 C C . TYR A 1 352 ? 14.910 12.010 6.446 1.00 98.44 352 TYR A C 1
ATOM 2930 O O . TYR A 1 352 ? 15.583 11.293 5.715 1.00 98.44 352 TYR A O 1
ATOM 2938 N N . LEU A 1 353 ? 15.456 12.911 7.267 1.00 98.00 353 LEU A N 1
ATOM 2939 C CA . LEU A 1 353 ? 16.890 13.208 7.355 1.00 98.00 353 LEU A CA 1
ATOM 2940 C C . LEU A 1 353 ? 17.691 12.223 8.221 1.00 98.00 353 LEU A C 1
ATOM 2942 O O . LEU A 1 353 ? 18.912 12.364 8.297 1.00 98.00 353 LEU A O 1
ATOM 2946 N N . MET A 1 354 ? 17.053 11.226 8.844 1.00 97.88 354 MET A N 1
ATOM 2947 C CA . MET A 1 354 ? 17.779 10.144 9.520 1.00 97.88 354 MET A CA 1
ATOM 2948 C C . MET A 1 354 ? 18.755 9.454 8.545 1.00 97.88 354 MET A C 1
ATOM 2950 O O . MET A 1 354 ? 18.460 9.390 7.343 1.00 97.88 354 MET A O 1
ATOM 2954 N N . PRO A 1 355 ? 19.914 8.953 9.022 1.00 97.31 355 PRO A N 1
ATOM 2955 C CA . PRO A 1 355 ? 20.831 8.186 8.184 1.00 97.31 355 PRO A CA 1
ATOM 2956 C C . PRO A 1 355 ? 20.085 7.036 7.487 1.00 97.31 355 PRO A C 1
ATOM 2958 O O . PRO A 1 355 ? 19.416 6.257 8.167 1.00 97.31 355 PRO A O 1
ATOM 2961 N N . PRO A 1 356 ? 20.116 6.957 6.146 1.00 96.19 356 PRO A N 1
ATOM 2962 C CA . PRO A 1 356 ? 19.439 5.884 5.433 1.00 96.19 356 PRO A CA 1
ATOM 2963 C C . PRO A 1 356 ? 20.213 4.572 5.533 1.00 96.19 356 PRO A C 1
ATOM 2965 O O . PRO A 1 356 ? 21.425 4.566 5.751 1.00 96.19 356 PRO A O 1
ATOM 2968 N N . ILE A 1 357 ? 19.515 3.475 5.256 1.00 95.75 357 ILE A N 1
ATOM 2969 C CA . ILE A 1 357 ? 20.144 2.188 4.971 1.00 95.75 357 ILE A CA 1
ATOM 2970 C C . ILE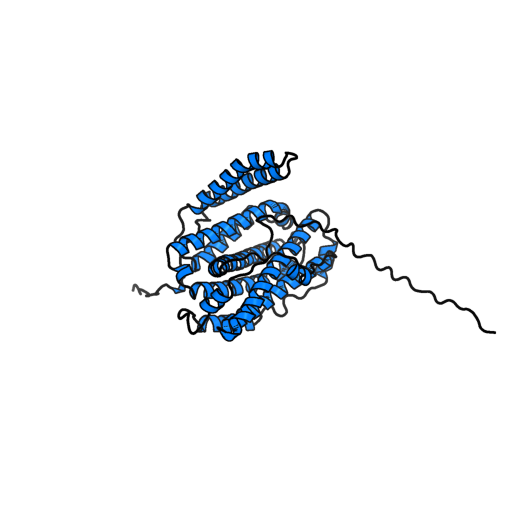 A 1 357 ? 20.318 2.087 3.456 1.00 95.75 357 ILE A C 1
ATOM 2972 O O . ILE A 1 357 ? 19.341 2.029 2.699 1.00 95.75 357 ILE A O 1
ATOM 2976 N N . GLU A 1 358 ? 21.573 2.099 3.018 1.00 94.00 358 GLU A N 1
ATOM 2977 C CA . GLU A 1 358 ? 21.942 1.853 1.625 1.00 94.00 358 GLU A CA 1
ATOM 2978 C C . GLU A 1 358 ? 21.554 0.425 1.232 1.00 94.00 358 GLU A C 1
ATOM 2980 O O . GLU A 1 358 ? 21.736 -0.524 1.995 1.00 94.00 358 GLU A O 1
ATOM 2985 N N . SER A 1 359 ? 20.946 0.291 0.062 1.00 91.12 359 SER A N 1
ATOM 2986 C CA . SER A 1 359 ? 20.335 -0.953 -0.406 1.00 91.12 359 SER A CA 1
ATOM 2987 C C . SER A 1 359 ? 20.311 -0.975 -1.938 1.00 91.12 359 SER A C 1
ATOM 2989 O O . SER A 1 359 ? 20.909 -0.111 -2.580 1.00 91.12 359 SER A O 1
ATOM 2991 N N . GLY A 1 360 ? 19.699 -1.981 -2.557 1.00 78.75 360 GLY A N 1
ATOM 2992 C CA . GLY A 1 360 ? 19.617 -2.042 -4.011 1.00 78.75 360 GLY A CA 1
ATOM 2993 C C . GLY A 1 360 ? 19.077 -3.365 -4.520 1.00 78.75 360 GLY A C 1
ATOM 2994 O O . GLY A 1 360 ? 18.963 -4.339 -3.775 1.00 78.75 360 GLY A O 1
ATOM 2995 N N . SER A 1 361 ? 18.738 -3.386 -5.810 1.00 68.06 361 SER A N 1
ATOM 2996 C CA . SER A 1 361 ? 18.247 -4.599 -6.454 1.00 68.06 361 SER A CA 1
ATOM 2997 C C . SER A 1 361 ? 19.309 -5.691 -6.481 1.00 68.06 361 SER A C 1
ATOM 2999 O O . SER A 1 361 ? 20.379 -5.513 -7.062 1.00 68.06 361 SER A O 1
ATOM 3001 N N . VAL A 1 362 ? 18.984 -6.830 -5.862 1.00 58.50 362 VAL A N 1
ATOM 3002 C CA . VAL A 1 362 ? 19.837 -8.031 -5.829 1.00 58.50 362 VAL A CA 1
ATOM 3003 C C . VAL A 1 362 ? 20.134 -8.576 -7.230 1.00 58.50 362 VAL A C 1
ATOM 3005 O O . VAL A 1 362 ? 21.143 -9.245 -7.416 1.00 58.50 362 VAL A O 1
ATOM 3008 N N . ASP A 1 363 ? 19.316 -8.215 -8.222 1.00 54.44 363 ASP A N 1
ATOM 3009 C CA . ASP A 1 363 ? 19.469 -8.635 -9.619 1.00 54.44 363 ASP A CA 1
ATOM 3010 C C . ASP A 1 363 ? 20.506 -7.811 -10.407 1.00 54.44 363 ASP A C 1
ATOM 3012 O O . ASP A 1 363 ? 20.845 -8.174 -11.529 1.00 54.44 363 ASP A O 1
ATOM 3016 N N . PHE A 1 364 ? 21.012 -6.701 -9.847 1.00 48.91 364 PHE A N 1
ATOM 3017 C CA . PHE A 1 364 ? 22.126 -5.937 -10.436 1.00 48.91 364 PHE A CA 1
ATOM 3018 C C . PHE A 1 364 ? 23.487 -6.315 -9.851 1.00 48.91 364 PHE A C 1
ATOM 3020 O O . PHE A 1 364 ? 24.499 -5.738 -10.251 1.00 48.91 364 PHE A O 1
ATOM 3027 N N . ALA A 1 365 ? 23.542 -7.255 -8.904 1.00 41.50 365 ALA A N 1
ATOM 3028 C CA . ALA A 1 365 ? 24.819 -7.825 -8.525 1.00 41.50 365 ALA A CA 1
ATOM 3029 C C . ALA A 1 365 ? 25.334 -8.644 -9.718 1.00 41.50 365 ALA A C 1
ATOM 3031 O O . ALA A 1 365 ? 24.784 -9.699 -10.032 1.00 41.50 365 ALA A O 1
ATOM 3032 N N . GLU A 1 366 ? 26.411 -8.189 -10.364 1.00 43.56 366 GLU A N 1
ATOM 3033 C CA . GLU A 1 366 ? 27.335 -9.125 -11.001 1.00 43.56 366 GLU A CA 1
ATOM 3034 C C . GLU A 1 366 ? 27.850 -10.022 -9.876 1.00 43.56 366 GLU A C 1
ATOM 3036 O O . GLU A 1 366 ? 28.784 -9.693 -9.147 1.00 43.56 366 GLU A O 1
ATOM 3041 N N . PHE A 1 367 ? 27.147 -11.126 -9.650 1.00 39.12 367 PHE A N 1
ATOM 3042 C CA . PHE A 1 367 ? 27.619 -12.201 -8.807 1.00 39.12 367 PHE A CA 1
ATOM 3043 C C . PHE A 1 367 ? 28.823 -12.800 -9.537 1.00 39.12 367 PHE A C 1
ATOM 3045 O O . PHE A 1 367 ? 28.678 -13.743 -10.307 1.00 39.12 367 PHE A O 1
ATOM 3052 N N . GLU A 1 368 ? 30.010 -12.221 -9.357 1.00 37.41 368 GLU A N 1
ATOM 3053 C CA . GLU A 1 368 ? 31.242 -12.986 -9.480 1.00 37.41 368 GLU A CA 1
ATOM 3054 C C . GLU A 1 368 ? 31.356 -13.802 -8.189 1.00 37.41 368 GLU A C 1
ATOM 3056 O O . GLU A 1 368 ? 31.680 -13.240 -7.135 1.00 37.41 368 GLU A O 1
ATOM 3061 N N . PRO A 1 369 ? 31.070 -15.117 -8.205 1.00 39.81 369 PRO A N 1
ATOM 3062 C CA . PRO A 1 369 ? 31.410 -15.944 -7.071 1.00 39.81 369 PRO A CA 1
ATOM 3063 C C . PRO A 1 369 ? 32.933 -15.969 -6.983 1.00 39.81 369 PRO A C 1
ATOM 3065 O O . PRO A 1 369 ? 33.596 -16.701 -7.719 1.00 39.81 369 PRO A O 1
ATOM 3068 N N . GLN A 1 370 ? 33.507 -15.195 -6.065 1.00 36.25 370 GLN A N 1
ATOM 3069 C CA . GLN A 1 370 ? 34.848 -15.501 -5.596 1.00 36.25 370 GLN A CA 1
ATOM 3070 C C . GLN A 1 370 ? 34.755 -16.795 -4.791 1.00 36.25 370 GLN A C 1
ATOM 3072 O O . GLN A 1 370 ? 34.436 -16.803 -3.604 1.00 36.25 370 GLN A O 1
ATOM 3077 N N . LEU A 1 371 ? 34.984 -17.910 -5.484 1.00 38.03 371 LEU A N 1
ATOM 3078 C CA . LEU A 1 371 ? 35.322 -19.180 -4.865 1.00 38.03 371 LEU A CA 1
ATOM 3079 C C . LEU A 1 371 ? 36.614 -18.966 -4.074 1.00 38.03 371 LEU A C 1
ATOM 3081 O O . LEU A 1 371 ? 37.706 -18.938 -4.640 1.00 38.03 371 LEU A O 1
ATOM 3085 N N . VAL A 1 372 ? 36.478 -18.782 -2.766 1.00 41.78 372 VAL A N 1
ATOM 3086 C CA . VAL A 1 372 ? 37.602 -18.897 -1.842 1.00 41.78 372 VAL A CA 1
ATOM 3087 C C . VAL A 1 372 ? 37.721 -20.383 -1.518 1.00 41.78 372 VAL A C 1
ATOM 3089 O O . VAL A 1 372 ? 36.833 -20.942 -0.873 1.00 41.78 372 VAL A O 1
ATOM 3092 N N . TYR A 1 373 ? 38.757 -21.023 -2.066 1.00 46.75 373 TYR A N 1
ATOM 3093 C CA . TYR A 1 373 ? 39.164 -22.383 -1.700 1.00 46.75 373 TYR A CA 1
ATOM 3094 C C . TYR A 1 373 ? 39.694 -22.438 -0.270 1.00 46.75 373 TYR A C 1
ATOM 3096 O O . TYR A 1 373 ? 40.410 -21.486 0.123 1.00 46.75 373 TYR A O 1
#

Secondary structure (DSSP, 8-state):
-------PPP------------------TTS--EEE--HHHHHHHH-TTT-TT--HHHHHHHHHHHHH-TTTTT----THHHHHHHH--HHHHHHHHHHHHHHHHHHHHHHHHHHHHHHHGGGT-HHHHHHHHHHHHHHHHHHHHHHHHHHHTT----HHHHHHHSPEEE--HHHHHHHHHHHHHHHHHHHHHHHHHHHH-GGG--SGGGGGHHHHHHHHHHHHHHHHHHHHT-GGGTSSHHHHHHHHHHHHHHHHHHHHHHHTTHHHHHHTT--HHHHHHHHHHHHHHHHTTTSSEE---SSHHHHHHHHHHHHHHHHHHHHHHSSS-HHHHHHHHHHHHHHHHHHHHHHHTSPPEE---GGG---------

Solvent-accessible surface area (backbone atoms only — not comparable to full-atom values): 20602 Å² total; per-residue (Å²): 143,84,80,89,81,89,81,86,80,84,84,76,83,76,75,77,80,75,75,76,75,85,73,75,78,78,84,50,96,85,50,81,67,35,54,44,61,47,61,68,60,48,42,51,64,51,17,66,88,73,33,84,55,60,58,58,71,61,51,52,53,49,37,53,60,60,69,66,44,91,58,76,78,62,90,65,88,65,74,63,45,47,57,30,42,72,70,49,58,71,70,64,37,54,50,52,51,51,50,39,53,51,52,22,51,42,32,44,25,52,18,56,43,28,40,51,48,19,60,66,24,46,84,47,30,50,63,64,9,49,40,28,40,48,51,18,51,52,25,46,51,52,17,49,52,32,37,52,55,36,43,52,73,71,39,74,77,61,64,75,54,47,70,74,71,56,70,69,44,81,42,55,53,75,54,46,46,56,51,47,30,50,48,24,42,42,49,21,44,49,31,42,51,53,30,53,52,34,69,79,38,58,90,33,56,71,49,61,69,51,78,51,20,64,64,50,22,51,53,26,45,53,53,23,52,50,34,47,51,58,44,62,38,36,51,83,62,38,73,42,77,65,19,28,53,50,40,31,49,50,53,49,54,51,49,51,52,48,50,52,52,43,62,77,40,35,69,57,36,47,65,49,74,39,58,46,70,62,51,47,50,51,34,48,47,56,34,49,61,58,45,30,50,47,29,33,19,31,69,49,62,84,42,68,65,42,53,55,43,52,53,49,42,40,57,39,48,52,52,48,49,52,48,68,72,45,93,62,57,70,70,58,35,51,62,65,34,49,64,42,51,52,50,39,51,48,45,53,50,54,59,68,67,45,75,63,40,82,41,34,41,70,86,72,56,81,80,71,79,79,80,80,128

Sequence (373 aa):
MFRVMATATANTSTKPKKKFSKTEIKETLLTPRFYTTDFDEMEQLFNTEINKNLNQAEFEALLNEFKTDYNQTHFVRNPEFKEAADKMQGPLREIFVEFLERSCTAEFSGFLLYKELGRRLKKTNPVVAEIFSLMSRDEARHAGFLNKGLSDFNLALDLGFLTKARKYTFFKPKFIFYATYLSEKIGYWRYITIFRHLKENPQYQVYPIFKYFENWCQDENRHGDFFSALLKAQPQFLNDWKAKLWSRFFCLSVYVTMYLNDCQRTDFYEGIGLNTKEFDMHVIIETNRTTARIFPAVLDVENPEFKRKLDRMVEINEQIMAVSQSDNIPLVKNLKKIPLIAALVSEIIAAYLMPPIESGSVDFAEFEPQLVY

pLDDT: mean 88.06, std 18.58, range [25.94, 98.62]

Nearest PDB structures (foldseek):
  7vq7-assembly1_B  TM=1.963E-01  e=5.393E+00  Arabidopsis thaliana

Radius of gyration: 24.07 Å; Cα contacts (8 Å, |Δi|>4): 400; chains: 1; bounding box: 117×55×49 Å

InterPro domains:
  IPR003251 Rubrerythrin, diiron-binding domain [PF02915] (98-231)
  IPR008434 Magnesium-protoporphyrin IX monomethyl ester [oxidative] cyclase [MF_01840] (14-373)
  IPR008434 Magnesium-protoporphyrin IX monomethyl ester [oxidative] cyclase [NF010172] (10-361)
  IPR008434 Magnesium-protoporphyrin IX monomethyl ester [oxidative] cyclase [PTHR31053] (2-373)
  IPR008434 Magnesium-protoporphyrin IX monomethyl ester [oxidative] cyclase [TIGR02029] (19-358)
  IPR008434 Magnesium-protoporphyrin IX monomethyl ester [oxidative] cyclase [cd01047] (28-357)
  IPR009078 Ferritin-like superfamily [SSF47240] (96-253)